Protein 3VAS (pdb70)

CATH classification: 3.40.1190.20 (+1 more: 3.30.1110.10)

Foldseek 3Di:
DADFLQEEEEWFKAKEKEAADDPVLCVQQVWDFPAEDEDDPSRVCVVVVRVVGPPIDIDIDTLRCLQQLVLLLQLVDARNYEYEFEFEPDPSRVVNVVVCVVSNYHYDYHYADPPFGRKYWYWHDYPVHTYIYIHRTRRLVDEPVSCPPPVNVVSLVNYQEYEYELNCCNRYLPNLLVSLVVNQVVVGAYEYELHHLVCCQVVVVSVLLSLLSHQEYEEEDSNQQSNQVNVVVDPPRNQVSQQVSQQRHHPVNDDHKHKYWYHYPQFFIWIDINVGPDIDTDHADHDDPVQFDAQPSLSSQLSSQLCSQVVVPDDDNVSNVSSSLSSSVCRNDDHSDDDDSVPSD/DADFLQEEEEFFWAKEKEDADDPVVCVQQVWDALDEDEDDPSRVVVVVVRVVDPPIDIDTDTLRCLLQLVLLLQLVPARNYEYEFEFEPDPNRVVNVVVCVVSNYHYDYHYADPPFHRKYWYWHDPSTTIYTHRTRRQVDELVSCPPPVNVVSLVSYQEYEYELNCCNRYLVNVLVSLVVNQVVVGAYEYELHHLVCCVPVVVSVLSSLLSHQEYEYEDSNQQSNQVNVVVPPPRNQVSQQVSQQRHRPVRDDDWRKYWYHYWQFWIWIDINVDPDIDTHHADDDDPGTCPDVPNSVSQLSNQLCSQVVVPDDNNVSNVSSRLRSVVCVVDDHSDDDDSVVSD

B-factor: mean 33.53, std 13.36, range [12.32, 125.12]

Solvent-accessible surface area: 28290 Å² total; per-residue (Å²): 192,19,72,90,4,49,0,0,0,0,0,7,0,12,5,8,9,18,3,100,13,51,78,86,7,9,183,117,8,114,14,130,100,77,21,13,40,53,20,101,144,137,7,57,84,0,15,107,38,4,88,167,80,124,171,24,47,21,18,0,0,6,19,3,1,8,0,0,5,0,0,3,16,12,22,112,78,61,88,0,0,0,0,0,0,0,4,2,43,16,9,51,0,54,2,0,78,36,22,0,70,46,37,58,6,48,28,55,20,32,84,3,149,72,119,55,83,8,0,64,7,0,0,0,38,29,190,142,42,44,2,34,0,8,78,22,7,0,0,60,61,5,32,45,76,19,0,79,64,117,98,0,37,46,18,0,96,102,0,77,4,0,0,0,1,0,39,0,11,52,15,4,39,91,0,0,26,63,0,0,92,23,0,13,133,78,115,20,39,0,0,0,17,0,20,0,29,33,0,0,77,160,27,31,144,34,0,35,54,0,0,18,24,0,18,3,0,6,6,57,60,58,8,0,82,8,0,0,133,64,42,61,38,99,82,102,20,17,67,27,0,0,58,79,0,1,75,35,97,11,53,72,60,125,107,45,108,0,8,0,0,0,30,58,66,166,60,31,2,2,29,0,19,40,97,36,107,110,41,59,128,18,159,29,68,95,60,144,136,125,86,79,101,17,51,9,15,18,43,25,0,12,0,0,1,0,1,0,17,64,24,95,65,83,92,40,82,60,0,0,108,17,0,21,85,0,12,26,32,0,24,60,74,61,0,4,30,32,24,74,63,136,80,19,123,181,17,69,93,3,52,0,0,0,0,0,9,0,13,1,21,3,29,6,108,13,72,104,88,9,41,180,118,5,128,16,148,70,58,47,29,40,59,20,90,144,138,7,62,89,0,11,121,31,3,75,169,62,137,160,30,56,23,26,2,0,7,22,2,1,9,0,0,7,0,0,2,17,10,19,106,68,62,81,0,0,1,0,0,0,0,1,2,27,13,18,52,0,42,5,0,73,17,29,0,69,46,37,56,8,45,31,56,24,33,84,3,137,47,120,50,78,5,0,59,7,0,2,0,31,83,137,48,2,38,0,8,79,27,9,0,0,60,58,6,33,47,71,22,1,82,70,115,98,0,46,48,15,0,98,91,0,70,4,0,1,0,1,0,41,1,11,59,14,4,41,100,0,0,27,80,0,0,99,26,0,6,149,84,112,17,39,0,0,0,19,1,19,1,44,40,0,0,73,158,33,36,144,24,1,33,58,0,0,19,25,0,18,2,0,8,6,25,48,58,6,0,78,8,0,0,117,63,41,52,36,140,82,114,30,10,64,28,0,0,56,77,0,0,74,36,101,13,54,59,66,122,211,36,136,0,16,0,0,0,12,58,3,112,77,44,0,3,28,2,29,40,77,38,109,106,44,56,131,18,166,7,53,111,44,188,101,73,61,2,28,24,25,34,12,0,20,20,0,4,0,0,2,0,0,0,24,77,23,104,67,100,84,38,78,58,0,0,103,17,0,16,86,0,0,22,26,2,27,110,92,99,17,17,28,32,20,77,58,132,76,21,123

Structure (mmCIF, N/CA/C/O backbone):
data_3VAS
#
_entry.id   3VAS
#
_cell.length_a   58.970
_cell.length_b   180.120
_cell.length_c   79.270
_cell.angle_alpha   90.00
_cell.angle_beta   90.00
_cell.angle_gamma   90.00
#
_symmetry.space_group_name_H-M   'P 21 21 2'
#
loop_
_entity.id
_entity.type
_entity.pdbx_description
1 polymer 'Putative adenosine kinase'
2 non-polymer ADENOSINE
3 non-polymer 'CHLORIDE ION'
4 water water
#
loop_
_atom_site.group_PDB
_atom_site.id
_atom_site.type_symbol
_atom_site.label_atom_id
_atom_site.label_alt_id
_atom_site.label_comp_id
_atom_site.label_asym_id
_atom_site.label_entity_id
_atom_site.label_seq_id
_atom_site.pdbx_PDB_ins_code
_atom_site.Cartn_x
_atom_site.Cartn_y
_atom_site.Cartn_z
_atom_site.occupancy
_atom_site.B_iso_or_equiv
_atom_site.auth_seq_id
_atom_site.auth_comp_id
_atom_site.auth_asym_id
_atom_site.auth_atom_id
_atom_site.pdbx_PDB_model_num
ATOM 1 N N . ASP A 1 21 ? -6.317 -37.760 3.594 1.00 69.01 3 ASP A N 1
ATOM 2 C CA . ASP A 1 21 ? -6.099 -37.231 2.253 1.00 67.78 3 ASP A CA 1
ATOM 3 C C . ASP A 1 21 ? -6.663 -35.820 2.133 1.00 63.60 3 ASP A C 1
ATOM 4 O O . ASP A 1 21 ? -7.879 -35.629 2.069 1.00 65.38 3 ASP A O 1
ATOM 9 N N . LEU A 1 22 ? -5.767 -34.835 2.100 1.00 56.17 4 LEU A N 1
ATOM 10 C CA . LEU A 1 22 ? -6.155 -33.428 2.111 1.00 47.62 4 LEU A CA 1
ATOM 11 C C . LEU A 1 22 ? -6.424 -32.867 0.717 1.00 44.23 4 LEU A C 1
ATOM 12 O O . LEU A 1 22 ? -5.691 -33.139 -0.235 1.00 38.14 4 LEU A O 1
ATOM 17 N N . SER A 1 23 ? -7.483 -32.072 0.623 1.00 42.00 5 SER A N 1
ATOM 18 C CA . SER A 1 23 ? -7.847 -31.359 -0.594 1.00 42.61 5 SER A CA 1
ATOM 19 C C . SER A 1 23 ? -6.726 -30.426 -1.062 1.00 40.88 5 SER A C 1
ATOM 20 O O . SER A 1 23 ? -5.904 -29.984 -0.260 1.00 39.10 5 SER A O 1
ATOM 23 N N . GLU A 1 24 ? -6.685 -30.133 -2.359 1.00 42.48 6 GLU A N 1
ATOM 24 C CA . GLU A 1 24 ? -5.705 -29.181 -2.883 1.00 43.77 6 GLU A CA 1
ATOM 25 C C . GLU A 1 24 ? -5.971 -27.780 -2.339 1.00 39.02 6 GLU A C 1
ATOM 26 O O . GLU A 1 24 ? -7.123 -27.386 -2.148 1.00 36.50 6 GLU A O 1
ATOM 32 N N . GLY A 1 25 ? -4.901 -27.037 -2.077 1.00 31.35 7 GLY A N 1
ATOM 33 C CA . GLY A 1 25 ? -5.026 -25.714 -1.496 1.00 30.10 7 GLY A CA 1
ATOM 34 C C . GLY A 1 25 ? -5.674 -25.720 -0.122 1.00 30.21 7 GLY A C 1
ATOM 35 O O . GLY A 1 25 ? -6.298 -24.744 0.283 1.00 30.01 7 GLY A O 1
ATOM 36 N N . TYR A 1 26 ? -5.528 -26.829 0.594 1.00 30.80 8 TYR A N 1
ATOM 37 C CA . TYR A 1 26 ? -6.056 -26.959 1.948 1.00 31.20 8 TYR A CA 1
ATOM 38 C C . TYR A 1 26 ? -5.378 -25.969 2.901 1.00 30.95 8 TYR A C 1
ATOM 39 O O . TYR A 1 26 ? -6.007 -25.456 3.827 1.00 31.35 8 TYR A O 1
ATOM 48 N N . VAL A 1 27 ? -4.093 -25.713 2.655 1.00 28.31 9 VAL A N 1
ATOM 49 C CA . VAL A 1 27 ? -3.277 -24.835 3.488 1.00 26.93 9 VAL A CA 1
ATOM 50 C C . VAL A 1 27 ? -2.846 -23.600 2.704 1.00 27.72 9 VAL A C 1
ATOM 51 O O . VAL A 1 27 ? -2.297 -23.713 1.609 1.00 25.45 9 VAL A O 1
ATOM 55 N N . PHE A 1 28 ? -3.095 -22.424 3.271 1.00 27.06 10 PHE A N 1
ATOM 56 C CA . PHE A 1 28 ? -2.738 -21.164 2.624 1.00 26.49 10 PHE A CA 1
ATOM 57 C C . PHE A 1 28 ? -1.801 -20.348 3.503 1.00 24.14 10 PHE A C 1
ATOM 58 O O . PHE A 1 28 ? -2.042 -20.189 4.698 1.00 24.45 10 PHE A O 1
ATOM 66 N N . GLY A 1 29 ? -0.741 -19.820 2.903 1.00 22.02 11 GLY A N 1
ATOM 67 C CA . GLY A 1 29 ? 0.116 -18.869 3.585 1.00 21.74 11 GLY A CA 1
ATOM 68 C C . GLY A 1 29 ? 0.276 -17.591 2.781 1.00 21.15 11 GLY A C 1
ATOM 69 O O . GLY A 1 29 ? 0.220 -17.613 1.550 1.00 20.83 11 GLY A O 1
ATOM 70 N N . MET A 1 30 ? 0.444 -16.469 3.471 1.00 23.86 12 MET A N 1
ATOM 71 C CA . MET A 1 30 ? 0.900 -15.238 2.825 1.00 24.02 12 MET A CA 1
ATOM 72 C C . MET A 1 30 ? 2.041 -14.668 3.651 1.00 22.21 12 MET A C 1
ATOM 73 O O . MET A 1 30 ? 2.017 -14.756 4.874 1.00 22.38 12 MET A O 1
ATOM 78 N N . GLY A 1 31 ? 3.052 -14.106 2.995 1.00 23.35 13 GLY A N 1
ATOM 79 C CA . GLY A 1 31 ? 4.188 -13.579 3.733 1.00 24.21 13 GLY A CA 1
ATOM 80 C C . GLY A 1 31 ? 5.208 -12.782 2.944 1.00 25.50 13 GLY A C 1
ATOM 81 O O . GLY A 1 31 ? 4.925 -12.262 1.859 1.00 24.17 13 GLY A O 1
ATOM 82 N N . ASN A 1 32 ? 6.407 -12.681 3.511 1.00 20.31 14 ASN A N 1
ATOM 83 C CA . ASN A 1 32 ? 7.501 -11.963 2.877 1.00 18.80 14 ASN A CA 1
ATOM 84 C C . ASN A 1 32 ? 8.510 -12.943 2.277 1.00 18.56 14 ASN A C 1
ATOM 85 O O . ASN A 1 32 ? 9.273 -13.581 3.001 1.00 18.63 14 ASN A O 1
ATOM 90 N N . PRO A 1 33 ? 8.506 -13.087 0.946 1.00 19.99 15 PRO A N 1
ATOM 91 C CA . PRO A 1 33 ? 9.484 -14.010 0.360 1.00 19.11 15 PRO A CA 1
ATOM 92 C C . PRO A 1 33 ? 10.829 -13.316 0.245 1.00 20.06 15 PRO A C 1
ATOM 93 O O . PRO A 1 33 ? 10.934 -12.267 -0.397 1.00 20.08 15 PRO A O 1
ATOM 97 N N . LEU A 1 34 ? 11.843 -13.882 0.888 1.00 19.46 16 LEU A N 1
ATOM 98 C CA . LEU A 1 34 ? 13.132 -13.211 1.004 1.00 20.80 16 LEU A CA 1
ATOM 99 C C . LEU A 1 34 ? 14.281 -14.129 0.618 1.00 22.88 16 LEU A C 1
ATOM 100 O O . LEU A 1 34 ? 14.194 -15.351 0.751 1.00 21.56 16 LEU A O 1
ATOM 105 N N . LEU A 1 35 ? 15.367 -13.535 0.141 1.00 23.39 17 LEU 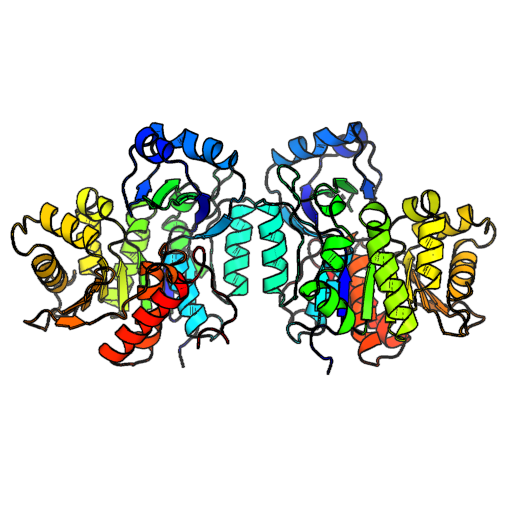A N 1
ATOM 106 C CA . LEU A 1 35 ? 16.576 -14.300 -0.111 1.00 21.34 17 LEU A CA 1
ATOM 107 C C . LEU A 1 35 ? 17.479 -14.223 1.115 1.00 21.84 17 LEU A C 1
ATOM 108 O O . LEU A 1 35 ? 17.829 -13.131 1.568 1.00 23.24 17 LEU A O 1
ATOM 113 N N . ASP A 1 36 ? 17.840 -15.378 1.664 1.00 22.16 18 ASP A N 1
ATOM 114 C CA . ASP A 1 36 ? 18.817 -15.429 2.749 1.00 22.23 18 ASP A CA 1
ATOM 115 C C . ASP A 1 36 ? 20.239 -15.378 2.200 1.00 23.76 18 ASP A C 1
ATOM 116 O O . ASP A 1 36 ? 20.590 -16.108 1.272 1.00 21.18 18 ASP A O 1
ATOM 121 N N . ILE A 1 37 ? 21.054 -14.502 2.773 1.00 23.58 19 ILE A N 1
ATOM 122 C CA . ILE A 1 37 ? 22.459 -14.434 2.411 1.00 24.12 19 ILE A CA 1
ATOM 123 C C . ILE A 1 37 ? 23.295 -14.804 3.633 1.00 26.34 19 ILE A C 1
ATOM 124 O O . ILE A 1 37 ? 23.520 -13.983 4.518 1.00 28.29 19 ILE A O 1
ATOM 129 N N . ILE A 1 38 ? 23.744 -16.055 3.669 1.00 25.41 20 ILE A N 1
ATOM 130 C CA . ILE A 1 38 ? 24.390 -16.614 4.846 1.00 26.98 20 ILE A CA 1
ATOM 131 C C . ILE A 1 38 ? 25.905 -16.506 4.761 1.00 29.36 20 ILE A C 1
ATOM 132 O O . ILE A 1 38 ? 26.528 -17.021 3.830 1.00 30.39 20 ILE A O 1
ATOM 137 N N . VAL A 1 39 ? 26.492 -15.838 5.747 1.00 29.16 21 VAL A N 1
ATOM 138 C CA . VAL A 1 39 ? 27.917 -15.538 5.729 1.00 30.66 21 VAL A CA 1
ATOM 139 C C . VAL A 1 39 ? 28.556 -15.843 7.078 1.00 31.89 21 VAL A C 1
ATOM 140 O O . VAL A 1 39 ? 27.945 -15.622 8.123 1.00 29.05 21 VAL A O 1
ATOM 144 N N . ASP A 1 40 ? 29.771 -16.383 7.047 1.00 38.40 22 ASP A N 1
ATOM 145 C CA . ASP A 1 40 ? 30.594 -16.475 8.244 1.00 46.21 22 ASP A CA 1
ATOM 146 C C . ASP A 1 40 ? 31.103 -15.079 8.590 1.00 45.25 22 ASP A C 1
ATOM 147 O O . ASP A 1 40 ? 32.004 -14.551 7.932 1.00 44.88 22 ASP A O 1
ATOM 152 N N . ALA A 1 41 ? 30.513 -14.483 9.620 1.00 43.07 23 ALA A N 1
ATOM 153 C CA . ALA A 1 41 ? 30.796 -13.096 9.966 1.00 41.70 23 ALA A CA 1
ATOM 154 C C . ALA A 1 41 ? 31.956 -12.956 10.944 1.00 45.47 23 ALA A C 1
ATOM 155 O O . ALA A 1 41 ? 32.149 -13.796 11.826 1.00 47.73 23 ALA A O 1
ATOM 157 N N . ASP A 1 42 ? 32.726 -11.886 10.777 1.00 46.82 24 ASP A N 1
ATOM 158 C CA . ASP A 1 42 ? 33.785 -11.545 11.715 1.00 47.88 24 ASP A CA 1
ATOM 159 C C . ASP A 1 42 ? 33.164 -10.939 12.966 1.00 43.63 24 ASP A C 1
ATOM 160 O O . ASP A 1 42 ? 32.050 -10.418 12.925 1.00 40.92 24 ASP A O 1
ATOM 165 N N . ASP A 1 43 ? 33.890 -10.998 14.074 1.00 46.09 25 ASP A N 1
ATOM 166 C CA . ASP A 1 43 ? 33.360 -10.557 15.359 1.00 47.73 25 ASP A CA 1
ATOM 167 C C . ASP A 1 43 ? 33.053 -9.062 15.413 1.00 45.01 25 ASP A C 1
ATOM 168 O O . ASP A 1 43 ? 32.160 -8.641 16.151 1.00 44.03 25 ASP A O 1
ATOM 173 N N . PHE A 1 44 ? 33.781 -8.262 14.637 1.00 43.63 26 PHE A N 1
ATOM 174 C CA . PHE A 1 44 ? 33.563 -6.814 14.656 1.00 40.85 26 PHE A CA 1
ATOM 175 C C . PHE A 1 44 ? 32.181 -6.436 14.136 1.00 36.21 26 PHE A C 1
ATOM 176 O O . PHE A 1 44 ? 31.612 -5.429 14.554 1.00 35.95 26 PHE A O 1
ATOM 184 N N . MET A 1 45 ? 31.653 -7.258 13.231 1.00 35.10 27 MET A N 1
ATOM 185 C CA . MET A 1 45 ? 30.376 -6.989 12.571 1.00 35.21 27 MET A CA 1
ATOM 186 C C . MET A 1 45 ? 29.231 -6.800 13.559 1.00 35.74 27 MET A C 1
ATOM 187 O O . MET A 1 45 ? 28.358 -5.956 13.351 1.00 33.81 27 MET A O 1
ATOM 192 N N . TYR A 1 46 ? 29.241 -7.584 14.632 1.00 37.81 28 TYR A N 1
ATOM 193 C CA . TYR A 1 46 ? 28.166 -7.536 15.622 1.00 37.42 28 TYR A CA 1
ATOM 194 C C . TYR A 1 46 ? 28.223 -6.258 16.450 1.00 38.18 28 TYR A C 1
ATOM 195 O O . TYR A 1 46 ? 27.186 -5.710 16.821 1.00 37.30 28 TYR A O 1
ATOM 204 N N . ARG A 1 47 ? 29.434 -5.779 16.726 1.00 40.09 29 ARG A N 1
ATOM 205 C CA . ARG A 1 47 ? 29.609 -4.509 17.429 1.00 43.45 29 ARG A CA 1
ATOM 206 C C . ARG A 1 47 ? 29.310 -3.342 16.490 1.00 38.85 29 ARG A C 1
ATOM 207 O O . ARG A 1 47 ? 28.575 -2.416 16.839 1.00 35.42 29 ARG A O 1
ATOM 215 N N . LYS A 1 48 ? 29.884 -3.407 15.292 1.00 36.81 30 LYS A N 1
ATOM 216 C CA . LYS A 1 48 ? 29.707 -2.382 14.270 1.00 32.84 30 LYS A CA 1
ATOM 217 C C . LYS A 1 48 ? 28.235 -2.074 13.985 1.00 31.20 30 LYS A C 1
ATOM 218 O O . LYS A 1 48 ? 27.849 -0.910 13.870 1.00 29.76 30 LYS A O 1
ATOM 224 N N . TYR A 1 49 ? 27.414 -3.115 13.887 1.00 28.46 31 TYR A N 1
ATOM 225 C CA . TYR A 1 49 ? 26.000 -2.930 13.564 1.00 27.01 31 TYR A CA 1
ATOM 226 C C . TYR A 1 49 ? 25.074 -3.100 14.765 1.00 32.31 31 TYR A C 1
ATOM 227 O O . TYR A 1 49 ? 23.852 -3.148 14.604 1.00 31.38 31 TYR A O 1
ATOM 236 N N . ASN A 1 50 ? 25.663 -3.182 15.958 1.00 34.09 32 ASN A N 1
ATOM 237 C CA . ASN A 1 50 ? 24.909 -3.364 17.198 1.00 36.46 32 ASN A CA 1
ATOM 238 C C . ASN A 1 50 ? 23.916 -4.527 17.127 1.00 36.85 32 ASN A C 1
ATOM 239 O O . ASN A 1 50 ? 22.739 -4.367 17.444 1.00 38.20 32 ASN A O 1
ATOM 244 N N . LEU A 1 51 ? 24.399 -5.691 16.704 1.00 34.60 33 LEU A N 1
ATOM 245 C CA . LEU A 1 51 ? 23.543 -6.861 16.524 1.00 34.53 33 LEU A CA 1
ATOM 246 C C . LEU A 1 51 ? 23.594 -7.786 17.736 1.00 39.78 33 LEU A C 1
ATOM 247 O O . LEU A 1 51 ? 24.606 -7.853 18.435 1.00 42.11 33 LEU A O 1
ATOM 252 N N . LYS A 1 52 ? 22.502 -8.505 17.967 1.00 41.13 34 LYS A N 1
ATOM 253 C CA . LYS A 1 52 ? 22.363 -9.338 19.155 1.00 47.61 34 LYS A CA 1
ATOM 254 C C . LYS A 1 52 ? 22.168 -10.811 18.804 1.00 49.95 34 LYS A C 1
ATOM 255 O O . LYS A 1 52 ? 21.725 -11.144 17.702 1.00 48.14 34 LYS A O 1
ATOM 261 N N . LYS A 1 53 ? 22.502 -11.680 19.754 1.00 53.60 35 LYS A N 1
ATOM 262 C CA . LYS A 1 53 ? 22.370 -13.128 19.599 1.00 55.65 35 LYS A CA 1
ATOM 263 C C . LYS A 1 53 ? 20.948 -13.559 19.244 1.00 49.79 35 LYS A C 1
ATOM 264 O O . LYS A 1 53 ? 19.980 -13.081 19.838 1.00 49.90 35 LYS A O 1
ATOM 270 N N . ASP A 1 54 ? 20.837 -14.463 18.274 1.00 46.43 36 ASP A N 1
ATOM 271 C CA . ASP A 1 54 ? 19.560 -15.072 17.895 1.00 48.22 36 ASP A CA 1
ATOM 272 C C . ASP A 1 54 ? 18.459 -14.059 17.607 1.00 46.80 36 ASP A C 1
ATOM 273 O O . ASP A 1 54 ? 17.279 -14.350 17.788 1.00 48.35 36 ASP A O 1
ATOM 278 N N . ASN A 1 55 ? 18.845 -12.872 17.160 1.00 43.41 37 ASN A N 1
ATOM 279 C CA . ASN A 1 55 ? 17.878 -11.807 16.953 1.00 40.84 37 ASN A CA 1
ATOM 280 C C . ASN A 1 55 ? 17.726 -11.442 15.480 1.00 33.16 37 ASN A C 1
ATOM 281 O O . ASN A 1 55 ? 18.523 -11.849 14.636 1.00 28.05 37 ASN A O 1
ATOM 286 N N . ILE A 1 56 ? 16.684 -10.681 15.180 1.00 32.95 38 ILE A N 1
ATOM 287 C CA . ILE A 1 56 ? 16.501 -10.132 13.849 1.00 31.83 38 ILE A CA 1
ATOM 288 C C . ILE A 1 56 ? 16.082 -8.667 13.969 1.00 29.46 38 ILE A C 1
ATOM 289 O O . ILE A 1 56 ? 15.253 -8.316 14.806 1.00 30.77 38 ILE A O 1
ATOM 294 N N . VAL A 1 57 ? 16.687 -7.812 13.153 1.00 26.25 39 VAL A N 1
ATOM 295 C CA . VAL A 1 57 ? 16.267 -6.422 13.064 1.00 25.09 39 VAL A CA 1
ATOM 296 C C . VAL A 1 57 ? 15.971 -6.054 11.614 1.00 26.70 39 VAL A C 1
ATOM 297 O O . VAL A 1 57 ? 16.557 -6.621 10.685 1.00 30.22 39 VAL A O 1
ATOM 301 N N . LEU A 1 58 ? 15.043 -5.122 11.426 1.00 23.42 40 LEU A N 1
ATOM 302 C CA . LEU A 1 58 ? 14.760 -4.584 10.107 1.00 21.99 40 LEU A CA 1
ATOM 303 C C . LEU A 1 58 ? 15.779 -3.492 9.823 1.00 26.20 40 LEU A C 1
ATOM 304 O O . LEU A 1 58 ? 15.946 -2.575 10.629 1.00 30.09 40 LEU A O 1
ATOM 309 N N . ALA A 1 59 ? 16.459 -3.595 8.684 1.00 26.89 41 ALA A N 1
ATOM 310 C CA . ALA A 1 59 ? 17.490 -2.631 8.297 1.00 29.11 41 ALA A CA 1
ATOM 311 C C . ALA A 1 59 ? 17.026 -1.181 8.402 1.00 33.62 41 ALA A C 1
ATOM 312 O O . ALA A 1 59 ? 15.974 -0.811 7.880 1.00 35.51 41 ALA A O 1
ATOM 314 N N . GLU A 1 60 ? 17.813 -0.381 9.111 1.00 34.78 42 GLU A N 1
ATOM 315 C CA . GLU A 1 60 ? 17.671 1.066 9.113 1.00 35.50 42 GLU A CA 1
ATOM 316 C C . GLU A 1 60 ? 18.839 1.600 8.295 1.00 37.40 42 GLU A C 1
ATOM 317 O O . GLU A 1 60 ? 19.652 0.818 7.796 1.00 32.93 42 GLU A O 1
ATOM 323 N N . GLU A 1 61 ? 18.936 2.919 8.158 1.00 41.28 43 GLU A N 1
ATOM 324 C CA . GLU A 1 61 ? 19.968 3.499 7.300 1.00 40.80 43 GLU A CA 1
ATOM 325 C C . GLU A 1 61 ? 21.379 3.138 7.770 1.00 34.66 43 GLU A C 1
ATOM 326 O O . GLU A 1 61 ? 22.266 2.890 6.951 1.00 33.00 43 GLU A O 1
ATOM 332 N N . LYS A 1 62 ? 21.572 3.077 9.086 1.00 29.13 44 LYS A N 1
ATOM 333 C CA . LYS A 1 62 ? 22.868 2.708 9.652 1.00 30.88 44 LYS A CA 1
ATOM 334 C C . LYS A 1 62 ? 23.275 1.266 9.334 1.00 30.20 44 LYS A C 1
ATOM 335 O O . LYS A 1 62 ? 24.449 0.914 9.440 1.00 33.42 44 LYS A O 1
ATOM 341 N N . HIS A 1 63 ? 22.307 0.441 8.944 1.00 24.85 45 HIS A N 1
ATOM 342 C CA . HIS A 1 63 ? 22.566 -0.972 8.652 1.00 25.08 45 HIS A CA 1
ATOM 343 C C . HIS A 1 63 ? 22.931 -1.223 7.194 1.00 25.70 45 HIS A C 1
ATOM 344 O O . HIS A 1 63 ? 23.473 -2.271 6.871 1.00 24.34 45 HIS A O 1
ATOM 351 N N . MET A 1 64 ? 22.634 -0.261 6.322 1.00 26.71 46 MET A N 1
ATOM 352 C CA . MET A 1 64 ? 22.631 -0.508 4.879 1.00 24.89 46 MET A CA 1
ATOM 353 C C . MET A 1 64 ? 23.953 -0.972 4.281 1.00 26.21 46 MET A C 1
ATOM 354 O O . MET A 1 64 ? 23.958 -1.703 3.293 1.00 27.98 46 MET A O 1
ATOM 359 N N . THR A 1 65 ? 25.069 -0.570 4.878 1.00 26.65 47 THR A N 1
ATOM 360 C CA . THR A 1 65 ? 26.377 -0.952 4.340 1.00 27.72 47 THR A CA 1
ATOM 361 C C . THR A 1 65 ? 26.667 -2.442 4.488 1.00 26.93 47 THR A C 1
ATOM 362 O O . THR A 1 65 ? 27.558 -2.966 3.819 1.00 27.47 47 THR A O 1
ATOM 366 N N . ILE A 1 66 ? 25.911 -3.120 5.352 1.00 26.10 48 ILE A N 1
ATOM 367 C CA . ILE A 1 66 ? 26.156 -4.533 5.644 1.00 23.34 48 ILE A CA 1
ATOM 368 C C . ILE A 1 66 ? 26.048 -5.411 4.394 1.00 24.08 48 ILE A C 1
ATOM 369 O O . ILE A 1 66 ? 26.797 -6.378 4.241 1.00 25.88 48 ILE A O 1
ATOM 374 N N . TYR A 1 67 ? 25.146 -5.055 3.487 1.00 23.89 49 TYR A N 1
ATOM 375 C CA . TYR A 1 67 ? 24.917 -5.868 2.295 1.00 28.84 49 TYR A CA 1
ATOM 376 C C . TYR A 1 67 ? 26.084 -5.803 1.312 1.00 33.58 49 TYR A C 1
ATOM 377 O O . TYR A 1 67 ? 26.485 -6.821 0.752 1.00 36.05 49 TYR A O 1
ATOM 386 N N . ASP A 1 68 ? 26.637 -4.612 1.114 1.00 38.34 50 ASP A N 1
ATOM 387 C CA . ASP A 1 68 ? 27.842 -4.471 0.305 1.00 41.13 50 ASP A CA 1
ATOM 388 C C . ASP A 1 68 ? 29.020 -5.113 1.022 1.00 38.76 50 ASP A C 1
ATOM 389 O O . ASP A 1 68 ? 29.896 -5.707 0.392 1.00 41.20 50 ASP A O 1
ATOM 394 N N . GLU A 1 69 ? 29.026 -5.000 2.347 1.00 33.32 51 GLU A N 1
ATOM 395 C CA . GLU A 1 69 ? 30.137 -5.491 3.151 1.00 30.90 51 GLU A CA 1
ATOM 396 C C . GLU A 1 69 ? 30.271 -7.016 3.126 1.00 29.40 51 GLU A C 1
ATOM 397 O O . GLU A 1 69 ? 31.359 -7.539 2.884 1.00 29.03 51 GLU A O 1
ATOM 403 N N . ILE A 1 70 ? 29.176 -7.729 3.371 1.00 28.77 52 ILE A N 1
ATOM 404 C CA . ILE A 1 70 ? 29.232 -9.192 3.376 1.00 32.49 52 ILE A CA 1
ATOM 405 C C . ILE A 1 70 ? 29.427 -9.753 1.970 1.00 35.47 52 ILE A C 1
ATOM 406 O O . ILE A 1 70 ? 29.812 -10.907 1.802 1.00 36.05 52 ILE A O 1
ATOM 411 N N . GLN A 1 71 ? 29.169 -8.928 0.961 1.00 40.21 53 GLN A N 1
ATOM 412 C CA . GLN A 1 71 ? 29.328 -9.345 -0.427 1.00 46.00 53 GLN A CA 1
ATOM 413 C C . GLN A 1 71 ? 30.807 -9.425 -0.804 1.00 49.51 53 GLN A C 1
ATOM 414 O O . GLN A 1 71 ? 31.164 -9.910 -1.879 1.00 52.73 53 GLN A O 1
ATOM 420 N N . LYS A 1 72 ? 31.664 -8.950 0.093 1.00 48.91 54 LYS A N 1
ATOM 421 C CA . LYS A 1 72 ? 33.104 -9.016 -0.110 1.00 50.70 54 LYS A CA 1
ATOM 422 C C . LYS A 1 72 ? 33.658 -10.292 0.513 1.00 50.98 54 LYS A C 1
ATOM 423 O O . LYS A 1 72 ? 34.826 -10.635 0.333 1.00 52.60 54 LYS A O 1
ATOM 429 N N . LYS A 1 73 ? 32.802 -10.990 1.246 1.00 51.21 55 LYS A N 1
ATOM 430 C CA . LYS A 1 73 ? 33.181 -12.236 1.890 1.00 52.58 55 LYS A CA 1
ATOM 431 C C . LYS A 1 73 ? 33.040 -13.392 0.909 1.00 51.21 55 LYS A C 1
ATOM 432 O O . LYS A 1 73 ? 32.130 -13.405 0.080 1.00 50.45 55 LYS A O 1
ATOM 438 N N . LYS A 1 74 ? 33.949 -14.357 0.997 1.00 51.93 56 LYS A N 1
ATOM 439 C CA . LYS A 1 74 ? 33.828 -15.586 0.224 1.00 53.53 56 LYS A CA 1
ATOM 440 C C . LYS A 1 74 ? 32.866 -16.532 0.933 1.00 53.05 56 LYS A C 1
ATOM 441 O O . LYS A 1 74 ? 32.359 -16.208 2.008 1.00 53.40 56 LYS A O 1
ATOM 447 N N . LYS A 1 75 ? 32.608 -17.687 0.325 1.00 52.27 57 LYS A N 1
ATOM 448 C CA . LYS A 1 75 ? 31.798 -18.736 0.944 1.00 54.32 57 LYS A CA 1
ATOM 449 C C . LYS A 1 75 ? 30.358 -18.312 1.248 1.00 51.93 57 LYS A C 1
ATOM 450 O O . LYS A 1 75 ? 29.729 -18.849 2.164 1.00 52.37 57 LYS A O 1
ATOM 456 N N . LEU A 1 76 ? 29.836 -17.354 0.490 1.00 46.13 58 LEU A N 1
ATOM 457 C CA . LEU A 1 76 ? 28.457 -16.924 0.680 1.00 40.00 58 LEU A CA 1
ATOM 458 C C . LEU A 1 76 ? 27.480 -18.019 0.264 1.00 39.36 58 LEU A C 1
ATOM 459 O O . LEU A 1 76 ? 27.641 -18.641 -0.783 1.00 39.93 58 LEU A O 1
ATOM 464 N N . ASN A 1 77 ? 26.467 -18.252 1.091 1.00 38.44 59 ASN A N 1
ATOM 465 C CA . ASN A 1 77 ? 25.410 -19.196 0.757 1.00 37.78 59 ASN A CA 1
ATOM 466 C C . ASN A 1 77 ? 24.100 -18.461 0.493 1.00 32.59 59 ASN A C 1
ATOM 467 O O . ASN A 1 77 ? 23.551 -17.815 1.379 1.00 31.51 59 ASN A O 1
ATOM 472 N N . TYR A 1 78 ? 23.614 -18.557 -0.739 1.00 29.66 60 TYR A N 1
ATOM 473 C CA . TYR A 1 78 ? 22.356 -17.936 -1.122 1.00 27.49 60 TYR A CA 1
ATOM 474 C C . TYR A 1 78 ? 21.271 -18.994 -1.098 1.00 27.73 60 TYR A C 1
ATOM 475 O O . TYR A 1 78 ? 21.415 -20.046 -1.720 1.00 28.57 60 TYR A O 1
ATOM 484 N N . ILE A 1 79 ? 20.186 -18.727 -0.381 1.00 23.96 61 ILE A N 1
ATOM 485 C CA . ILE A 1 79 ? 19.114 -19.708 -0.272 1.00 25.42 61 ILE A CA 1
ATOM 486 C C . ILE A 1 79 ? 17.786 -19.019 0.024 1.00 23.96 61 ILE A C 1
ATOM 487 O O . ILE A 1 79 ? 17.743 -18.046 0.774 1.00 23.10 61 ILE A O 1
ATOM 492 N N . ALA A 1 80 ? 16.714 -19.506 -0.595 1.00 21.37 62 ALA A N 1
ATOM 493 C CA . ALA A 1 80 ? 15.386 -18.937 -0.393 1.00 21.44 62 ALA A CA 1
ATOM 494 C C . ALA A 1 80 ? 14.998 -18.929 1.081 1.00 20.20 62 ALA A C 1
ATOM 495 O O . ALA A 1 80 ? 15.198 -19.914 1.794 1.00 23.05 62 ALA A O 1
ATOM 497 N N . GLY A 1 81 ? 14.447 -17.806 1.531 1.00 18.49 63 GLY A N 1
ATOM 498 C CA . GLY A 1 81 ? 14.042 -17.648 2.918 1.00 17.74 63 GLY A CA 1
ATOM 499 C C . GLY A 1 81 ? 12.643 -17.075 3.054 1.00 23.60 63 GLY A C 1
ATOM 500 O O . GLY A 1 81 ? 11.806 -17.233 2.163 1.00 23.10 63 GLY A O 1
ATOM 501 N N . GLY A 1 82 ? 12.388 -16.400 4.171 1.00 25.68 64 GLY A N 1
ATOM 502 C CA . GLY A 1 82 ? 11.052 -15.920 4.484 1.00 13.73 64 GLY A CA 1
ATOM 503 C C . GLY A 1 82 ? 10.350 -16.881 5.432 1.00 14.97 64 GLY A C 1
ATOM 504 O O . GLY A 1 82 ? 10.122 -18.048 5.092 1.00 20.33 64 GLY A O 1
ATOM 505 N N . ALA A 1 83 ? 10.004 -16.387 6.618 1.00 19.66 65 ALA A N 1
ATOM 506 C CA . ALA A 1 83 ? 9.494 -17.233 7.691 1.00 19.77 65 ALA A CA 1
ATOM 507 C C . ALA A 1 83 ? 8.234 -18.012 7.308 1.00 16.79 65 ALA A C 1
ATOM 508 O O . ALA A 1 83 ? 8.175 -19.226 7.492 1.00 18.70 65 ALA A O 1
ATOM 510 N N . THR A 1 84 ? 7.237 -17.313 6.777 1.00 15.67 66 THR A N 1
ATOM 511 C CA . THR A 1 84 ? 5.982 -17.950 6.402 1.00 17.25 66 THR A CA 1
ATOM 512 C C . THR A 1 84 ? 6.206 -18.942 5.267 1.00 19.59 66 THR A C 1
ATOM 513 O O . THR A 1 84 ? 5.669 -20.049 5.284 1.00 20.09 66 THR A O 1
ATOM 517 N N . LEU A 1 85 ? 7.012 -18.538 4.290 1.00 18.66 67 LEU A N 1
ATOM 518 C CA . LEU A 1 85 ? 7.295 -19.382 3.142 1.00 17.75 67 LEU A CA 1
ATOM 519 C C . LEU A 1 85 ? 8.034 -20.660 3.555 1.00 17.48 67 LEU A C 1
ATOM 520 O O . LEU A 1 85 ? 7.709 -21.742 3.069 1.00 17.16 67 LEU A O 1
ATOM 525 N N . ASN A 1 86 ? 9.011 -20.529 4.455 1.00 16.30 68 ASN A N 1
ATOM 526 C CA . ASN A 1 86 ? 9.721 -21.688 4.996 1.00 17.64 68 ASN A CA 1
ATOM 527 C C . ASN A 1 86 ? 8.745 -22.724 5.567 1.00 21.39 68 ASN A C 1
ATOM 528 O O . ASN A 1 86 ? 8.809 -23.910 5.235 1.00 20.49 68 ASN A O 1
ATOM 533 N N . THR A 1 87 ? 7.835 -22.254 6.414 1.00 19.89 69 THR A N 1
ATOM 534 C CA . THR A 1 87 ? 6.867 -23.116 7.081 1.00 19.74 69 THR A CA 1
ATOM 535 C C . THR A 1 87 ? 5.904 -23.778 6.100 1.00 21.06 69 THR A C 1
ATOM 536 O O . THR A 1 87 ? 5.703 -24.993 6.133 1.00 22.93 69 THR A O 1
ATOM 540 N N . VAL A 1 88 ? 5.318 -22.978 5.217 1.00 20.56 70 VAL A N 1
ATOM 541 C CA . VAL A 1 88 ? 4.320 -23.486 4.284 1.00 20.31 70 VAL A CA 1
ATOM 542 C C . VAL A 1 88 ? 4.901 -24.473 3.272 1.00 20.44 70 VAL A C 1
ATOM 543 O O . VAL A 1 88 ? 4.287 -25.494 2.969 1.00 22.86 70 VAL A O 1
ATOM 547 N N . LYS A 1 89 ? 6.093 -24.192 2.761 1.00 22.50 71 LYS A N 1
ATOM 548 C CA . LYS A 1 89 ? 6.678 -25.101 1.786 1.00 22.42 71 LYS A CA 1
ATOM 549 C C . LYS A 1 89 ? 7.150 -26.401 2.437 1.00 21.90 71 LYS A C 1
ATOM 550 O O . LYS A 1 89 ? 7.170 -27.448 1.794 1.00 23.84 71 LYS A O 1
ATOM 556 N N . MET A 1 90 ? 7.509 -26.350 3.716 1.00 22.06 72 MET A N 1
ATOM 557 C CA . MET A 1 90 ? 7.869 -27.585 4.407 1.00 20.39 72 MET A CA 1
ATOM 558 C C . MET A 1 90 ? 6.625 -28.409 4.744 1.00 21.49 72 MET A C 1
ATOM 559 O O . MET A 1 90 ? 6.670 -29.638 4.700 1.00 23.92 72 MET A O 1
ATOM 564 N N . ILE A 1 91 ? 5.519 -27.743 5.072 1.00 22.20 73 ILE A N 1
ATOM 565 C CA . ILE A 1 91 ? 4.249 -28.452 5.240 1.00 23.41 73 ILE A CA 1
ATOM 566 C C . ILE A 1 91 ? 3.947 -29.223 3.956 1.00 26.68 73 ILE A C 1
ATOM 567 O O . ILE A 1 91 ? 3.566 -30.392 3.988 1.00 24.94 73 ILE A O 1
ATOM 572 N N . GLN A 1 92 ? 4.145 -28.553 2.825 1.00 26.98 74 GLN A N 1
ATOM 573 C CA . GLN A 1 92 ? 3.949 -29.152 1.512 1.00 23.76 74 GLN A CA 1
ATOM 574 C C . GLN A 1 92 ? 4.902 -30.329 1.278 1.00 25.10 74 GLN A C 1
ATOM 575 O O . GLN A 1 92 ? 4.500 -31.376 0.771 1.00 27.83 74 GLN A O 1
ATOM 581 N N . TRP A 1 93 ? 6.161 -30.147 1.656 1.00 21.00 75 TRP A N 1
ATOM 582 C CA . TRP A 1 93 ? 7.192 -31.171 1.502 1.00 21.83 75 TRP A CA 1
ATOM 583 C C . TRP A 1 93 ? 6.895 -32.398 2.374 1.00 25.89 75 TRP A C 1
ATOM 584 O O . TRP A 1 93 ? 7.010 -33.544 1.926 1.00 24.12 75 TRP A O 1
ATOM 595 N N . ILE A 1 94 ? 6.504 -32.151 3.620 1.00 23.93 76 ILE A N 1
ATOM 596 C CA . ILE A 1 94 ? 6.145 -33.227 4.533 1.00 26.27 76 ILE A CA 1
ATOM 597 C C . ILE A 1 94 ? 4.962 -34.041 4.015 1.00 28.67 76 ILE A C 1
ATOM 598 O O . ILE A 1 94 ? 5.038 -35.264 3.915 1.00 32.92 76 ILE A O 1
ATOM 603 N N . ILE A 1 95 ? 3.879 -33.355 3.671 1.00 28.09 77 ILE A N 1
ATOM 604 C CA . ILE A 1 95 ? 2.643 -34.023 3.271 1.00 28.46 77 ILE A CA 1
ATOM 605 C C . ILE A 1 95 ? 2.789 -34.724 1.919 1.00 2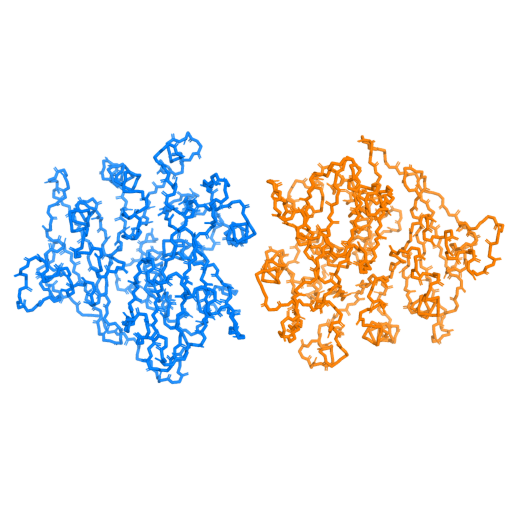9.63 77 ILE A C 1
ATOM 606 O O . ILE A 1 95 ? 2.146 -35.744 1.670 1.00 28.04 77 ILE A O 1
ATOM 611 N N . GLN A 1 96 ? 3.640 -34.170 1.059 1.00 32.33 78 GLN A N 1
ATOM 612 C CA . GLN A 1 96 ? 4.103 -34.867 -0.142 1.00 38.90 78 GLN A CA 1
ATOM 613 C C . GLN A 1 96 ? 3.001 -35.114 -1.177 1.00 41.62 78 GLN A C 1
ATOM 614 O O . GLN A 1 96 ? 3.169 -35.915 -2.093 1.00 45.90 78 GLN A O 1
ATOM 620 N N . LYS A 1 97 ? 1.868 -34.441 -1.018 1.00 38.44 79 LYS A N 1
ATOM 621 C CA . LYS A 1 97 ? 0.834 -34.454 -2.041 1.00 34.77 79 LYS A CA 1
ATOM 622 C C . LYS A 1 97 ? 0.862 -33.116 -2.768 1.00 32.90 79 LYS A C 1
ATOM 623 O O . LYS A 1 97 ? 0.769 -32.063 -2.134 1.00 29.24 79 LYS A O 1
ATOM 629 N N . PRO A 1 98 ? 0.990 -33.155 -4.103 1.00 33.63 80 PRO A N 1
ATOM 630 C CA . PRO A 1 98 ? 1.154 -31.928 -4.894 1.00 27.64 80 PRO A CA 1
ATOM 631 C C . PRO A 1 98 ? 0.001 -30.942 -4.711 1.00 32.94 80 PRO A C 1
ATOM 632 O O . PRO A 1 98 ? -1.159 -31.341 -4.760 1.00 35.17 80 PRO A O 1
ATOM 636 N N . PHE A 1 99 ? 0.341 -29.677 -4.470 1.00 32.50 81 PHE A N 1
ATOM 637 C CA . PHE A 1 99 ? -0.604 -28.555 -4.498 1.00 31.65 81 PHE A CA 1
ATOM 638 C C . PHE A 1 99 ? -1.518 -28.446 -3.281 1.00 29.47 81 PHE A C 1
ATOM 639 O O . PHE A 1 99 ? -2.483 -27.684 -3.293 1.00 29.96 81 PHE A O 1
ATOM 647 N N . VAL A 1 100 ? -1.215 -29.189 -2.224 1.00 26.96 82 VAL A N 1
ATOM 648 C CA . VAL A 1 100 ? -1.996 -29.061 -0.997 1.00 25.94 82 VAL A CA 1
ATOM 649 C C . VAL A 1 100 ? -1.807 -27.670 -0.370 1.00 26.16 82 VAL A C 1
ATOM 650 O O . VAL A 1 100 ? -2.705 -27.154 0.300 1.00 25.82 82 VAL A O 1
ATOM 654 N N . CYS A 1 101 ? -0.655 -27.049 -0.618 1.00 25.01 83 CYS A N 1
ATOM 655 C CA . CYS A 1 101 ? -0.366 -25.740 -0.029 1.00 25.96 83 CYS A CA 1
ATOM 656 C C . CYS A 1 101 ? -0.343 -24.599 -1.046 1.00 30.71 83 CYS A C 1
ATOM 657 O O . CYS A 1 101 ? 0.047 -24.784 -2.201 1.00 30.19 83 CYS A O 1
ATOM 660 N N . SER A 1 102 ? -0.762 -23.419 -0.589 1.00 30.30 84 SER A N 1
ATOM 661 C CA . SER A 1 102 ? -0.785 -22.208 -1.400 1.00 26.40 84 SER A CA 1
ATOM 662 C C . SER A 1 102 ? -0.002 -21.111 -0.692 1.00 26.35 84 SER A C 1
ATOM 663 O O . SER A 1 102 ? -0.047 -21.008 0.536 1.00 22.68 84 SER A O 1
ATOM 666 N N . TYR A 1 103 ? 0.702 -20.291 -1.470 1.00 25.17 85 TYR A N 1
ATOM 667 C CA . TYR A 1 103 ? 1.461 -19.175 -0.917 1.00 23.41 85 TYR A CA 1
ATOM 668 C C . TYR A 1 103 ? 1.339 -17.905 -1.760 1.00 25.11 85 TYR A C 1
ATOM 669 O O . TYR A 1 103 ? 1.399 -17.952 -2.992 1.00 21.69 85 TYR A O 1
ATOM 678 N N . VAL A 1 104 ? 1.179 -16.778 -1.072 1.00 24.64 86 VAL A N 1
ATOM 679 C CA . VAL A 1 104 ? 1.136 -15.458 -1.691 1.00 21.68 86 VAL A CA 1
ATOM 680 C C . VAL A 1 104 ? 2.176 -14.538 -1.049 1.00 22.63 86 VAL A C 1
ATOM 681 O O . VAL A 1 104 ? 2.257 -14.440 0.177 1.00 19.23 86 VAL A O 1
ATOM 685 N N . GLY A 1 105 ? 2.974 -13.871 -1.880 1.00 25.07 87 GLY A N 1
ATOM 686 C CA . GLY A 1 105 ? 3.948 -12.904 -1.405 1.00 22.86 87 GLY A CA 1
ATOM 687 C C . GLY A 1 105 ? 4.364 -11.973 -2.529 1.00 26.03 87 GLY A C 1
ATOM 688 O O . GLY A 1 105 ? 3.996 -12.193 -3.686 1.00 29.16 87 GLY A O 1
ATOM 689 N N . CYS A 1 106 ? 5.136 -10.939 -2.205 1.00 24.21 88 CYS A N 1
ATOM 690 C CA . CYS A 1 106 ? 5.595 -9.997 -3.229 1.00 23.18 88 CYS A CA 1
ATOM 691 C C . CYS A 1 106 ? 7.108 -10.024 -3.452 1.00 23.94 88 CYS A C 1
ATOM 692 O O . CYS A 1 106 ? 7.893 -9.739 -2.543 1.00 25.25 88 CYS A O 1
ATOM 695 N N . ILE A 1 107 ? 7.506 -10.365 -4.674 1.00 23.27 89 ILE A N 1
ATOM 696 C CA . ILE A 1 107 ? 8.906 -10.336 -5.077 1.00 20.77 89 ILE A CA 1
ATOM 697 C C . ILE A 1 107 ? 9.130 -9.233 -6.114 1.00 24.93 89 ILE A C 1
ATOM 698 O O . ILE A 1 107 ? 8.170 -8.669 -6.651 1.00 25.57 89 ILE A O 1
ATOM 703 N N . GLY A 1 108 ? 10.397 -8.932 -6.395 1.00 22.27 90 GLY A N 1
ATOM 704 C CA . GLY A 1 108 ? 10.741 -8.005 -7.456 1.00 23.61 90 GLY A CA 1
ATOM 705 C C . GLY A 1 108 ? 10.901 -8.715 -8.792 1.00 28.72 90 GLY A C 1
ATOM 706 O O . GLY A 1 108 ? 10.855 -9.945 -8.857 1.00 28.25 90 GLY A O 1
ATOM 707 N N . ALA A 1 109 ? 11.082 -7.943 -9.861 1.00 30.11 91 ALA A N 1
ATOM 708 C CA . ALA A 1 109 ? 11.295 -8.514 -11.188 1.00 31.74 91 ALA A CA 1
ATOM 709 C C . ALA A 1 109 ? 12.784 -8.698 -11.445 1.00 31.89 91 ALA A C 1
ATOM 710 O O . ALA A 1 109 ? 13.348 -8.111 -12.366 1.00 37.44 91 ALA A O 1
ATOM 712 N N . ASP A 1 110 ? 13.416 -9.509 -10.610 1.00 28.26 92 ASP A N 1
ATOM 713 C CA . ASP A 1 110 ? 14.842 -9.762 -10.714 1.00 27.65 92 ASP A CA 1
ATOM 714 C C . ASP A 1 110 ? 15.108 -11.261 -10.637 1.00 26.87 92 ASP A C 1
ATOM 715 O O . ASP A 1 110 ? 14.182 -12.055 -10.461 1.00 26.02 92 ASP A O 1
ATOM 720 N N . ILE A 1 111 ? 16.372 -11.647 -10.770 1.00 26.95 93 ILE A N 1
ATOM 721 C CA . ILE A 1 111 ? 16.725 -13.059 -10.755 1.00 26.26 93 ILE A CA 1
ATOM 722 C C . ILE A 1 111 ? 16.461 -13.706 -9.393 1.00 25.50 93 ILE A C 1
ATOM 723 O O . ILE A 1 111 ? 16.098 -14.883 -9.328 1.00 25.18 93 ILE A O 1
ATOM 728 N N . GLN A 1 112 ? 16.622 -12.934 -8.317 1.00 22.54 94 GLN A N 1
ATOM 729 C CA . GLN A 1 112 ? 16.381 -13.436 -6.966 1.00 26.84 94 GLN A CA 1
ATOM 730 C C . GLN A 1 112 ? 14.928 -13.861 -6.812 1.00 26.34 94 GLN A C 1
ATOM 731 O O . GLN A 1 112 ? 14.634 -14.933 -6.271 1.00 23.95 94 GLN A O 1
ATOM 737 N N . GLY A 1 113 ? 14.024 -13.018 -7.302 1.00 24.05 95 GLY A N 1
ATOM 738 C CA . GLY A 1 113 ? 12.604 -13.304 -7.226 1.00 24.06 95 GLY A CA 1
ATOM 739 C C . GLY A 1 113 ? 12.247 -14.528 -8.046 1.00 28.13 95 GLY A C 1
ATOM 740 O O . GLY A 1 113 ? 11.469 -15.378 -7.609 1.00 26.14 95 GLY A O 1
ATOM 741 N N . LYS A 1 114 ? 12.825 -14.621 -9.241 1.00 29.05 96 LYS A N 1
ATOM 742 C CA . LYS A 1 114 ? 12.556 -15.756 -10.109 1.00 29.31 96 LYS A CA 1
ATOM 743 C C . LYS A 1 114 ? 13.091 -17.057 -9.505 1.00 28.79 96 LYS A C 1
ATOM 744 O O . LYS A 1 114 ? 12.447 -18.098 -9.596 1.00 30.31 96 LYS A O 1
ATOM 750 N N . TYR A 1 115 ? 14.262 -16.993 -8.880 1.00 28.91 97 TYR A N 1
ATOM 751 C CA . TYR A 1 115 ? 14.808 -18.159 -8.191 1.00 29.68 97 TYR A CA 1
ATOM 752 C C . TYR A 1 115 ? 13.871 -18.631 -7.072 1.00 29.30 97 TYR A C 1
ATOM 753 O O . TYR A 1 115 ? 13.594 -19.827 -6.945 1.00 20.61 97 TYR A O 1
ATOM 762 N N . ILE A 1 116 ? 13.382 -17.689 -6.269 1.00 25.03 98 ILE A N 1
ATOM 763 C CA . ILE A 1 116 ? 12.439 -18.026 -5.208 1.00 24.27 98 ILE A CA 1
ATOM 764 C C . ILE A 1 116 ? 11.165 -18.668 -5.778 1.00 27.10 98 ILE A C 1
ATOM 765 O O . ILE A 1 116 ? 10.684 -19.681 -5.258 1.00 24.98 98 ILE A O 1
ATOM 770 N N . LYS A 1 117 ? 10.638 -18.101 -6.862 1.00 30.64 99 LYS A N 1
ATOM 771 C CA . LYS A 1 117 ? 9.452 -18.672 -7.504 1.00 30.75 99 LYS A CA 1
ATOM 772 C C . LYS A 1 117 ? 9.696 -20.088 -8.031 1.00 28.54 99 LYS A C 1
ATOM 773 O O . LYS A 1 117 ? 8.856 -20.971 -7.856 1.00 28.23 99 LYS A O 1
ATOM 779 N N . ASN A 1 118 ? 10.838 -20.303 -8.680 1.00 26.95 100 ASN A N 1
ATOM 780 C CA . ASN A 1 118 ? 11.173 -21.629 -9.204 1.00 29.28 100 ASN A CA 1
ATOM 781 C C . ASN A 1 118 ? 11.357 -22.662 -8.096 1.00 30.36 100 ASN A C 1
ATOM 782 O O . ASN A 1 118 ? 11.072 -23.842 -8.283 1.00 32.45 100 ASN A O 1
ATOM 787 N N . ASP A 1 119 ? 11.845 -22.206 -6.947 1.00 29.86 101 ASP A N 1
ATOM 788 C CA . ASP A 1 119 ? 12.052 -23.069 -5.793 1.00 32.56 101 ASP A CA 1
ATOM 789 C C . ASP A 1 119 ? 10.706 -23.592 -5.294 1.00 32.88 101 ASP A C 1
ATOM 790 O O . ASP A 1 119 ? 10.576 -24.764 -4.945 1.00 32.47 101 ASP A O 1
ATOM 795 N N . CYS A 1 120 ? 9.704 -22.717 -5.280 1.00 30.66 102 CYS A N 1
ATOM 796 C CA . CYS A 1 120 ? 8.351 -23.095 -4.879 1.00 28.33 102 CYS A CA 1
ATOM 797 C C . CYS A 1 120 ? 7.724 -24.114 -5.828 1.00 29.96 102 CYS A C 1
ATOM 798 O O . CYS A 1 120 ? 7.117 -25.102 -5.390 1.00 26.01 102 CYS A O 1
ATOM 801 N N . SER A 1 121 ? 7.860 -23.863 -7.125 1.00 30.16 103 SER A N 1
ATOM 802 C CA . SER A 1 121 ? 7.315 -24.763 -8.134 1.00 34.12 103 SER A CA 1
ATOM 803 C C . SER A 1 121 ? 7.959 -26.144 -8.065 1.00 33.56 103 SER A C 1
ATOM 804 O O . SER A 1 121 ? 7.299 -27.156 -8.292 1.00 33.75 103 SER A O 1
ATOM 807 N N . ALA A 1 122 ? 9.249 -26.178 -7.749 1.00 31.89 104 ALA A N 1
ATOM 808 C CA . ALA A 1 122 ? 9.967 -27.437 -7.609 1.00 34.16 104 ALA A CA 1
ATOM 809 C C . ALA A 1 122 ? 9.389 -28.272 -6.468 1.00 34.73 104 ALA A C 1
ATOM 810 O O . ALA A 1 122 ? 9.491 -29.496 -6.475 1.00 33.05 104 ALA A O 1
ATOM 812 N N . LEU A 1 123 ? 8.777 -27.599 -5.497 1.00 33.98 105 LEU A N 1
ATOM 813 C CA . LEU A 1 123 ? 8.216 -28.267 -4.326 1.00 35.84 105 LEU A CA 1
ATOM 814 C C . LEU A 1 123 ? 6.720 -28.585 -4.460 1.00 36.44 105 LEU A C 1
ATOM 815 O O . LEU A 1 123 ? 6.107 -29.096 -3.519 1.00 36.12 105 LEU A O 1
ATOM 820 N N . ASP A 1 124 ? 6.150 -28.289 -5.628 1.00 33.93 106 ASP A N 1
ATOM 821 C CA . ASP A 1 124 ? 4.706 -28.425 -5.872 1.00 34.04 106 ASP A CA 1
ATOM 822 C C . ASP A 1 124 ? 3.860 -27.508 -4.988 1.00 31.74 106 ASP A C 1
ATOM 823 O O . ASP A 1 124 ? 2.712 -27.817 -4.672 1.00 31.88 106 ASP A O 1
ATOM 828 N N . LEU A 1 125 ? 4.439 -26.382 -4.593 1.00 27.84 107 LEU A N 1
ATOM 829 C CA . LEU A 1 125 ? 3.713 -25.360 -3.855 1.00 30.94 107 LEU A CA 1
ATOM 830 C C . LEU A 1 125 ? 3.052 -24.384 -4.832 1.00 32.45 107 LEU A C 1
ATOM 831 O O . LEU A 1 125 ? 3.736 -23.712 -5.603 1.00 37.66 107 LEU A O 1
ATOM 836 N N . VAL A 1 126 ? 1.725 -24.320 -4.820 1.00 30.29 108 VAL A N 1
ATOM 837 C CA . VAL A 1 126 ? 1.011 -23.362 -5.662 1.00 33.34 108 VAL A CA 1
ATOM 838 C C . VAL A 1 126 ? 1.248 -21.938 -5.155 1.00 33.89 108 VAL A C 1
ATOM 839 O O . VAL A 1 126 ? 1.054 -21.652 -3.976 1.00 35.08 108 VAL A O 1
ATOM 843 N N . THR A 1 127 ? 1.683 -21.052 -6.045 1.00 31.11 109 THR A N 1
ATOM 844 C CA . THR A 1 127 ? 1.937 -19.669 -5.665 1.00 30.19 109 THR A CA 1
ATOM 845 C C . THR A 1 127 ? 1.208 -18.672 -6.557 1.00 31.71 109 THR A C 1
ATOM 846 O O . THR A 1 127 ? 0.902 -18.955 -7.714 1.00 31.75 109 THR A O 1
ATOM 850 N N . GLU A 1 128 ? 0.920 -17.505 -5.992 1.00 30.31 110 GLU A N 1
ATOM 851 C CA . GLU A 1 128 ? 0.467 -16.359 -6.766 1.00 30.43 110 GLU A CA 1
ATOM 852 C C . GLU A 1 128 ? 1.239 -15.136 -6.291 1.00 31.19 110 GLU A C 1
ATOM 853 O O . GLU A 1 128 ? 0.775 -14.386 -5.430 1.00 30.67 110 GLU A O 1
ATOM 859 N N . PHE A 1 129 ? 2.433 -14.953 -6.843 1.00 31.16 111 PHE A N 1
ATOM 860 C CA . PHE A 1 129 ? 3.288 -13.848 -6.436 1.00 28.46 111 PHE A CA 1
ATOM 861 C C . PHE A 1 129 ? 2.804 -12.533 -7.012 1.00 31.35 111 PHE A C 1
ATOM 862 O O . PHE A 1 129 ? 2.355 -12.468 -8.155 1.00 31.33 111 PHE A O 1
ATOM 870 N N . GLN A 1 130 ? 2.889 -11.486 -6.203 1.00 31.33 112 GLN A N 1
ATOM 871 C CA . GLN A 1 130 ? 2.745 -10.133 -6.705 1.00 30.30 112 GLN A CA 1
ATOM 872 C C . GLN A 1 130 ? 4.142 -9.678 -7.096 1.00 29.12 112 GLN A C 1
ATOM 873 O O . GLN A 1 130 ? 5.112 -9.941 -6.384 1.00 27.57 112 GLN A O 1
ATOM 879 N N . ILE A 1 131 ? 4.263 -9.030 -8.243 1.00 29.25 113 ILE A N 1
ATOM 880 C CA . ILE A 1 131 ? 5.570 -8.560 -8.669 1.00 29.20 113 ILE A CA 1
ATOM 881 C C . ILE A 1 131 ? 5.637 -7.056 -8.428 1.00 29.53 113 ILE A C 1
ATOM 882 O O . ILE A 1 131 ? 4.749 -6.310 -8.850 1.00 30.16 113 ILE A O 1
ATOM 887 N N . ALA A 1 132 ? 6.670 -6.620 -7.714 1.00 26.90 114 ALA A N 1
ATOM 888 C CA . ALA A 1 132 ? 6.838 -5.207 -7.410 1.00 27.09 114 ALA A CA 1
ATOM 889 C C . ALA A 1 132 ? 7.257 -4.421 -8.651 1.00 29.87 114 ALA A C 1
ATOM 890 O O . ALA A 1 132 ? 7.982 -4.932 -9.506 1.00 29.89 114 ALA A O 1
ATOM 892 N N . GLU A 1 133 ? 6.781 -3.183 -8.749 1.00 34.09 115 GLU A N 1
ATOM 893 C CA . GLU A 1 133 ? 7.198 -2.270 -9.807 1.00 39.09 115 GLU A CA 1
ATOM 894 C C . GLU A 1 133 ? 8.704 -2.046 -9.753 1.00 37.67 115 GLU A C 1
ATOM 895 O O . GLU A 1 133 ? 9.262 -1.788 -8.686 1.00 34.98 115 GLU A O 1
ATOM 901 N N . GLU A 1 134 ? 9.361 -2.159 -10.903 1.00 40.55 116 GLU A N 1
ATOM 902 C CA . GLU A 1 134 ? 10.801 -1.944 -10.981 1.00 44.59 116 GLU A CA 1
ATOM 903 C C . GLU A 1 134 ? 11.105 -0.484 -10.644 1.00 45.01 116 GLU A C 1
ATOM 904 O O . GLU A 1 134 ? 10.302 0.397 -10.937 1.00 45.93 116 GLU A O 1
ATOM 910 N N . PRO A 1 135 ? 12.271 -0.217 -10.036 1.00 44.13 117 PRO A N 1
ATOM 911 C CA . PRO A 1 135 ? 13.352 -1.160 -9.748 1.00 41.79 117 PRO A CA 1
ATOM 912 C C . PRO A 1 135 ? 13.393 -1.642 -8.295 1.00 37.54 117 PRO A C 1
ATOM 913 O O . PRO A 1 135 ? 14.486 -1.857 -7.771 1.00 37.15 117 PRO A O 1
ATOM 917 N N . LEU A 1 136 ? 12.243 -1.809 -7.650 1.00 32.95 118 LEU A N 1
ATOM 918 C CA . LEU A 1 136 ? 12.235 -2.333 -6.286 1.00 29.08 118 LEU A CA 1
ATOM 919 C C . LEU A 1 136 ? 12.611 -3.820 -6.301 1.00 28.32 118 LEU A C 1
ATOM 920 O O . LEU A 1 136 ? 11.942 -4.633 -6.939 1.00 29.10 118 LEU A O 1
ATOM 925 N N . MET A 1 137 ? 13.694 -4.164 -5.608 1.00 23.23 119 MET A N 1
ATOM 926 C CA . MET A 1 137 ? 14.253 -5.513 -5.662 1.00 22.12 119 MET A CA 1
ATOM 927 C C . MET A 1 137 ? 13.705 -6.442 -4.586 1.00 24.41 119 MET A C 1
ATOM 928 O O . MET A 1 137 ? 13.269 -5.995 -3.523 1.00 24.11 119 MET A O 1
ATOM 933 N N . THR A 1 138 ? 13.724 -7.738 -4.884 1.00 24.37 120 THR A N 1
ATOM 934 C CA . THR A 1 138 ? 13.307 -8.758 -3.935 1.00 23.87 120 THR A CA 1
ATOM 935 C C . THR A 1 138 ? 14.045 -8.564 -2.611 1.00 21.88 120 THR A C 1
ATOM 936 O O . THR A 1 138 ? 15.248 -8.303 -2.599 1.00 18.80 120 THR A O 1
ATOM 940 N N . GLY A 1 139 ? 13.317 -8.667 -1.504 1.00 18.94 121 GLY A N 1
ATOM 941 C CA . GLY A 1 139 ? 13.909 -8.500 -0.190 1.00 21.04 121 GLY A CA 1
ATOM 942 C C . GLY A 1 139 ? 15.001 -9.516 0.103 1.00 24.03 121 GLY A C 1
ATOM 943 O O . GLY A 1 139 ? 15.083 -10.564 -0.540 1.00 24.86 121 GLY A O 1
ATOM 944 N N . LYS A 1 140 ? 15.840 -9.204 1.082 1.00 22.73 122 LYS A N 1
ATOM 945 C CA . LYS A 1 140 ? 16.969 -10.054 1.422 1.00 23.69 122 LYS A CA 1
ATOM 946 C C . LYS A 1 140 ? 17.254 -10.005 2.920 1.00 25.95 122 LYS A C 1
ATOM 947 O O . LYS A 1 140 ? 16.959 -9.007 3.589 1.00 24.46 122 LYS A O 1
ATOM 953 N N . VAL A 1 141 ? 17.832 -11.085 3.437 1.00 22.28 123 VAL A N 1
ATOM 954 C CA . VAL A 1 141 ? 18.225 -11.154 4.838 1.00 19.82 123 VAL A CA 1
ATOM 955 C C . VAL A 1 141 ? 19.719 -11.428 4.936 1.00 19.93 123 VAL A C 1
ATOM 956 O O . VAL A 1 141 ? 20.218 -12.404 4.382 1.00 18.80 123 VAL A O 1
ATOM 960 N N . ALA A 1 142 ? 20.446 -10.556 5.621 1.00 20.81 124 ALA A N 1
ATOM 961 C CA . ALA A 1 142 ? 21.835 -10.852 5.910 1.00 22.39 124 ALA A CA 1
ATOM 962 C C . ALA A 1 142 ? 21.836 -11.747 7.134 1.00 22.06 124 ALA A C 1
ATOM 963 O O . ALA A 1 142 ? 21.423 -11.323 8.214 1.00 20.89 124 ALA A O 1
ATOM 965 N N . VAL A 1 143 ? 22.265 -12.995 6.959 1.00 21.41 125 VAL A N 1
ATOM 966 C CA . VAL A 1 143 ? 22.329 -13.932 8.076 1.00 21.38 125 VAL A CA 1
ATOM 967 C C . VAL A 1 143 ? 23.782 -14.104 8.499 1.00 23.81 125 VAL A C 1
ATOM 968 O O . VAL A 1 143 ? 24.566 -14.768 7.821 1.00 25.00 125 VAL A O 1
ATOM 972 N N . LEU A 1 144 ? 24.137 -13.486 9.618 1.00 25.79 126 LEU A N 1
ATOM 973 C CA . LEU A 1 144 ? 25.523 -13.448 10.068 1.00 28.10 126 LEU A CA 1
ATOM 974 C C . LEU A 1 144 ? 25.829 -14.596 11.024 1.00 33.99 126 LEU A C 1
ATOM 975 O O . LEU A 1 144 ? 25.324 -14.636 12.144 1.00 32.18 126 LEU A O 1
ATOM 980 N N . VAL A 1 145 ? 26.654 -15.535 10.576 1.00 39.38 127 VAL A N 1
ATOM 981 C CA . VAL A 1 145 ? 26.947 -16.714 11.380 1.00 27.23 127 VAL A CA 1
ATOM 982 C C . VAL A 1 145 ? 28.355 -16.678 11.972 1.00 27.64 127 VAL A C 1
ATOM 983 O O . VAL A 1 145 ? 29.329 -16.382 11.275 1.00 35.39 127 VAL A O 1
ATOM 987 N N . SER A 1 146 ? 28.452 -16.964 13.265 1.00 53.97 128 SER A N 1
ATOM 988 C CA . SER A 1 146 ? 29.745 -17.163 13.902 1.00 53.39 128 SER A CA 1
ATOM 989 C C . SER A 1 146 ? 29.600 -18.136 15.064 1.00 53.74 128 SER A C 1
ATOM 990 O O . SER A 1 146 ? 28.488 -18.486 15.460 1.00 49.67 128 SER A O 1
ATOM 993 N N . GLU A 1 147 ? 30.728 -18.579 15.604 1.00 60.40 129 GLU A N 1
ATOM 994 C CA . GLU A 1 147 ? 30.713 -19.490 16.738 1.00 65.06 129 GLU A CA 1
ATOM 995 C C . GLU A 1 147 ? 30.133 -18.792 17.965 1.00 66.42 129 GLU A C 1
ATOM 996 O O . GLU A 1 147 ? 29.497 -19.423 18.808 1.00 65.48 129 GLU A O 1
ATOM 1002 N N . LYS A 1 148 ? 30.343 -17.481 18.044 1.00 69.13 130 LYS A N 1
ATOM 1003 C CA . LYS A 1 148 ? 29.860 -16.679 19.165 1.00 69.89 130 LYS A CA 1
ATOM 1004 C C . LYS A 1 148 ? 28.376 -16.335 19.034 1.00 67.55 130 LYS A C 1
ATOM 1005 O O . LYS A 1 148 ? 27.609 -16.496 19.984 1.00 66.28 130 LYS A O 1
ATOM 1011 N N . LEU A 1 149 ? 27.980 -15.854 17.857 1.00 66.53 131 LEU A N 1
ATOM 1012 C CA . LEU A 1 149 ? 26.631 -15.325 17.651 1.00 64.44 131 LEU A CA 1
ATOM 1013 C C . LEU A 1 149 ? 26.042 -15.685 16.290 1.00 62.66 131 LEU A C 1
ATOM 1014 O O . LEU A 1 149 ? 26.769 -15.953 15.332 1.00 64.19 131 LEU A O 1
ATOM 1019 N N . ARG A 1 150 ? 24.714 -15.683 16.216 1.00 58.76 132 ARG A N 1
ATOM 1020 C CA . ARG A 1 150 ? 24.018 -15.660 14.936 1.00 55.38 132 ARG A CA 1
ATOM 1021 C C . ARG A 1 150 ? 22.990 -14.527 14.974 1.00 47.77 132 ARG A C 1
ATOM 1022 O O . ARG A 1 150 ? 22.338 -14.296 15.997 1.00 46.25 132 ARG A O 1
ATOM 1030 N N . SER A 1 151 ? 22.868 -13.802 13.867 1.00 38.56 133 SER A N 1
ATOM 1031 C CA . SER A 1 151 ? 22.062 -12.593 13.854 1.00 31.48 133 SER A CA 1
ATOM 1032 C C . SER A 1 151 ? 21.608 -12.257 12.438 1.00 27.37 133 SER A C 1
ATOM 1033 O O . SER A 1 151 ? 22.340 -12.478 11.469 1.00 24.55 133 SER A O 1
ATOM 1036 N N . MET A 1 152 ? 20.401 -11.714 12.325 1.00 23.64 134 MET A N 1
ATOM 1037 C CA . MET A 1 152 ? 19.829 -11.383 11.024 1.00 24.12 134 MET A CA 1
ATOM 1038 C C . MET A 1 152 ? 19.518 -9.899 10.864 1.00 25.49 134 MET A C 1
ATOM 1039 O O . MET A 1 152 ? 18.985 -9.263 11.774 1.00 26.48 134 MET A O 1
ATOM 1044 N N . VAL A 1 153 ? 19.850 -9.358 9.694 1.00 26.44 135 VAL A N 1
ATOM 1045 C CA . VAL A 1 153 ? 19.436 -8.011 9.319 1.00 21.49 135 VAL A CA 1
ATOM 1046 C C . VAL A 1 153 ? 18.624 -8.083 8.030 1.00 20.61 135 VAL A C 1
ATOM 1047 O O . VAL A 1 153 ? 19.139 -8.465 6.978 1.00 21.06 135 VAL A O 1
ATOM 1051 N N . THR A 1 154 ? 17.351 -7.716 8.121 1.00 19.69 136 THR A N 1
ATOM 1052 C CA . THR A 1 154 ? 16.421 -7.902 7.019 1.00 18.97 136 THR A CA 1
ATOM 1053 C C . THR A 1 154 ? 16.106 -6.617 6.261 1.00 21.04 136 THR A C 1
ATOM 1054 O O . THR A 1 154 ? 15.714 -5.616 6.857 1.00 19.33 136 THR A O 1
ATOM 1058 N N . TYR A 1 155 ? 16.293 -6.657 4.946 1.00 19.51 137 TYR A N 1
ATOM 1059 C CA . TYR A 1 155 ? 15.829 -5.593 4.061 1.00 20.71 137 TYR A CA 1
ATOM 1060 C C . TYR A 1 155 ? 14.612 -6.112 3.302 1.00 20.57 137 TYR A C 1
ATOM 1061 O O . TYR A 1 155 ? 14.741 -6.923 2.387 1.00 19.26 137 TYR A O 1
ATOM 1070 N N . LEU A 1 156 ? 13.433 -5.659 3.704 1.00 18.74 138 LEU A N 1
ATOM 1071 C CA . LEU A 1 156 ? 12.184 -6.213 3.194 1.00 20.30 138 LEU A CA 1
ATOM 1072 C C . LEU A 1 156 ? 11.989 -6.008 1.694 1.00 23.23 138 LEU A C 1
ATOM 1073 O O . LEU A 1 156 ? 11.440 -6.881 1.019 1.00 24.11 138 LEU A O 1
ATOM 1078 N N . GLY A 1 157 ? 12.438 -4.862 1.184 1.00 23.12 139 GLY A N 1
ATOM 1079 C CA . GLY A 1 157 ? 12.387 -4.573 -0.242 1.00 23.12 139 GLY A CA 1
ATOM 1080 C C . GLY A 1 157 ? 11.018 -4.777 -0.866 1.00 25.19 139 GLY A C 1
ATOM 1081 O O . GLY A 1 157 ? 10.019 -4.230 -0.392 1.00 20.50 139 GLY A O 1
ATOM 1082 N N . ALA A 1 158 ? 10.970 -5.597 -1.912 1.00 20.94 140 ALA A N 1
ATOM 1083 C CA . ALA A 1 158 ? 9.737 -5.830 -2.663 1.00 27.03 140 ALA A CA 1
ATOM 1084 C C . ALA A 1 158 ? 8.577 -6.356 -1.812 1.00 28.91 140 ALA A C 1
ATOM 1085 O O . ALA A 1 158 ? 7.414 -6.080 -2.115 1.00 20.86 140 ALA A O 1
ATOM 1087 N N . ALA A 1 159 ? 8.897 -7.101 -0.753 1.00 19.38 141 ALA A N 1
ATOM 1088 C CA . ALA A 1 159 ? 7.888 -7.688 0.129 1.00 20.58 141 ALA A CA 1
ATOM 1089 C C . ALA A 1 159 ? 6.923 -6.670 0.746 1.00 22.43 141 ALA A C 1
ATOM 1090 O O . ALA A 1 159 ? 5.793 -7.018 1.090 1.00 22.42 141 ALA A O 1
ATOM 1092 N N . CYS A 1 160 ? 7.367 -5.421 0.884 1.00 22.08 142 CYS A N 1
ATOM 1093 C CA . CYS A 1 160 ? 6.524 -4.350 1.419 1.00 22.69 142 CYS A CA 1
ATOM 1094 C C . CYS A 1 160 ? 5.348 -4.014 0.514 1.00 25.85 142 CYS A C 1
ATOM 1095 O O . CYS A 1 160 ? 4.298 -3.575 0.990 1.00 23.94 142 CYS A O 1
ATOM 1098 N N . ASP A 1 161 ? 5.530 -4.212 -0.788 1.00 26.31 143 ASP A N 1
ATOM 1099 C CA . ASP A 1 161 ? 4.523 -3.824 -1.772 1.00 28.57 143 ASP A CA 1
ATOM 1100 C C . ASP A 1 161 ? 3.332 -4.776 -1.842 1.00 27.02 143 ASP A C 1
ATOM 1101 O O . ASP A 1 161 ? 2.403 -4.548 -2.618 1.00 27.54 143 ASP A O 1
ATOM 1106 N N . LEU A 1 162 ? 3.356 -5.838 -1.040 1.00 23.65 144 LEU A N 1
ATOM 1107 C CA . LEU A 1 162 ? 2.229 -6.765 -0.988 1.00 24.17 144 LEU A CA 1
ATOM 1108 C C . LEU A 1 162 ? 0.976 -6.013 -0.554 1.00 28.05 144 LEU A C 1
ATOM 1109 O O . LEU A 1 162 ? 0.957 -5.380 0.504 1.00 25.68 144 LEU A O 1
ATOM 1114 N N . SER A 1 163 ? -0.063 -6.067 -1.381 1.00 30.46 145 SER A N 1
ATOM 1115 C CA . SER A 1 163 ? -1.236 -5.232 -1.155 1.00 32.82 145 SER A CA 1
ATOM 1116 C C . SER A 1 163 ? -2.526 -6.026 -1.048 1.00 34.09 145 SER A C 1
ATOM 1117 O O . SER A 1 163 ? -2.621 -7.154 -1.523 1.00 36.18 145 SER A O 1
ATOM 1120 N N . LEU A 1 164 ? -3.521 -5.408 -0.426 1.00 34.50 146 LEU A N 1
ATOM 1121 C CA . LEU A 1 164 ? -4.850 -5.985 -0.334 1.00 35.01 146 LEU A CA 1
ATOM 1122 C C . LEU A 1 164 ? -5.451 -6.127 -1.732 1.00 34.88 146 LEU A C 1
ATOM 1123 O O . LEU A 1 164 ? -6.218 -7.055 -1.994 1.00 35.88 146 LEU A O 1
ATOM 1128 N N . ALA A 1 165 ? -5.089 -5.207 -2.627 1.00 30.09 147 ALA A N 1
ATOM 1129 C CA . ALA A 1 165 ? -5.553 -5.251 -4.009 1.00 35.50 147 ALA A CA 1
ATOM 1130 C C . ALA A 1 165 ? -5.145 -6.537 -4.722 1.00 36.71 147 ALA A C 1
ATOM 1131 O O . ALA A 1 165 ? -5.917 -7.091 -5.505 1.00 37.86 147 ALA A O 1
ATOM 1133 N N . HIS A 1 166 ? -3.929 -7.004 -4.459 1.00 34.62 148 HIS A N 1
ATOM 1134 C CA . HIS A 1 166 ? -3.431 -8.209 -5.112 1.00 33.40 148 HIS A CA 1
ATOM 1135 C C . HIS A 1 166 ? -4.093 -9.439 -4.514 1.00 34.91 148 HIS A C 1
ATOM 1136 O O . HIS A 1 166 ? -4.440 -10.382 -5.222 1.00 35.91 148 HIS A O 1
ATOM 1143 N N . ILE A 1 167 ? -4.267 -9.411 -3.199 1.00 36.49 149 ILE A N 1
ATOM 1144 C CA . ILE A 1 167 ? -4.896 -10.500 -2.465 1.00 35.84 149 ILE A CA 1
ATOM 1145 C C . ILE A 1 167 ? -6.372 -10.653 -2.839 1.00 38.85 149 ILE A C 1
ATOM 1146 O O . ILE A 1 167 ? -6.903 -11.764 -2.860 1.00 42.48 149 ILE A O 1
ATOM 1151 N N . GLU A 1 168 ? -7.024 -9.542 -3.164 1.00 38.11 150 GLU A N 1
ATOM 1152 C CA . GLU A 1 168 ? -8.459 -9.559 -3.437 1.00 38.54 150 GLU A CA 1
ATOM 1153 C C . GLU A 1 168 ? -8.818 -9.854 -4.892 1.00 38.23 150 GLU A C 1
ATOM 1154 O O . GLU A 1 168 ? -9.998 -9.896 -5.244 1.00 38.22 150 GLU A O 1
ATOM 1160 N N . GLN A 1 169 ? -7.810 -10.054 -5.736 1.00 39.46 151 GLN A N 1
ATOM 1161 C CA . GLN A 1 169 ? -8.060 -10.501 -7.104 1.00 39.79 151 GLN A CA 1
ATOM 1162 C C . GLN A 1 169 ? -8.796 -11.830 -7.041 1.00 38.38 151 GLN A C 1
ATOM 1163 O O . GLN A 1 169 ? -8.447 -12.685 -6.232 1.00 36.84 151 GLN A O 1
ATOM 1169 N N . PRO A 1 170 ? -9.829 -12.001 -7.880 1.00 41.43 152 PRO A N 1
ATOM 1170 C CA . PRO A 1 170 ? -10.619 -13.239 -7.891 1.00 42.50 152 PRO A CA 1
ATOM 1171 C C . PRO A 1 170 ? -9.768 -14.513 -7.933 1.00 41.44 152 PRO A C 1
ATOM 1172 O O . PRO A 1 170 ? -10.096 -15.477 -7.239 1.00 40.23 152 PRO A O 1
ATOM 1176 N N . HIS A 1 171 ? -8.684 -14.510 -8.704 1.00 40.22 153 HIS A N 1
ATOM 1177 C CA . HIS A 1 171 ? -7.879 -15.721 -8.870 1.00 41.18 153 HIS A CA 1
ATOM 1178 C C . HIS A 1 171 ? -6.934 -15.974 -7.699 1.00 42.03 153 HIS A C 1
ATOM 1179 O O . HIS A 1 171 ? -6.363 -17.058 -7.585 1.00 44.01 153 HIS A O 1
ATOM 1186 N N . VAL A 1 172 ? -6.769 -14.975 -6.836 1.00 40.35 154 VAL A N 1
ATOM 1187 C CA . VAL A 1 172 ? -5.956 -15.135 -5.638 1.00 37.95 154 VAL A CA 1
ATOM 1188 C C . VAL A 1 172 ? -6.834 -15.367 -4.409 1.00 38.90 154 VAL A C 1
ATOM 1189 O O . VAL A 1 172 ? -6.546 -16.238 -3.582 1.00 38.39 154 VAL A O 1
ATOM 1193 N N . TRP A 1 173 ? -7.913 -14.598 -4.295 1.00 36.77 155 TRP A N 1
ATOM 1194 C CA . TRP A 1 173 ? -8.821 -14.758 -3.168 1.00 36.36 155 TRP A CA 1
ATOM 1195 C C . TRP A 1 173 ? -9.442 -16.152 -3.143 1.00 37.26 155 TRP A C 1
ATOM 1196 O O . TRP A 1 173 ? -9.823 -16.648 -2.082 1.00 36.19 155 TRP A O 1
ATOM 1207 N N . SER A 1 174 ? -9.534 -16.785 -4.310 1.00 39.49 156 SER A N 1
ATOM 1208 C CA . SER A 1 174 ? -10.077 -18.139 -4.394 1.00 41.97 156 SER A CA 1
ATOM 1209 C C . SER A 1 174 ? -9.182 -19.168 -3.691 1.00 37.59 156 SER A C 1
ATOM 1210 O O . SER A 1 174 ? -9.660 -20.209 -3.250 1.00 39.87 156 SER A O 1
ATOM 1213 N N . LEU A 1 175 ? -7.888 -18.876 -3.589 1.00 35.00 157 LEU A N 1
ATOM 1214 C CA . LEU A 1 175 ? -6.980 -19.723 -2.812 1.00 34.48 157 LEU A CA 1
ATOM 1215 C C . LEU A 1 175 ? -7.274 -19.604 -1.317 1.00 33.33 157 LEU A C 1
ATOM 1216 O O . LEU A 1 175 ? -7.108 -20.564 -0.561 1.00 31.82 157 LEU A O 1
ATOM 1221 N N . VAL A 1 176 ? -7.709 -18.420 -0.893 1.00 32.05 158 VAL A N 1
ATOM 1222 C CA . VAL A 1 176 ? -8.059 -18.198 0.505 1.00 30.48 158 VAL A CA 1
ATOM 1223 C C . VAL A 1 176 ? -9.369 -18.901 0.837 1.00 32.35 158 VAL A C 1
ATOM 1224 O O . VAL A 1 176 ? -9.495 -19.536 1.886 1.00 33.22 158 VAL A O 1
ATOM 1228 N N . GLU A 1 177 ? -10.337 -18.791 -0.068 1.00 33.43 159 GLU A N 1
ATOM 1229 C CA . GLU A 1 177 ? -11.655 -19.381 0.140 1.00 35.80 159 GLU A CA 1
ATOM 1230 C C . GLU A 1 177 ? -11.619 -20.909 0.235 1.00 34.54 159 GLU A C 1
ATOM 1231 O O . GLU A 1 177 ? -12.354 -21.498 1.023 1.00 35.57 159 GLU A O 1
ATOM 1237 N N . LYS A 1 178 ? -10.752 -21.546 -0.549 1.00 33.35 160 LYS A N 1
ATOM 1238 C CA . LYS A 1 178 ? -10.674 -23.006 -0.570 1.00 34.53 160 LYS A CA 1
ATOM 1239 C C . LYS A 1 178 ? -9.825 -23.584 0.569 1.00 30.90 160 LYS A C 1
ATOM 1240 O O . LYS A 1 178 ? -9.884 -24.785 0.848 1.00 31.36 160 LYS A O 1
ATOM 1246 N N . ALA A 1 179 ? -9.033 -22.738 1.221 1.00 29.03 161 ALA A N 1
ATOM 1247 C CA . ALA A 1 179 ? -8.188 -23.195 2.325 1.00 31.70 161 ALA A CA 1
ATOM 1248 C C . ALA A 1 179 ? -8.999 -23.437 3.591 1.00 33.50 161 ALA A C 1
ATOM 1249 O O . ALA A 1 179 ? -9.991 -22.757 3.842 1.00 35.04 161 ALA A O 1
ATOM 1251 N N . GLN A 1 180 ? -8.575 -24.415 4.383 1.00 34.71 162 GLN A N 1
ATOM 1252 C CA . GLN A 1 180 ? -9.215 -24.690 5.667 1.00 30.96 162 GLN A CA 1
ATOM 1253 C C . GLN A 1 180 ? -8.252 -24.339 6.785 1.00 26.86 162 GLN A C 1
ATOM 1254 O O . GLN A 1 180 ? -8.640 -24.239 7.952 1.00 26.96 162 GLN A O 1
ATOM 1260 N N . VAL A 1 181 ? -6.990 -24.150 6.406 1.00 24.47 163 VAL A N 1
ATOM 1261 C CA . VAL A 1 181 ? -5.913 -23.869 7.351 1.00 27.19 163 VAL A CA 1
ATOM 1262 C C . VAL A 1 181 ? -5.050 -22.714 6.854 1.00 25.42 163 VAL A C 1
ATOM 1263 O O . VAL A 1 181 ? -4.653 -22.687 5.689 1.00 27.37 163 VAL A O 1
ATOM 1267 N N . TYR A 1 182 ? -4.764 -21.760 7.735 1.00 24.68 164 TYR A N 1
ATOM 1268 C CA . TYR A 1 182 ? -3.880 -20.650 7.392 1.00 23.77 164 TYR A CA 1
ATOM 1269 C C . TYR A 1 182 ? -2.665 -20.593 8.308 1.00 22.96 164 TYR A C 1
ATOM 1270 O O . TYR A 1 182 ? -2.756 -20.880 9.504 1.00 23.28 164 TYR A O 1
ATOM 1279 N N . TYR A 1 183 ? -1.522 -20.243 7.731 1.00 20.37 165 TYR A N 1
ATOM 1280 C CA . TYR A 1 183 ? -0.341 -19.930 8.514 1.00 21.01 165 TYR A CA 1
ATOM 1281 C C . TYR A 1 183 ? 0.211 -18.580 8.078 1.00 20.61 165 TYR A C 1
ATOM 1282 O O . TYR A 1 183 ? 0.621 -18.419 6.928 1.00 19.59 165 TYR A O 1
ATOM 1291 N N . ILE A 1 184 ? 0.205 -17.610 8.987 1.00 18.07 166 ILE A N 1
ATOM 1292 C CA . ILE A 1 184 ? 0.852 -16.328 8.733 1.00 18.47 166 ILE A CA 1
ATOM 1293 C C . ILE A 1 184 ? 1.735 -15.927 9.915 1.00 18.84 166 ILE A C 1
ATOM 1294 O O . ILE A 1 184 ? 1.276 -15.869 11.059 1.00 18.39 166 ILE A O 1
ATOM 1299 N N . ALA A 1 185 ? 3.007 -15.664 9.633 1.00 19.09 167 ALA A N 1
ATOM 1300 C CA . ALA A 1 185 ? 3.945 -15.216 10.659 1.00 20.91 167 ALA A CA 1
ATOM 1301 C C . ALA A 1 185 ? 3.696 -13.758 11.037 1.00 20.16 167 ALA A C 1
ATOM 1302 O O . ALA A 1 185 ? 3.175 -12.976 10.235 1.00 18.23 167 ALA A O 1
ATOM 1304 N N . GLY A 1 186 ? 4.078 -13.402 12.261 1.00 19.70 168 GLY A N 1
ATOM 1305 C CA . GLY A 1 186 ? 3.943 -12.040 12.740 1.00 19.66 168 GLY A CA 1
ATOM 1306 C C . GLY A 1 186 ? 4.684 -11.039 11.874 1.00 18.83 168 GLY A C 1
ATOM 1307 O O . GLY A 1 186 ? 4.307 -9.871 11.814 1.00 18.25 168 GLY A O 1
ATOM 1308 N N . PHE A 1 187 ? 5.736 -11.505 11.203 1.00 17.68 169 PHE A N 1
ATOM 1309 C CA . PHE A 1 187 ? 6.551 -10.672 10.322 1.00 19.08 169 PHE A CA 1
ATOM 1310 C C . PHE A 1 187 ? 5.741 -9.907 9.277 1.00 19.42 169 PHE A C 1
ATOM 1311 O O . PHE A 1 187 ? 6.176 -8.863 8.791 1.00 21.68 169 PHE A O 1
ATOM 1319 N N . VAL A 1 188 ? 4.573 -10.433 8.927 1.00 17.37 170 VAL A N 1
ATOM 1320 C CA . VAL A 1 188 ? 3.748 -9.841 7.874 1.00 17.34 170 VAL A CA 1
ATOM 1321 C C . VAL A 1 188 ? 3.020 -8.579 8.354 1.00 19.10 170 VAL A C 1
ATOM 1322 O O . VAL A 1 188 ? 2.507 -7.798 7.552 1.00 18.83 170 VAL A O 1
ATOM 1326 N N . ILE A 1 189 ? 3.001 -8.373 9.668 1.00 20.77 171 ILE A N 1
ATOM 1327 C CA . ILE A 1 189 ? 2.471 -7.142 10.242 1.00 18.60 171 ILE A CA 1
ATOM 1328 C C . ILE A 1 189 ? 3.145 -5.919 9.616 1.00 22.25 171 ILE A C 1
ATOM 1329 O O . ILE A 1 189 ? 2.484 -4.912 9.352 1.00 25.57 171 ILE A O 1
ATOM 1334 N N . ASN A 1 190 ? 4.448 -6.026 9.345 1.00 18.73 172 ASN A N 1
ATOM 1335 C CA . ASN A 1 190 ? 5.219 -4.915 8.783 1.00 19.15 172 ASN A CA 1
ATOM 1336 C C . ASN A 1 190 ? 4.965 -4.654 7.295 1.00 24.98 172 ASN A C 1
ATOM 1337 O O . ASN A 1 190 ? 5.236 -3.559 6.794 1.00 29.58 172 ASN A O 1
ATOM 1342 N N . THR A 1 191 ? 4.462 -5.654 6.582 1.00 21.47 173 THR A N 1
ATOM 1343 C CA . THR A 1 191 ? 4.372 -5.545 5.131 1.00 21.81 173 THR A CA 1
ATOM 1344 C C . THR A 1 191 ? 2.943 -5.415 4.613 1.00 23.23 173 THR A C 1
ATOM 1345 O O . THR A 1 191 ? 2.685 -4.647 3.686 1.00 26.30 173 THR A O 1
ATOM 1349 N N . CYS A 1 192 ? 2.015 -6.165 5.201 1.00 20.28 174 CYS A N 1
ATOM 1350 C CA . CYS A 1 192 ? 0.636 -6.139 4.732 1.00 23.06 174 CYS A CA 1
ATOM 1351 C C . CYS A 1 192 ? -0.357 -6.531 5.819 1.00 22.36 174 CYS A C 1
ATOM 1352 O O . CYS A 1 192 ? -1.046 -7.546 5.710 1.00 22.59 174 CYS A O 1
ATOM 1355 N N . TYR A 1 193 ? -0.436 -5.716 6.863 1.00 22.22 175 TYR A N 1
ATOM 1356 C CA . TYR A 1 193 ? -1.335 -6.007 7.967 1.00 23.09 175 TYR A CA 1
ATOM 1357 C C . TYR A 1 193 ? -2.792 -6.097 7.518 1.00 21.98 175 TYR A C 1
ATOM 1358 O O . TYR A 1 193 ? -3.547 -6.935 8.007 1.00 21.83 175 TYR A O 1
ATOM 1367 N N . GLU A 1 194 ? -3.170 -5.237 6.578 1.00 21.31 176 GLU A N 1
ATOM 1368 C CA . GLU A 1 194 ? -4.533 -5.199 6.060 1.00 29.84 176 GLU A CA 1
ATOM 1369 C C . GLU A 1 194 ? -4.958 -6.541 5.449 1.00 26.45 176 GLU A C 1
ATOM 1370 O O . GLU A 1 194 ? -6.071 -7.013 5.674 1.00 28.56 176 GLU A O 1
ATOM 1376 N N . GLY A 1 195 ? -4.066 -7.151 4.678 1.00 24.88 177 GLY A N 1
ATOM 1377 C CA . GLY A 1 195 ? -4.343 -8.439 4.073 1.00 24.10 177 GLY A CA 1
ATOM 1378 C C . GLY A 1 195 ? -4.433 -9.557 5.098 1.00 25.48 177 GLY A C 1
ATOM 1379 O O . GLY A 1 195 ? -5.352 -10.377 5.061 1.00 21.72 177 GLY A O 1
ATOM 1380 N N . MET A 1 196 ? -3.483 -9.600 6.025 1.00 24.34 178 MET A N 1
ATOM 1381 C CA . MET A 1 196 ? -3.491 -10.677 7.006 1.00 24.28 178 MET A CA 1
ATOM 1382 C C . MET A 1 196 ? -4.681 -10.544 7.955 1.00 25.93 178 MET A C 1
ATOM 1383 O O . MET A 1 196 ? -5.230 -11.543 8.408 1.00 25.32 178 MET A O 1
ATOM 1388 N N . LEU A 1 197 ? -5.097 -9.310 8.224 1.00 29.52 179 LEU A N 1
ATOM 1389 C CA . LEU A 1 197 ? -6.281 -9.072 9.048 1.00 30.25 179 LEU A CA 1
ATOM 1390 C C . LEU A 1 197 ? -7.542 -9.543 8.328 1.00 31.16 179 LEU A C 1
ATOM 1391 O O . LEU A 1 197 ? -8.420 -10.161 8.932 1.00 31.15 179 LEU A O 1
ATOM 1396 N N . LYS A 1 198 ? -7.625 -9.245 7.035 1.00 30.46 180 LYS A N 1
ATOM 1397 C CA . LYS A 1 198 ? -8.764 -9.668 6.234 1.00 31.59 180 LYS A CA 1
ATOM 1398 C C . LYS A 1 198 ? -8.875 -11.192 6.208 1.00 30.65 180 LYS A C 1
ATOM 1399 O O . LYS A 1 198 ? -9.960 -11.740 6.388 1.00 30.15 180 LYS A O 1
ATOM 1405 N N . ILE A 1 199 ? -7.753 -11.872 5.989 1.00 23.40 181 ILE A N 1
ATOM 1406 C CA . ILE A 1 199 ? -7.750 -13.332 5.959 1.00 25.18 181 ILE A CA 1
ATOM 1407 C C . ILE A 1 199 ? -8.109 -13.912 7.328 1.00 24.62 181 ILE A C 1
ATOM 1408 O O . ILE A 1 199 ? -8.852 -14.884 7.418 1.00 25.54 181 ILE A O 1
ATOM 1413 N N . ALA A 1 200 ? -7.594 -13.297 8.390 1.00 23.88 182 ALA A N 1
ATOM 1414 C CA . ALA A 1 200 ? -7.891 -13.737 9.750 1.00 26.43 182 ALA A CA 1
ATOM 1415 C C . ALA A 1 200 ? -9.388 -13.662 10.067 1.00 29.69 182 ALA A C 1
ATOM 1416 O O . ALA A 1 200 ? -9.949 -14.575 10.672 1.00 29.72 182 ALA A O 1
ATOM 1418 N N . LYS A 1 201 ? -10.029 -12.572 9.657 1.00 31.81 183 LYS A N 1
ATOM 1419 C CA . LYS A 1 201 ? -11.469 -12.422 9.846 1.00 34.19 183 LYS A CA 1
ATOM 1420 C C . LYS A 1 201 ? -12.252 -13.458 9.041 1.00 31.96 183 LYS A C 1
ATOM 1421 O O . LYS A 1 201 ? -13.250 -13.996 9.522 1.00 31.72 183 LYS A O 1
ATOM 1427 N N . HIS A 1 202 ? -11.800 -13.727 7.819 1.00 28.82 184 HIS A N 1
ATOM 1428 C CA . HIS A 1 202 ? -12.425 -14.751 6.987 1.00 29.52 184 HIS A CA 1
ATOM 1429 C C . HIS A 1 202 ? -12.357 -16.117 7.668 1.00 28.71 184 HIS A C 1
ATOM 1430 O O . HIS A 1 202 ? -13.337 -16.862 7.678 1.00 31.28 184 HIS A O 1
ATOM 1437 N N . SER A 1 203 ? -11.200 -16.434 8.240 1.00 26.35 185 SER A N 1
ATOM 1438 C CA . SER A 1 203 ? -11.011 -17.700 8.944 1.00 32.34 185 SER A CA 1
ATOM 1439 C C . SER A 1 203 ? -11.982 -17.857 10.114 1.00 32.42 185 SER A C 1
ATOM 1440 O O . SER A 1 203 ? -12.691 -18.858 10.208 1.00 36.78 185 SER A O 1
ATOM 1443 N N . LEU A 1 204 ? -12.019 -16.864 10.997 1.00 29.62 186 LEU A N 1
ATOM 1444 C CA . LEU A 1 204 ? -12.866 -16.933 12.185 1.00 32.02 186 LEU A CA 1
ATOM 1445 C C . LEU A 1 204 ? -14.352 -17.031 11.840 1.00 38.01 186 LEU A C 1
ATOM 1446 O O . LEU A 1 204 ? -15.087 -17.821 12.439 1.00 37.87 186 LEU A O 1
ATOM 1451 N N . GLU A 1 205 ? -14.793 -16.233 10.872 1.00 40.23 187 GLU A N 1
ATOM 1452 C CA . GLU A 1 205 ? -16.198 -16.237 10.481 1.00 43.59 187 GLU A CA 1
ATOM 1453 C C . GLU A 1 205 ? -16.599 -17.567 9.843 1.00 39.73 187 GLU A C 1
ATOM 1454 O O . GLU A 1 205 ? -17.760 -17.960 9.901 1.00 42.03 187 GLU A O 1
ATOM 1460 N N . ASN A 1 206 ? -15.633 -18.267 9.255 1.00 38.17 188 ASN A N 1
ATOM 1461 C CA . ASN A 1 206 ? -15.904 -19.561 8.629 1.00 40.00 188 ASN A CA 1
ATOM 1462 C C . ASN A 1 206 ? -15.441 -20.760 9.456 1.00 39.39 188 ASN A C 1
ATOM 1463 O O . ASN A 1 206 ? -15.470 -21.894 8.977 1.00 38.97 188 ASN A O 1
ATOM 1468 N N . GLU A 1 207 ? -15.030 -20.497 10.696 1.00 40.15 189 GLU A N 1
ATOM 1469 C CA . GLU A 1 207 ? -14.586 -21.540 11.623 1.00 41.84 189 GLU A CA 1
ATOM 1470 C C . GLU A 1 207 ? -13.452 -22.390 11.060 1.00 40.32 189 GLU A C 1
ATOM 1471 O O . GLU A 1 207 ? -13.458 -23.615 11.178 1.00 44.40 189 GLU A O 1
ATOM 1477 N N . LYS A 1 208 ? -12.482 -21.727 10.445 1.00 34.61 190 LYS A N 1
ATOM 1478 C CA . LYS A 1 208 ? -11.309 -22.400 9.915 1.00 27.37 190 LYS A CA 1
ATOM 1479 C C . LYS A 1 208 ? -10.175 -22.353 10.930 1.00 25.81 190 LYS A C 1
ATOM 1480 O O . LYS A 1 208 ? -10.348 -21.852 12.042 1.00 30.65 190 LYS A O 1
ATOM 1486 N N . LEU A 1 209 ? -9.015 -22.874 10.548 1.00 24.80 191 LEU A N 1
ATOM 1487 C CA . LEU A 1 209 ? -7.876 -22.927 11.457 1.00 26.44 191 LEU A CA 1
ATOM 1488 C C . LEU A 1 209 ? -6.821 -21.888 11.099 1.00 25.15 191 LEU A C 1
ATOM 1489 O O . LEU A 1 209 ? -6.138 -22.011 10.083 1.00 23.62 191 LEU A O 1
ATOM 1494 N N . PHE A 1 210 ? -6.678 -20.873 11.944 1.00 25.94 192 PHE A N 1
ATOM 1495 C CA . PHE A 1 210 ? -5.699 -19.823 11.701 1.00 23.30 192 PHE A CA 1
ATOM 1496 C C . PHE A 1 210 ? -4.521 -19.949 12.659 1.00 22.94 192 PHE A C 1
ATOM 1497 O O . PHE A 1 210 ? -4.691 -19.871 13.873 1.00 26.87 192 PHE A O 1
ATOM 1505 N N . CYS A 1 211 ? -3.325 -20.124 12.104 1.00 20.17 193 CYS A N 1
ATOM 1506 C CA . CYS A 1 211 ? -2.117 -20.305 12.903 1.00 21.76 193 CYS A CA 1
ATOM 1507 C C . CYS A 1 211 ? -1.199 -19.094 12.793 1.00 23.42 193 CYS A C 1
ATOM 1508 O O . CYS A 1 211 ? -0.920 -18.612 11.695 1.00 20.97 193 CYS A O 1
ATOM 1511 N N . PHE A 1 212 ? -0.726 -18.612 13.939 1.00 24.58 194 PHE A N 1
ATOM 1512 C CA . PHE A 1 212 ? -0.001 -17.351 14.009 1.00 21.18 194 PHE A CA 1
ATOM 1513 C C . PHE A 1 212 ? 1.309 -17.526 14.766 1.00 21.87 194 PHE A C 1
ATOM 1514 O O . PHE A 1 212 ? 1.354 -18.205 15.792 1.00 24.02 194 PHE A O 1
ATOM 1522 N N . ASN A 1 213 ? 2.377 -16.924 14.253 1.00 18.84 195 ASN A N 1
ATOM 1523 C CA . ASN A 1 213 ? 3.679 -16.990 14.912 1.00 19.64 195 ASN A CA 1
ATOM 1524 C C . ASN A 1 213 ? 4.099 -15.613 15.440 1.00 22.46 195 ASN A C 1
ATOM 1525 O O . ASN A 1 213 ? 4.030 -14.621 14.712 1.00 22.40 195 ASN A O 1
ATOM 1530 N N . LEU A 1 214 ? 4.523 -15.550 16.700 1.00 20.86 196 LEU A N 1
ATOM 1531 C CA . LEU A 1 214 ? 5.000 -14.288 17.278 1.00 20.44 196 LEU A CA 1
ATOM 1532 C C . LEU A 1 214 ? 6.246 -13.771 16.540 1.00 20.77 196 LEU A C 1
ATOM 1533 O O . LEU A 1 214 ? 6.502 -12.565 16.498 1.00 22.24 196 LEU A O 1
ATOM 1538 N N . SER A 1 215 ? 7.018 -14.700 15.981 1.00 18.01 197 SER A N 1
ATOM 1539 C CA . SER A 1 215 ? 8.089 -14.398 15.022 1.00 18.08 197 SER A CA 1
ATOM 1540 C C . SER A 1 215 ? 9.360 -13.717 15.557 1.00 18.06 197 SER A C 1
ATOM 1541 O O . SER A 1 215 ? 10.465 -14.174 15.266 1.00 18.75 197 SER A O 1
ATOM 1544 N N . ALA A 1 216 ? 9.205 -12.633 16.316 1.00 18.80 198 ALA A N 1
ATOM 1545 C CA . ALA A 1 216 ? 10.348 -11.867 16.820 1.00 20.55 198 ALA A CA 1
ATOM 1546 C C . ALA A 1 216 ? 9.937 -10.915 17.949 1.00 21.22 198 ALA A C 1
ATOM 1547 O O . ALA A 1 216 ? 8.827 -10.381 17.940 1.00 21.04 198 ALA A O 1
ATOM 1549 N N . PRO A 1 217 ? 10.840 -10.689 18.916 1.00 20.24 199 PRO A N 1
ATOM 1550 C CA . PRO A 1 217 ? 10.536 -9.807 20.051 1.00 25.12 199 PRO A CA 1
ATOM 1551 C C . PRO A 1 217 ? 10.103 -8.389 19.653 1.00 25.99 199 PRO A C 1
ATOM 1552 O O . PRO A 1 217 ? 9.208 -7.848 20.297 1.00 26.47 199 PRO A O 1
ATOM 1556 N N . PHE A 1 218 ? 10.704 -7.805 18.619 1.00 19.51 200 PHE A N 1
ATOM 1557 C CA . PHE A 1 218 ? 10.366 -6.429 18.251 1.00 24.67 200 PHE A CA 1
ATOM 1558 C C . PHE A 1 218 ? 8.891 -6.247 17.876 1.00 27.12 200 PHE A C 1
ATOM 1559 O O . PHE A 1 218 ? 8.331 -5.163 18.053 1.00 30.37 200 PHE A O 1
ATOM 1567 N N . LEU A 1 219 ? 8.265 -7.310 17.382 1.00 23.20 201 LEU A N 1
ATOM 1568 C CA . LEU A 1 219 ? 6.851 -7.258 17.017 1.00 22.99 201 LEU A CA 1
ATOM 1569 C C . LEU A 1 219 ? 5.952 -7.063 18.235 1.00 24.27 201 LEU A C 1
ATOM 1570 O O . LEU A 1 219 ? 5.041 -6.237 18.212 1.00 24.56 201 LEU A O 1
ATOM 1575 N N . SER A 1 220 ? 6.203 -7.820 19.299 1.00 21.31 202 SER A N 1
ATOM 1576 C CA . SER A 1 220 ? 5.425 -7.655 20.523 1.00 23.35 202 SER A CA 1
ATOM 1577 C C . SER A 1 220 ? 5.689 -6.313 21.200 1.00 26.69 202 SER A C 1
ATOM 1578 O O . SER A 1 220 ? 4.823 -5.784 21.890 1.00 27.47 202 SER A O 1
ATOM 1581 N N . GLN A 1 221 ? 6.884 -5.767 20.998 1.00 29.22 203 GLN A N 1
ATOM 1582 C CA . GLN A 1 221 ? 7.266 -4.505 21.634 1.00 32.00 203 GLN A CA 1
ATOM 1583 C C . GLN A 1 221 ? 6.726 -3.286 20.888 1.00 30.56 203 GLN A C 1
ATOM 1584 O O . GLN A 1 221 ? 6.171 -2.379 21.504 1.00 32.60 203 GLN A O 1
ATOM 1590 N N . PHE A 1 222 ? 6.883 -3.269 19.566 1.00 24.85 204 PHE A N 1
ATOM 1591 C CA . PHE A 1 222 ? 6.543 -2.083 18.781 1.00 26.04 204 PHE A CA 1
ATOM 1592 C C . PHE A 1 222 ? 5.266 -2.227 17.966 1.00 27.21 204 PHE A C 1
ATOM 1593 O O . PHE A 1 222 ? 4.749 -1.244 17.435 1.00 27.33 204 PHE A O 1
ATOM 1601 N N . ASN A 1 223 ? 4.762 -3.451 17.865 1.00 27.21 205 ASN A N 1
ATOM 1602 C CA . ASN A 1 223 ? 3.522 -3.699 17.146 1.00 12.93 205 ASN A CA 1
ATOM 1603 C C . ASN A 1 223 ? 2.565 -4.495 18.005 1.00 12.98 205 ASN A C 1
ATOM 1604 O O . ASN A 1 223 ? 1.913 -5.430 17.534 1.00 16.82 205 ASN A O 1
ATOM 1609 N N . THR A 1 224 ? 2.503 -4.112 19.275 1.00 26.10 206 THR A N 1
ATOM 1610 C CA . THR A 1 224 ? 1.716 -4.815 20.275 1.00 24.18 206 THR A CA 1
ATOM 1611 C C . THR A 1 224 ? 0.250 -4.892 19.867 1.00 23.99 206 THR A C 1
ATOM 1612 O O . THR A 1 224 ? -0.355 -5.955 19.951 1.00 24.27 206 THR A O 1
ATOM 1616 N N . LYS A 1 225 ? -0.308 -3.766 19.425 1.00 25.26 207 LYS A N 1
ATOM 1617 C CA . LYS A 1 225 ? -1.705 -3.703 18.988 1.00 24.88 207 LYS A CA 1
ATOM 1618 C C . LYS A 1 225 ? -1.995 -4.761 17.929 1.00 22.88 207 LYS A C 1
ATOM 1619 O O . LYS A 1 225 ? -2.970 -5.500 18.038 1.00 25.40 207 LYS A O 1
ATOM 1625 N N . GLU A 1 226 ? -1.144 -4.830 16.907 1.00 21.65 208 GLU A N 1
ATOM 1626 C CA . GLU A 1 226 ? -1.336 -5.779 15.808 1.00 23.13 208 GLU A CA 1
ATOM 1627 C C . GLU A 1 226 ? -1.180 -7.239 16.252 1.00 23.79 208 GLU A C 1
ATOM 1628 O O . GLU A 1 226 ? -1.921 -8.115 15.794 1.00 19.58 208 GLU A O 1
ATOM 1634 N N . VAL A 1 227 ? -0.210 -7.505 17.126 1.00 22.74 209 VAL A N 1
ATOM 1635 C CA . VAL A 1 227 ? -0.002 -8.866 17.619 1.00 21.74 209 VAL A CA 1
ATOM 1636 C C . VAL A 1 227 ? -1.229 -9.343 18.395 1.00 21.82 209 VAL A C 1
ATOM 1637 O O . VAL A 1 227 ? -1.725 -10.449 18.174 1.00 24.14 209 VAL A O 1
ATOM 1641 N N . ASP A 1 228 ? -1.730 -8.499 19.289 1.00 22.45 210 ASP A N 1
ATOM 1642 C CA . ASP A 1 228 ? -2.877 -8.876 20.105 1.00 27.47 210 ASP A CA 1
ATOM 1643 C C . ASP A 1 228 ? -4.140 -9.005 19.270 1.00 28.81 210 ASP A C 1
ATOM 1644 O O . ASP A 1 228 ? -4.996 -9.842 19.554 1.00 29.20 210 ASP A O 1
ATOM 1649 N N . GLU A 1 229 ? -4.264 -8.178 18.239 1.00 26.97 211 GLU A N 1
ATOM 1650 C CA . GLU A 1 229 ? -5.421 -8.291 17.367 1.00 27.82 211 GLU A CA 1
ATOM 1651 C C . GLU A 1 229 ? -5.383 -9.615 16.604 1.00 26.66 211 GLU A C 1
ATOM 1652 O O . GLU A 1 229 ? -6.399 -10.302 16.494 1.00 20.43 211 GLU A O 1
ATOM 1658 N N . MET A 1 230 ? -4.208 -9.971 16.089 1.00 21.68 212 MET A N 1
ATOM 1659 C CA . MET A 1 230 ? -4.032 -11.240 15.388 1.00 20.42 212 MET A CA 1
ATOM 1660 C C . MET A 1 230 ? -4.323 -12.445 16.292 1.00 21.81 212 MET A C 1
ATOM 1661 O O . MET A 1 230 ? -5.006 -13.382 15.882 1.00 22.78 212 MET A O 1
ATOM 1666 N N . ILE A 1 231 ? -3.807 -12.411 17.518 1.00 19.94 213 ILE A N 1
ATOM 1667 C CA . ILE A 1 231 ? -4.074 -13.473 18.480 1.00 22.38 213 ILE A CA 1
ATOM 1668 C C . ILE A 1 231 ? -5.580 -13.693 18.636 1.00 28.39 213 ILE A C 1
ATOM 1669 O O . ILE A 1 231 ? -6.039 -14.834 18.748 1.00 29.39 213 ILE A O 1
ATOM 1674 N N . SER A 1 232 ? -6.354 -12.608 18.587 1.00 25.98 214 SER A N 1
ATOM 1675 C CA . SER A 1 232 ? -7.800 -12.711 18.803 1.00 25.46 214 SER A CA 1
ATOM 1676 C C . SER A 1 232 ? -8.545 -13.437 17.670 1.00 23.74 214 SER A C 1
ATOM 1677 O O . SER A 1 232 ? -9.725 -13.759 17.811 1.00 23.88 214 SER A O 1
ATOM 1680 N N . TYR A 1 233 ? -7.853 -13.707 16.563 1.00 22.39 215 TYR A N 1
ATOM 1681 C CA . TYR A 1 233 ? -8.422 -14.514 15.479 1.00 23.46 215 TYR A CA 1
ATOM 1682 C C . TYR A 1 233 ? -7.686 -15.847 15.324 1.00 26.72 215 TYR A C 1
ATOM 1683 O O . TYR A 1 233 ? -8.049 -16.672 14.483 1.00 30.08 215 TYR A O 1
ATOM 1692 N N . SER A 1 234 ? -6.648 -16.053 16.130 1.00 24.42 216 SER A N 1
ATOM 1693 C CA . SER A 1 234 ? -5.789 -17.222 15.972 1.00 22.41 216 SER A CA 1
ATOM 1694 C C . SER A 1 234 ? -6.269 -18.405 16.800 1.00 25.04 216 SER A C 1
ATOM 1695 O O . SER A 1 234 ? -6.568 -18.260 17.983 1.00 25.22 216 SER A O 1
ATOM 1698 N N . ASN A 1 235 ? -6.343 -19.573 16.172 1.00 23.37 217 ASN A N 1
ATOM 1699 C CA . ASN A 1 235 ? -6.671 -20.800 16.885 1.00 25.33 217 ASN A CA 1
ATOM 1700 C C . ASN A 1 235 ? -5.430 -21.424 17.503 1.00 24.96 217 ASN A C 1
ATOM 1701 O O . ASN A 1 235 ? -5.512 -22.123 18.513 1.00 23.68 217 ASN A O 1
ATOM 1706 N N . ILE A 1 236 ? -4.280 -21.171 16.883 1.00 19.89 218 ILE A N 1
ATOM 1707 C CA . ILE A 1 236 ? -3.003 -21.682 17.375 1.00 20.80 218 ILE A CA 1
ATOM 1708 C C . ILE A 1 236 ? -1.943 -20.583 17.315 1.00 21.03 218 ILE A C 1
ATOM 1709 O O . ILE A 1 236 ? -1.803 -19.906 16.295 1.00 18.57 218 ILE A O 1
ATOM 1714 N N . VAL A 1 237 ? -1.208 -20.403 18.411 1.00 17.50 219 VAL A N 1
ATOM 1715 C CA . VAL A 1 237 ? -0.142 -19.406 18.460 1.00 16.64 219 VAL A CA 1
ATOM 1716 C C . VAL A 1 237 ? 1.191 -20.057 18.809 1.00 20.05 219 VAL A C 1
ATOM 1717 O O . VAL A 1 237 ? 1.296 -20.777 19.805 1.00 22.42 219 VAL A O 1
ATOM 1721 N N . PHE A 1 238 ? 2.198 -19.808 17.976 1.00 17.41 220 PHE A N 1
ATOM 1722 C CA . PHE A 1 238 ? 3.548 -20.302 18.205 1.00 16.59 220 PHE A CA 1
ATOM 1723 C C . PHE A 1 238 ? 4.435 -19.162 18.688 1.00 22.54 220 PHE A C 1
ATOM 1724 O O . PHE A 1 238 ? 4.296 -18.021 18.237 1.00 25.76 220 PHE A O 1
ATOM 1732 N N . GLY A 1 239 ? 5.367 -19.475 19.580 1.00 21.49 221 GLY A N 1
ATOM 1733 C CA . GLY A 1 239 ? 6.330 -18.492 20.040 1.00 19.19 221 GLY A CA 1
ATOM 1734 C C . GLY A 1 239 ? 7.570 -19.171 20.573 1.00 20.00 221 GLY A C 1
ATOM 1735 O O . GLY A 1 239 ? 7.576 -20.384 20.776 1.00 23.45 221 GLY A O 1
ATOM 1736 N N . ASN A 1 240 ? 8.630 -18.401 20.784 1.00 21.46 222 ASN A N 1
ATOM 1737 C CA . ASN A 1 240 ? 9.792 -18.911 21.510 1.00 22.17 222 ASN A CA 1
ATOM 1738 C C . ASN A 1 240 ? 9.993 -18.143 22.818 1.00 21.60 222 ASN A C 1
ATOM 1739 O O . ASN A 1 240 ? 9.230 -17.228 23.121 1.00 24.73 222 ASN A O 1
ATOM 1744 N N . GLU A 1 241 ? 11.020 -18.506 23.578 1.00 21.40 223 GLU A N 1
ATOM 1745 C CA . GLU A 1 241 ? 11.240 -17.917 24.897 1.00 24.90 223 GLU A CA 1
ATOM 1746 C C . GLU A 1 241 ? 11.454 -16.394 24.878 1.00 25.50 223 GLU A C 1
ATOM 1747 O O . GLU A 1 241 ? 10.853 -15.676 25.675 1.00 24.24 223 GLU A O 1
ATOM 1753 N N . SER A 1 242 ? 12.290 -15.901 23.970 1.00 25.06 224 SER A N 1
ATOM 1754 C CA . SER A 1 242 ? 12.558 -14.465 23.903 1.00 27.89 224 SER A CA 1
ATOM 1755 C C . SER A 1 242 ? 11.325 -13.657 23.483 1.00 29.32 224 SER A C 1
ATOM 1756 O O . SER A 1 242 ? 11.132 -12.530 23.936 1.00 29.25 224 SER A O 1
ATOM 1759 N N . GLU A 1 243 ? 10.491 -14.236 22.623 1.00 27.17 225 GLU A N 1
ATOM 1760 C CA . GLU A 1 243 ? 9.258 -13.569 22.201 1.00 24.58 225 GLU A CA 1
ATOM 1761 C C . GLU A 1 243 ? 8.237 -13.524 23.336 1.00 21.94 225 GLU A C 1
ATOM 1762 O O . GLU A 1 243 ? 7.536 -12.530 23.518 1.00 25.27 225 GLU A O 1
ATOM 1768 N N . ALA A 1 244 ? 8.151 -14.614 24.087 1.00 19.74 226 ALA A N 1
ATOM 1769 C CA . ALA A 1 244 ? 7.255 -14.682 25.228 1.00 23.79 226 ALA A CA 1
ATOM 1770 C C . ALA A 1 244 ? 7.694 -13.669 26.284 1.00 25.17 226 ALA A C 1
ATOM 1771 O O . ALA A 1 244 ? 6.865 -12.987 26.887 1.00 25.26 226 ALA A O 1
ATOM 1773 N N . GLU A 1 245 ? 9.005 -13.569 26.484 1.00 26.00 227 GLU A N 1
ATOM 1774 C CA . GLU A 1 245 ? 9.576 -12.635 27.451 1.00 32.48 227 GLU A CA 1
ATOM 1775 C C . GLU A 1 245 ? 9.262 -11.187 27.069 1.00 30.23 227 GLU A C 1
ATOM 1776 O O . GLU A 1 245 ? 8.833 -10.396 27.905 1.00 32.33 227 GLU A O 1
ATOM 1782 N N . ALA A 1 246 ? 9.463 -10.847 25.801 1.00 27.18 228 ALA A N 1
ATOM 1783 C CA . ALA A 1 246 ? 9.193 -9.492 25.339 1.00 25.88 228 ALA A CA 1
ATOM 1784 C C . ALA A 1 246 ? 7.698 -9.192 25.385 1.00 27.05 228 ALA A C 1
ATOM 1785 O O . ALA A 1 246 ? 7.293 -8.096 25.763 1.00 25.38 228 ALA A O 1
ATOM 1787 N N . TYR A 1 247 ? 6.882 -10.174 25.007 1.00 25.04 229 TYR A N 1
ATOM 1788 C CA . TYR A 1 247 ? 5.431 -10.026 25.062 1.00 19.53 229 TYR A CA 1
ATOM 1789 C C . TYR A 1 247 ? 4.981 -9.794 26.499 1.00 22.52 229 TYR A C 1
ATOM 1790 O O . TYR A 1 247 ? 4.165 -8.905 26.779 1.00 22.93 229 TYR A O 1
ATOM 1799 N N . GLY A 1 248 ? 5.514 -10.609 27.405 1.00 22.11 230 GLY A N 1
ATOM 1800 C CA . GLY A 1 248 ? 5.158 -10.535 28.807 1.00 25.49 230 GLY A CA 1
ATOM 1801 C C . GLY A 1 248 ? 5.479 -9.187 29.418 1.00 30.36 230 GLY A C 1
ATOM 1802 O O . GLY A 1 248 ? 4.640 -8.598 30.103 1.00 32.86 230 GLY A O 1
ATOM 1803 N N . GLU A 1 249 ? 6.691 -8.698 29.170 1.00 31.32 231 GLU A N 1
ATOM 1804 C CA . GLU A 1 249 ? 7.113 -7.410 29.711 1.00 37.23 231 GLU A CA 1
ATOM 1805 C C . GLU A 1 249 ? 6.188 -6.280 29.265 1.00 35.90 231 GLU A C 1
ATOM 1806 O O . GLU A 1 249 ? 5.752 -5.461 30.080 1.00 36.97 231 GLU A O 1
ATOM 1812 N N . VAL A 1 250 ? 5.890 -6.248 27.971 1.00 31.05 232 VAL A N 1
ATOM 1813 C CA . VAL A 1 250 ? 5.017 -5.223 27.408 1.00 36.03 232 VAL A CA 1
ATOM 1814 C C . VAL A 1 250 ? 3.622 -5.259 28.043 1.00 34.89 232 VAL A C 1
ATOM 1815 O O . VAL A 1 250 ? 2.941 -4.239 28.119 1.00 33.92 232 VAL A O 1
ATOM 1819 N N . HIS A 1 251 ? 3.214 -6.428 28.531 1.00 33.00 233 HIS A N 1
ATOM 1820 C CA . HIS A 1 251 ? 1.891 -6.569 29.137 1.00 31.84 233 HIS A CA 1
ATOM 1821 C C . HIS A 1 251 ? 1.886 -6.499 30.664 1.00 30.42 233 HIS A C 1
ATOM 1822 O O . HIS A 1 251 ? 0.860 -6.744 31.296 1.00 34.59 233 HIS A O 1
ATOM 1829 N N . GLY A 1 252 ? 3.023 -6.157 31.257 1.00 27.30 234 GLY A N 1
ATOM 1830 C CA . GLY A 1 252 ? 3.100 -6.042 32.704 1.00 28.85 234 GLY A CA 1
ATOM 1831 C C . GLY A 1 252 ? 3.129 -7.368 33.451 1.00 41.07 234 GLY A C 1
ATOM 1832 O O . GLY A 1 252 ? 2.933 -7.402 34.666 1.00 42.11 234 GLY A O 1
ATOM 1833 N N . LEU A 1 253 ? 3.373 -8.462 32.733 1.00 38.87 235 LEU A N 1
ATOM 1834 C CA . LEU A 1 253 ? 3.516 -9.770 33.363 1.00 38.34 235 LEU A CA 1
ATOM 1835 C C . LEU A 1 253 ? 4.915 -9.902 33.964 1.00 39.73 235 LEU A C 1
ATOM 1836 O O . LEU A 1 253 ? 5.800 -10.543 33.386 1.00 40.35 235 LEU A O 1
ATOM 1841 N N . LEU A 1 254 ? 5.100 -9.290 35.130 1.00 41.53 236 LEU A N 1
ATOM 1842 C CA . LEU A 1 254 ? 6.415 -9.170 35.759 1.00 46.07 236 LEU A CA 1
ATOM 1843 C C . LEU A 1 254 ? 7.022 -10.500 36.217 1.00 49.59 236 LEU A C 1
ATOM 1844 O O . LEU A 1 254 ? 8.162 -10.815 35.878 1.00 53.12 236 LEU A O 1
ATOM 1846 N N . GLU A 1 255 ? 6.265 -11.271 36.991 1.00 48.40 237 GLU A N 1
ATOM 1847 C CA . GLU A 1 255 ? 6.760 -12.536 37.526 1.00 46.82 237 GLU A CA 1
ATOM 1848 C C . GLU A 1 255 ? 6.302 -13.708 36.674 1.00 46.54 237 GLU A C 1
ATOM 1849 O O . GLU A 1 255 ? 5.252 -13.633 36.034 1.00 46.92 237 GLU A O 1
ATOM 1851 N N . ASP A 1 256 ? 7.097 -14.779 36.674 1.00 46.15 238 ASP A N 1
ATOM 1852 C CA . ASP A 1 256 ? 6.762 -16.022 35.976 1.00 47.45 238 ASP A CA 1
ATOM 1853 C C . ASP A 1 256 ? 6.446 -15.751 34.503 1.00 41.35 238 ASP A C 1
ATOM 1854 O O . ASP A 1 256 ? 5.528 -16.340 33.928 1.00 35.29 238 ASP A O 1
ATOM 1859 N N . THR A 1 257 ? 7.234 -14.860 33.907 1.00 39.45 239 THR A N 1
ATOM 1860 C CA . THR A 1 257 ? 6.889 -14.222 32.640 1.00 35.42 239 THR A CA 1
ATOM 1861 C C . THR A 1 257 ? 6.492 -15.177 31.512 1.00 33.27 239 THR A C 1
ATOM 1862 O O . THR A 1 257 ? 5.464 -14.972 30.864 1.00 33.45 239 THR A O 1
ATOM 1866 N N . VAL A 1 258 ? 7.287 -16.221 31.290 1.00 28.61 240 VAL A N 1
ATOM 1867 C CA . VAL A 1 258 ? 7.044 -17.113 30.159 1.00 29.60 240 VAL A CA 1
ATOM 1868 C C . VAL A 1 258 ? 5.771 -17.952 30.327 1.00 26.94 240 VAL A C 1
ATOM 1869 O O . VAL A 1 258 ? 4.963 -18.041 29.403 1.00 24.66 240 VAL A O 1
ATOM 1873 N N . HIS A 1 259 ? 5.591 -18.546 31.504 1.00 24.61 241 HIS A N 1
ATOM 1874 C CA . HIS A 1 259 ? 4.351 -19.248 31.829 1.00 28.11 241 HIS A CA 1
ATOM 1875 C C . HIS A 1 259 ? 3.151 -18.299 31.814 1.00 30.91 241 HIS A C 1
ATOM 1876 O O . HIS A 1 259 ? 2.100 -18.625 31.262 1.00 31.52 241 HIS A O 1
ATOM 1883 N N . ALA A 1 260 ? 3.314 -17.127 32.422 1.00 31.16 242 ALA A N 1
ATOM 1884 C CA . ALA A 1 260 ? 2.250 -16.126 32.456 1.00 29.87 242 ALA A CA 1
ATOM 1885 C C . ALA A 1 260 ? 1.834 -15.685 31.050 1.00 27.07 242 ALA A C 1
ATOM 1886 O O . ALA A 1 260 ? 0.652 -15.487 30.780 1.00 26.94 242 ALA A O 1
ATOM 1888 N N . THR A 1 261 ? 2.809 -15.540 30.159 1.00 25.84 243 THR A N 1
ATOM 1889 C CA . THR A 1 261 ? 2.528 -15.155 28.779 1.00 25.87 243 THR A CA 1
ATOM 1890 C C . THR A 1 261 ? 1.713 -16.230 28.065 1.00 27.32 243 THR A C 1
ATOM 1891 O O . THR A 1 261 ? 0.761 -15.924 27.344 1.00 25.62 243 THR A O 1
ATOM 1895 N N . ALA A 1 262 ? 2.088 -17.490 28.278 1.00 27.48 244 ALA A N 1
ATOM 1896 C CA . ALA A 1 262 ? 1.387 -18.611 27.658 1.00 25.87 244 ALA A CA 1
ATOM 1897 C C . ALA A 1 262 ? -0.074 -18.631 28.094 1.00 26.01 244 ALA A C 1
ATOM 1898 O O . ALA A 1 262 ? -0.975 -18.797 27.273 1.00 25.77 244 ALA A O 1
ATOM 1900 N N . ARG A 1 263 ? -0.293 -18.444 29.392 1.00 27.50 245 ARG A N 1
ATOM 1901 C CA . ARG A 1 263 ? -1.632 -18.381 29.969 1.00 28.46 245 ARG A CA 1
ATOM 1902 C C . ARG A 1 263 ? -2.411 -17.182 29.425 1.00 28.01 245 ARG A C 1
ATOM 1903 O O . ARG A 1 263 ? -3.571 -17.306 29.026 1.00 27.30 245 ARG A O 1
ATOM 1911 N N . TYR A 1 264 ? -1.759 -16.026 29.402 1.00 27.34 246 TYR A N 1
ATOM 1912 C CA . TYR A 1 264 ? -2.392 -14.795 28.943 1.00 28.84 246 TYR A CA 1
ATOM 1913 C C . TYR A 1 264 ? -2.840 -14.885 27.484 1.00 27.38 246 TYR A C 1
ATOM 1914 O O . TYR A 1 264 ? -3.969 -14.526 27.153 1.00 29.27 246 TYR A O 1
ATOM 1923 N N . ILE A 1 265 ? -1.951 -15.359 26.617 1.00 24.02 247 ILE A N 1
ATOM 1924 C CA . ILE A 1 265 ? -2.257 -15.478 25.194 1.00 24.25 247 ILE A CA 1
ATOM 1925 C C . ILE A 1 265 ? -3.381 -16.484 24.946 1.00 25.80 247 ILE A C 1
ATOM 1926 O O . ILE A 1 265 ? -4.271 -16.250 24.128 1.00 26.88 247 ILE A O 1
ATOM 1931 N N . ALA A 1 266 ? -3.338 -17.599 25.664 1.00 25.68 248 ALA A N 1
ATOM 1932 C CA . ALA A 1 266 ? -4.363 -18.631 25.549 1.00 27.36 248 ALA A CA 1
ATOM 1933 C C . ALA A 1 266 ? -5.744 -18.121 25.954 1.00 30.06 248 ALA A C 1
ATOM 1934 O O . ALA A 1 266 ? -6.756 -18.541 25.393 1.00 32.58 248 ALA A O 1
ATOM 1936 N N . ASP A 1 267 ? -5.779 -17.215 26.927 1.00 28.74 249 ASP A N 1
ATOM 1937 C CA . ASP A 1 267 ? -7.046 -16.768 27.501 1.00 32.73 249 ASP A CA 1
ATOM 1938 C C . ASP A 1 267 ? -7.625 -15.500 26.877 1.00 32.84 249 ASP A C 1
ATOM 1939 O O . ASP A 1 267 ? -8.740 -15.107 27.215 1.00 37.54 249 ASP A O 1
ATOM 1944 N N . LEU A 1 268 ? -6.879 -14.854 25.985 1.00 31.35 250 LEU A N 1
ATOM 1945 C CA . LEU A 1 268 ? -7.384 -13.650 25.327 1.00 31.91 250 LEU A CA 1
ATOM 1946 C C . LEU A 1 268 ? -8.673 -13.980 24.596 1.00 30.37 250 LEU A C 1
ATOM 1947 O O . LEU A 1 268 ? -8.755 -15.008 23.923 1.00 28.40 250 LEU A O 1
ATOM 1952 N N . PRO A 1 269 ? -9.693 -13.123 24.744 1.00 28.78 251 PRO A N 1
ATOM 1953 C CA . PRO A 1 269 ? -10.960 -13.364 24.045 1.00 29.51 251 PRO A CA 1
ATOM 1954 C C . PRO A 1 269 ? -10.755 -13.423 22.535 1.00 30.00 251 PRO A C 1
ATOM 1955 O O . PRO A 1 269 ? -9.859 -12.758 22.009 1.00 30.31 251 PRO A O 1
ATOM 1959 N N . PHE A 1 270 ? -11.553 -14.234 21.850 1.00 29.87 252 PHE A N 1
ATOM 1960 C CA . PHE A 1 270 ? -11.593 -14.179 20.397 1.00 31.25 252 PHE A CA 1
ATOM 1961 C C . PHE A 1 270 ? -12.382 -12.941 19.980 1.00 35.22 252 PHE A C 1
ATOM 1962 O O . PHE A 1 270 ? -13.195 -12.428 20.751 1.00 34.38 252 PHE A O 1
ATOM 1970 N N . ALA A 1 271 ? -12.136 -12.467 18.763 1.00 36.99 253 ALA A N 1
ATOM 1971 C CA . ALA A 1 271 ? -12.705 -11.206 18.291 1.00 37.15 253 ALA A CA 1
ATOM 1972 C C . ALA A 1 271 ? -14.234 -11.151 18.307 1.00 38.54 253 ALA A C 1
ATOM 1973 O O . ALA A 1 271 ? -14.810 -10.091 18.536 1.00 41.70 253 ALA A O 1
ATOM 1975 N N . ASP A 1 272 ? -14.891 -12.281 18.060 1.00 38.40 254 ASP A N 1
ATOM 1976 C CA . ASP A 1 272 ? -16.351 -12.314 18.093 1.00 41.10 254 ASP A CA 1
ATOM 1977 C C . ASP A 1 272 ? -16.890 -12.598 19.497 1.00 43.59 254 ASP A C 1
ATOM 1978 O O . ASP A 1 272 ? -18.100 -12.642 19.713 1.00 45.18 254 ASP A O 1
ATOM 1983 N N . GLY A 1 273 ? -15.983 -12.789 20.449 1.00 43.31 255 GLY A N 1
ATOM 1984 C CA . GLY A 1 273 ? -16.366 -13.036 21.826 1.00 44.96 255 GLY A CA 1
ATOM 1985 C C . GLY A 1 273 ? -16.913 -14.433 22.045 1.00 48.05 255 GLY A C 1
ATOM 1986 O O . GLY A 1 273 ? -17.367 -14.765 23.139 1.00 49.48 255 GLY A O 1
ATOM 1987 N N . LYS A 1 274 ? -16.866 -15.255 21.002 1.00 49.23 256 LYS A N 1
ATOM 1988 C CA . LYS A 1 274 ? -17.355 -16.625 21.077 1.00 50.50 256 LYS A CA 1
ATOM 1989 C C . LYS A 1 274 ? -16.399 -17.482 21.900 1.00 49.17 256 LYS A C 1
ATOM 1990 O O . LYS A 1 274 ? -15.177 -17.359 21.773 1.00 45.92 256 LYS A O 1
ATOM 1996 N N . LYS A 1 275 ? -16.957 -18.341 22.747 1.00 50.75 257 LYS A N 1
ATOM 1997 C CA . LYS A 1 275 ? -16.156 -19.280 23.523 1.00 50.31 257 LYS A CA 1
ATOM 1998 C C . LYS A 1 275 ? -15.544 -20.312 22.584 1.00 49.71 257 LYS A C 1
ATOM 1999 O O . LYS A 1 275 ? -16.255 -21.015 21.866 1.00 51.12 257 LYS A O 1
ATOM 2001 N N . ARG A 1 276 ? -14.220 -20.398 22.598 1.00 47.85 258 ARG A N 1
ATOM 2002 C CA . ARG A 1 276 ? -13.492 -21.193 21.624 1.00 46.78 258 ARG A CA 1
ATOM 2003 C C . ARG A 1 276 ? -12.128 -21.560 22.195 1.00 43.66 258 ARG A C 1
ATOM 2004 O O . ARG A 1 276 ? -11.577 -20.837 23.023 1.00 42.31 258 ARG A O 1
ATOM 2012 N N . LYS A 1 277 ? -11.588 -22.690 21.754 1.00 43.55 259 LYS A N 1
ATOM 2013 C CA . LYS A 1 277 ? -10.287 -23.155 22.220 1.00 43.17 259 LYS A CA 1
ATOM 2014 C C . LYS A 1 277 ? -9.129 -22.580 21.398 1.00 40.55 259 LYS A C 1
ATOM 2015 O O . LYS A 1 277 ? -9.108 -22.698 20.170 1.00 43.14 259 LYS A O 1
ATOM 2021 N N . ARG A 1 278 ? -8.172 -21.950 22.073 1.00 31.70 260 ARG A N 1
ATOM 2022 C CA . ARG A 1 278 ? -6.936 -21.538 21.415 1.00 28.69 260 ARG A CA 1
ATOM 2023 C C . ARG A 1 278 ? -5.745 -22.270 22.008 1.00 27.54 260 ARG A C 1
ATOM 2024 O O . ARG A 1 278 ? -5.604 -22.346 23.223 1.00 27.88 260 ARG A O 1
ATOM 2032 N N . LEU A 1 279 ? -4.889 -22.796 21.139 1.00 21.89 261 LEU A N 1
ATOM 2033 C CA . LEU A 1 279 ? -3.707 -23.534 21.560 1.00 22.13 261 LEU A CA 1
ATOM 2034 C C . LEU A 1 279 ? -2.464 -22.650 21.486 1.00 19.92 261 LEU A C 1
ATOM 2035 O O . LEU A 1 279 ? -2.240 -21.966 20.489 1.00 19.17 261 LEU A O 1
ATOM 2040 N N . VAL A 1 280 ? -1.659 -22.659 22.544 1.00 19.75 262 VAL A N 1
ATOM 2041 C CA . VAL A 1 280 ? -0.432 -21.868 22.573 1.00 18.70 262 VAL A CA 1
ATOM 2042 C C . VAL A 1 280 ? 0.773 -22.774 22.815 1.00 23.30 262 VAL A C 1
ATOM 2043 O O . VAL A 1 280 ? 0.761 -23.611 23.717 1.00 19.32 262 VAL A O 1
ATOM 2047 N N . ILE A 1 281 ? 1.805 -22.616 21.992 1.00 20.72 263 ILE A N 1
ATOM 2048 C CA . ILE A 1 281 ? 3.002 -23.444 22.092 1.00 20.33 263 ILE A CA 1
ATOM 2049 C C . ILE A 1 281 ? 4.231 -22.549 22.127 1.00 23.75 263 ILE A C 1
ATOM 2050 O O . ILE A 1 281 ? 4.491 -21.804 21.186 1.00 26.87 263 ILE A O 1
ATOM 2055 N N . ILE A 1 282 ? 4.983 -22.622 23.216 1.00 21.90 264 ILE A N 1
ATOM 2056 C CA . ILE A 1 282 ? 6.173 -21.801 23.371 1.00 21.03 264 ILE A CA 1
ATOM 2057 C C . ILE A 1 282 ? 7.412 -22.681 23.427 1.00 21.41 264 ILE A C 1
ATOM 2058 O O . ILE A 1 282 ? 7.605 -23.429 24.386 1.00 23.47 264 ILE A O 1
ATOM 2063 N N . THR A 1 283 ? 8.251 -22.597 22.401 1.00 19.27 265 THR A N 1
ATOM 2064 C CA . THR A 1 283 ? 9.481 -23.381 22.387 1.00 21.34 265 THR A CA 1
ATOM 2065 C C . THR A 1 283 ? 10.564 -22.697 23.228 1.00 21.64 265 THR A C 1
ATOM 2066 O O . THR A 1 283 ? 10.532 -21.482 23.422 1.00 20.77 265 THR A O 1
ATOM 2070 N N . ARG A 1 284 ? 11.509 -23.483 23.739 1.00 23.04 266 ARG A N 1
ATOM 2071 C CA . ARG A 1 284 ? 12.521 -22.968 24.665 1.00 23.23 266 ARG A CA 1
ATOM 2072 C C . ARG A 1 284 ? 13.911 -23.555 24.390 1.00 25.59 266 ARG A C 1
ATOM 2073 O O . ARG A 1 284 ? 14.647 -23.908 25.317 1.00 24.79 266 ARG A O 1
ATOM 2081 N N . GLY A 1 285 ? 14.269 -23.659 23.115 1.00 25.96 267 GLY A N 1
ATOM 2082 C CA . GLY A 1 285 ? 15.565 -24.200 22.739 1.00 28.09 267 GLY A CA 1
ATOM 2083 C C . GLY A 1 285 ? 15.722 -25.664 23.109 1.00 28.38 267 GLY A C 1
ATOM 2084 O O . GLY A 1 285 ? 14.879 -26.494 22.763 1.00 27.15 267 GLY A O 1
ATOM 2085 N N . LYS A 1 286 ? 16.801 -25.979 23.820 1.00 29.09 268 LYS A N 1
ATOM 2086 C CA . LYS A 1 286 ? 17.073 -27.349 24.247 1.00 29.67 268 LYS A CA 1
ATOM 2087 C C . LYS A 1 286 ? 16.184 -27.738 25.428 1.00 32.81 268 LYS A C 1
ATOM 2088 O O . LYS A 1 286 ? 15.971 -28.917 25.703 1.00 37.92 268 LYS A O 1
ATOM 2094 N N . ASN A 1 287 ? 15.665 -26.733 26.120 1.00 29.24 269 ASN A N 1
ATOM 2095 C CA . ASN A 1 287 ? 14.809 -26.942 27.277 1.00 27.12 269 ASN A CA 1
ATOM 2096 C C . ASN A 1 287 ? 13.389 -27.330 26.868 1.00 26.13 269 ASN A C 1
ATOM 2097 O O . ASN A 1 287 ? 12.988 -27.089 25.731 1.00 26.18 269 ASN A O 1
ATOM 2102 N N . PRO A 1 288 ? 12.628 -27.946 27.790 1.00 26.81 270 PRO A N 1
ATOM 2103 C CA . PRO A 1 288 ? 11.258 -28.360 27.469 1.00 23.31 270 PRO A CA 1
ATOM 2104 C C . PRO A 1 288 ? 10.380 -27.217 26.977 1.00 23.43 270 PRO A C 1
ATOM 2105 O O . PRO A 1 288 ? 10.374 -26.120 27.548 1.00 23.01 270 PRO A O 1
ATOM 2109 N N . LEU A 1 289 ? 9.654 -27.476 25.897 1.00 22.07 271 LEU A N 1
ATOM 2110 C CA . LEU A 1 289 ? 8.715 -26.503 25.374 1.00 20.36 271 LEU A CA 1
ATOM 2111 C C . LEU A 1 289 ? 7.478 -26.517 26.255 1.00 20.74 271 LEU A C 1
ATOM 2112 O O . LEU A 1 289 ? 7.205 -27.505 26.941 1.00 21.71 271 LEU A O 1
ATOM 2117 N N . LEU A 1 290 ? 6.737 -25.417 26.230 1.00 20.16 272 LEU A N 1
ATOM 2118 C CA . LEU A 1 290 ? 5.513 -25.292 27.002 1.00 20.65 272 LEU A CA 1
ATOM 2119 C C . LEU A 1 290 ? 4.323 -25.272 26.057 1.00 25.71 272 LEU A C 1
ATOM 2120 O O . LEU A 1 290 ? 4.404 -24.728 24.956 1.00 25.35 272 LEU A O 1
ATOM 2125 N N . TYR A 1 291 ? 3.220 -25.873 26.485 1.00 21.03 273 TYR A N 1
ATOM 2126 C CA . TYR A 1 291 ? 1.966 -25.741 25.759 1.00 20.95 273 TYR A CA 1
ATOM 2127 C C . TYR A 1 291 ? 0.778 -25.724 26.712 1.00 22.06 273 TYR A C 1
ATOM 2128 O O . TYR A 1 291 ? 0.834 -26.283 27.804 1.00 23.10 273 TYR A O 1
ATOM 2137 N N . THR A 1 292 ? -0.287 -25.054 26.291 1.00 26.44 274 THR A N 1
ATOM 2138 C CA . THR A 1 292 ? -1.544 -25.034 27.024 1.00 27.47 274 THR A CA 1
ATOM 2139 C C . THR A 1 292 ? -2.615 -24.627 26.032 1.00 28.12 274 THR A C 1
ATOM 2140 O O . THR A 1 292 ? -2.311 -24.301 24.883 1.00 27.27 274 THR A O 1
ATOM 2144 N N . ASP A 1 293 ? -3.868 -24.658 26.467 1.00 30.38 275 ASP A N 1
ATOM 2145 C CA . ASP A 1 293 ? -4.952 -24.081 25.688 1.00 32.36 275 ASP A CA 1
ATOM 2146 C C . ASP A 1 293 ? -5.960 -23.419 26.622 1.00 34.11 275 ASP A C 1
ATOM 2147 O O . ASP A 1 293 ? -5.892 -23.598 27.838 1.00 36.64 275 ASP A O 1
ATOM 2152 N N . SER A 1 294 ? -6.886 -22.653 26.055 1.00 33.65 276 SER A N 1
ATOM 2153 C CA . SER A 1 294 ? -7.817 -21.855 26.852 1.00 38.07 276 SER A CA 1
ATOM 2154 C C . SER A 1 294 ? -8.719 -22.671 27.782 1.00 40.51 276 SER A C 1
ATOM 2155 O O . SER A 1 294 ? -9.242 -22.139 28.759 1.00 41.60 276 SER A O 1
ATOM 2158 N N . SER A 1 295 ? -8.887 -23.958 27.479 1.00 41.43 277 SER A N 1
ATOM 2159 C CA . SER A 1 295 ? -9.705 -24.853 28.297 1.00 45.67 277 SER A CA 1
ATOM 2160 C C . SER A 1 295 ? -8.882 -25.556 29.370 1.00 47.35 277 SER A C 1
ATOM 2161 O O . SER A 1 295 ? -9.420 -26.290 30.197 1.00 47.19 277 SER A O 1
ATOM 2164 N N . ASP A 1 296 ? -7.573 -25.335 29.344 1.00 46.91 278 ASP A N 1
ATOM 2165 C CA . ASP A 1 296 ? -6.664 -26.043 30.230 1.00 44.33 278 ASP A CA 1
ATOM 2166 C C . ASP A 1 296 ? -6.172 -25.114 31.329 1.00 40.71 278 ASP A C 1
ATOM 2167 O O . ASP A 1 296 ? -5.682 -24.022 31.052 1.00 38.92 278 ASP A O 1
ATOM 2172 N N . SER A 1 297 ? -6.308 -25.547 32.578 1.00 43.89 279 SER A N 1
ATOM 2173 C CA . SER A 1 297 ? -5.853 -24.751 33.715 1.00 43.39 279 SER A CA 1
ATOM 2174 C C . SER A 1 297 ? -4.337 -24.835 33.867 1.00 41.65 279 SER A C 1
ATOM 2175 O O . SER A 1 297 ? -3.713 -23.957 34.462 1.00 41.69 279 SER A O 1
ATOM 2178 N N . GLU A 1 298 ? -3.748 -25.890 33.314 1.00 40.43 280 GLU A N 1
ATOM 2179 C CA . GLU A 1 298 ? -2.330 -26.162 33.515 1.00 41.20 280 GLU A CA 1
ATOM 2180 C C . GLU A 1 298 ? -1.456 -25.889 32.291 1.00 42.31 280 GLU A C 1
ATOM 2181 O O . GLU A 1 298 ? -1.918 -25.901 31.145 1.00 39.20 280 GLU A O 1
ATOM 2187 N N . ILE A 1 299 ? -0.179 -25.651 32.556 1.00 44.68 281 ILE A N 1
ATOM 2188 C CA . ILE A 1 299 ? 0.810 -25.461 31.509 1.00 20.68 281 ILE A CA 1
ATOM 2189 C C . ILE A 1 299 ? 1.769 -26.653 31.498 1.00 22.16 281 ILE A C 1
ATOM 2190 O O . ILE A 1 299 ? 2.437 -26.932 32.497 1.00 27.22 281 ILE A O 1
ATOM 2195 N N . HIS A 1 300 ? 1.818 -27.364 30.377 1.00 37.92 282 HIS A N 1
ATOM 2196 C CA . HIS A 1 300 ? 2.583 -28.602 30.294 1.00 32.76 282 HIS A CA 1
ATOM 2197 C C . HIS A 1 300 ? 3.975 -28.398 29.706 1.00 31.89 282 HIS A C 1
ATOM 2198 O O . HIS A 1 300 ? 4.158 -27.611 28.781 1.00 32.25 282 HIS A O 1
ATOM 2205 N N . GLN A 1 301 ? 4.949 -29.120 30.249 1.00 27.07 283 GLN A N 1
ATOM 2206 C CA . GLN A 1 301 ? 6.272 -29.207 29.654 1.00 28.00 283 GLN A CA 1
ATOM 2207 C C . GLN A 1 301 ? 6.331 -30.413 28.726 1.00 30.89 283 GLN A C 1
ATOM 2208 O O . GLN A 1 301 ? 5.709 -31.441 28.987 1.00 26.90 283 GLN A O 1
ATOM 2214 N N . PHE A 1 302 ? 7.096 -30.287 27.650 1.00 31.90 284 PHE A N 1
ATOM 2215 C CA . PHE A 1 302 ? 7.318 -31.394 26.732 1.00 28.58 284 PHE A CA 1
ATOM 2216 C C . PHE A 1 302 ? 8.818 -31.503 26.523 1.00 29.76 284 PHE A C 1
ATOM 2217 O O . PHE A 1 302 ? 9.446 -30.582 25.995 1.00 30.55 284 PHE A O 1
ATOM 2225 N N . MET A 1 303 ? 9.396 -32.617 26.958 1.00 33.46 285 MET A N 1
ATOM 2226 C CA . MET A 1 303 ? 10.841 -32.798 26.876 1.00 39.17 285 MET A CA 1
ATOM 2227 C C . MET A 1 303 ? 11.307 -32.877 25.429 1.00 43.88 285 MET A C 1
ATOM 2228 O O . MET A 1 303 ? 10.624 -33.442 24.578 1.00 45.25 285 MET A O 1
ATOM 2233 N N . VAL A 1 304 ? 12.474 -32.303 25.160 1.00 48.66 286 VAL A N 1
ATOM 2234 C CA . VAL A 1 304 ? 13.004 -32.214 23.804 1.00 52.10 286 VAL A CA 1
ATOM 2235 C C . VAL A 1 304 ? 14.343 -32.951 23.698 1.00 55.99 286 VAL A C 1
ATOM 2236 O O . VAL A 1 304 ? 15.170 -32.883 24.609 1.00 53.36 286 VAL A O 1
ATOM 2240 N N . GLU A 1 305 ? 14.532 -33.669 22.591 1.00 61.54 287 GLU A N 1
ATOM 2241 C CA . GLU A 1 305 ? 15.759 -34.424 22.339 1.00 66.01 287 GLU A CA 1
ATOM 2242 C C . GLU A 1 305 ? 17.015 -33.564 22.475 1.00 68.28 287 GLU A C 1
ATOM 2243 O O . GLU A 1 305 ? 17.159 -32.541 21.801 1.00 68.29 287 GLU A O 1
ATOM 2245 N N . GLN A 1 306 ? 17.918 -33.990 23.354 1.00 69.34 288 GLN A N 1
ATOM 2246 C CA . GLN A 1 306 ? 19.146 -33.251 23.619 1.00 70.96 288 GLN A CA 1
ATOM 2247 C C . GLN A 1 306 ? 20.140 -33.369 22.467 1.00 73.99 288 GLN A C 1
ATOM 2248 O O . GLN A 1 306 ? 20.434 -34.470 21.999 1.00 76.33 288 GLN A O 1
ATOM 2250 N N . PHE A 1 307 ? 20.651 -32.227 22.017 1.00 73.29 289 PHE A N 1
ATOM 2251 C CA . PHE A 1 307 ? 21.642 -32.181 20.945 1.00 73.76 289 PHE A CA 1
ATOM 2252 C C . PHE A 1 307 ? 23.054 -32.013 21.493 1.00 73.09 289 PHE A C 1
ATOM 2253 O O . PHE A 1 307 ? 23.284 -31.216 22.400 1.00 72.46 289 PHE A O 1
ATOM 2261 N N . LYS A 1 308 ? 24.001 -32.761 20.934 1.00 74.12 290 LYS A N 1
ATOM 2262 C CA . LYS A 1 308 ? 25.411 -32.545 21.232 1.00 74.95 290 LYS A CA 1
ATOM 2263 C C . LYS A 1 308 ? 25.863 -31.269 20.532 1.00 75.66 290 LYS A C 1
ATOM 2264 O O . LYS A 1 308 ? 25.183 -30.778 19.632 1.00 74.49 290 LYS A O 1
ATOM 2270 N N . ASP A 1 309 ? 27.009 -30.734 20.943 1.00 77.98 291 ASP A N 1
ATOM 2271 C CA . ASP A 1 309 ? 27.521 -29.498 20.357 1.00 79.45 291 ASP A CA 1
ATOM 2272 C C . ASP A 1 309 ? 27.918 -29.676 18.891 1.00 83.01 291 ASP A C 1
ATOM 2273 O O . ASP A 1 309 ? 27.651 -28.809 18.057 1.00 81.47 291 ASP A O 1
ATOM 2278 N N . ASP A 1 310 ? 28.547 -30.808 18.585 1.00 86.72 292 ASP A N 1
ATOM 2279 C CA . ASP A 1 310 ? 29.013 -31.088 17.229 1.00 88.92 292 ASP A CA 1
ATOM 2280 C C . ASP A 1 310 ? 27.891 -31.504 16.270 1.00 86.72 292 ASP A C 1
ATOM 2281 O O . ASP A 1 310 ? 28.091 -31.554 15.057 1.00 87.33 292 ASP A O 1
ATOM 2286 N N . GLN A 1 311 ? 26.716 -31.800 16.816 1.00 84.64 293 GLN A N 1
ATOM 2287 C CA . GLN A 1 311 ? 25.568 -32.176 15.995 1.00 82.67 293 GLN A CA 1
ATOM 2288 C C . GLN A 1 311 ? 24.951 -30.962 15.305 1.00 79.31 293 GLN A C 1
ATOM 2289 O O . GLN A 1 311 ? 24.453 -31.058 14.182 1.00 80.24 293 GLN A O 1
ATOM 2295 N N . ILE A 1 312 ? 24.988 -29.824 15.988 1.00 73.75 294 ILE A N 1
ATOM 2296 C CA . ILE A 1 312 ? 24.351 -28.607 15.499 1.00 66.99 294 ILE A CA 1
ATOM 2297 C C . ILE A 1 312 ? 25.089 -27.994 14.309 1.00 63.48 294 ILE A C 1
ATOM 2298 O O . ILE A 1 312 ? 26.247 -27.589 14.424 1.00 63.33 294 ILE A O 1
ATOM 2303 N N . ILE A 1 313 ? 24.409 -27.935 13.167 1.00 59.47 295 ILE A N 1
ATOM 2304 C CA . ILE A 1 313 ? 24.964 -27.315 11.968 1.00 58.38 295 ILE A CA 1
ATOM 2305 C C . ILE A 1 313 ? 24.510 -25.863 11.838 1.00 55.43 295 ILE A C 1
ATOM 2306 O O . ILE A 1 313 ? 25.335 -24.955 11.759 1.00 50.03 295 ILE A O 1
ATOM 2311 N N . ASP A 1 314 ? 23.196 -25.654 11.818 1.00 53.12 296 ASP A N 1
ATOM 2312 C CA . ASP A 1 314 ? 22.621 -24.314 11.704 1.00 54.29 296 ASP A CA 1
ATOM 2313 C C . ASP A 1 314 ? 21.170 -24.304 12.188 1.00 53.48 296 ASP A C 1
ATOM 2314 O O . ASP A 1 314 ? 20.288 -24.881 11.549 1.00 44.72 296 ASP A O 1
ATOM 2319 N N . THR A 1 315 ? 20.933 -23.639 13.317 1.00 52.42 297 THR A N 1
ATOM 2320 C CA . THR A 1 315 ? 19.611 -23.616 13.944 1.00 50.74 297 THR A CA 1
ATOM 2321 C C . THR A 1 315 ? 18.673 -22.578 13.331 1.00 50.09 297 THR A C 1
ATOM 2322 O O . THR A 1 315 ? 17.502 -22.497 13.705 1.00 42.02 297 THR A O 1
ATOM 2326 N N . ASN A 1 316 ? 19.193 -21.782 12.402 1.00 50.93 298 ASN A N 1
ATOM 2327 C CA . ASN A 1 316 ? 18.384 -20.788 11.709 1.00 53.85 298 ASN A CA 1
ATOM 2328 C C . ASN A 1 316 ? 17.226 -21.447 10.965 1.00 52.24 298 ASN A C 1
ATOM 2329 O O . ASN A 1 316 ? 17.434 -22.314 10.116 1.00 43.39 298 ASN A O 1
ATOM 2334 N N . GLY A 1 317 ? 16.006 -21.051 11.308 1.00 51.97 299 GLY A N 1
ATOM 2335 C CA . GLY A 1 317 ? 14.825 -21.583 10.655 1.00 16.37 299 GLY A CA 1
ATOM 2336 C C . GLY A 1 317 ? 14.153 -22.726 11.406 1.00 20.97 299 GLY A C 1
ATOM 2337 O O . GLY A 1 317 ? 13.088 -23.193 10.993 1.00 23.74 299 GLY A O 1
ATOM 2338 N N . ALA A 1 318 ? 14.768 -23.166 12.504 1.00 30.54 300 ALA A N 1
ATOM 2339 C CA . ALA A 1 318 ? 14.249 -24.275 13.305 1.00 27.72 300 ALA A CA 1
ATOM 2340 C C . ALA A 1 318 ? 12.818 -24.038 13.781 1.00 23.69 300 ALA A C 1
ATOM 2341 O O . ALA A 1 318 ? 11.996 -24.955 13.779 1.00 24.16 300 ALA A O 1
ATOM 2343 N N . GLY A 1 319 ? 12.531 -22.807 14.193 1.00 19.74 301 GLY A N 1
ATOM 2344 C CA . GLY A 1 319 ? 11.191 -22.425 14.603 1.00 18.60 301 GLY A CA 1
ATOM 2345 C C . GLY A 1 319 ? 10.179 -22.534 13.475 1.00 20.11 301 GLY A C 1
ATOM 2346 O O . GLY A 1 319 ? 9.038 -22.945 13.698 1.00 20.74 301 GLY A O 1
ATOM 2347 N N . ASP A 1 320 ? 10.596 -22.156 12.266 1.00 17.07 302 ASP A N 1
ATOM 2348 C CA . ASP A 1 320 ? 9.738 -22.256 11.092 1.00 19.04 302 ASP A CA 1
ATOM 2349 C C . ASP A 1 320 ? 9.431 -23.718 10.797 1.00 18.40 302 ASP A C 1
ATOM 2350 O O . ASP A 1 320 ? 8.301 -24.068 10.449 1.00 17.60 302 ASP A O 1
ATOM 2355 N N . ALA A 1 321 ? 10.451 -24.562 10.923 1.00 15.64 303 ALA A N 1
ATOM 2356 C CA . ALA A 1 321 ? 10.305 -25.995 10.694 1.00 19.88 303 ALA A CA 1
ATOM 2357 C C . ALA A 1 321 ? 9.409 -26.607 11.761 1.00 20.51 303 ALA A C 1
ATOM 2358 O O . ALA A 1 321 ? 8.548 -27.437 11.464 1.00 15.74 303 ALA A O 1
ATOM 2360 N N . PHE A 1 322 ? 9.626 -26.189 13.005 1.00 15.40 304 PHE A N 1
ATOM 2361 C CA . PHE A 1 322 ? 8.829 -26.669 14.122 1.00 18.88 304 PHE A CA 1
ATOM 2362 C C . PHE A 1 322 ? 7.347 -26.473 13.832 1.00 20.64 304 PHE A C 1
ATOM 2363 O O . PHE A 1 322 ? 6.552 -27.392 13.999 1.00 25.08 304 PHE A O 1
ATOM 2371 N N . ALA A 1 323 ? 6.986 -25.270 13.397 1.00 18.55 305 ALA A N 1
ATOM 2372 C CA . ALA A 1 323 ? 5.600 -24.965 13.072 1.00 17.84 305 ALA A CA 1
ATOM 2373 C C . ALA A 1 323 ? 5.075 -25.861 11.950 1.00 17.50 305 ALA A C 1
ATOM 2374 O O . ALA A 1 323 ? 3.970 -26.395 12.046 1.00 18.40 305 ALA A O 1
ATOM 2376 N N . ALA A 1 324 ? 5.869 -26.020 10.892 1.00 15.87 306 ALA A N 1
ATOM 2377 C CA . ALA A 1 324 ? 5.507 -26.898 9.778 1.00 23.12 306 ALA A CA 1
ATOM 2378 C C . ALA A 1 324 ? 5.257 -28.331 10.244 1.00 22.82 306 ALA A C 1
ATOM 2379 O O . ALA A 1 324 ? 4.228 -28.932 9.919 1.00 17.48 306 ALA A O 1
ATOM 2381 N N . GLY A 1 325 ? 6.209 -28.868 11.003 1.00 19.39 307 GLY A N 1
ATOM 2382 C CA . GLY A 1 325 ? 6.120 -30.229 11.500 1.00 17.68 307 GLY A CA 1
ATOM 2383 C C . GLY A 1 325 ? 4.885 -30.436 12.357 1.00 18.56 307 GLY A C 1
ATOM 2384 O O . GLY A 1 325 ? 4.206 -31.457 12.237 1.00 18.98 307 GLY A O 1
ATOM 2385 N N . PHE A 1 326 ? 4.577 -29.464 13.211 1.00 17.65 308 PHE A N 1
ATOM 2386 C CA . PHE A 1 326 ? 3.388 -29.567 14.051 1.00 18.76 308 PHE A CA 1
ATOM 2387 C C . PHE A 1 326 ? 2.111 -29.556 13.223 1.00 19.06 308 PHE A C 1
ATOM 2388 O O . PHE A 1 326 ? 1.273 -30.441 13.356 1.00 20.63 308 PHE A O 1
ATOM 2396 N N . ILE A 1 327 ? 1.964 -28.534 12.386 1.00 19.53 309 ILE A N 1
ATOM 2397 C CA . ILE A 1 327 ? 0.735 -28.328 11.628 1.00 19.71 309 ILE A CA 1
ATOM 2398 C C . ILE A 1 327 ? 0.432 -29.471 10.661 1.00 21.51 309 ILE A C 1
ATOM 2399 O O . ILE A 1 327 ? -0.704 -29.941 10.595 1.00 22.02 309 ILE A O 1
ATOM 2404 N N . ALA A 1 328 ? 1.452 -29.922 9.932 1.00 21.50 310 ALA A N 1
ATOM 2405 C CA . ALA A 1 328 ? 1.292 -30.990 8.947 1.00 23.30 310 ALA A CA 1
ATOM 2406 C C . ALA A 1 328 ? 0.672 -32.233 9.566 1.00 26.85 310 ALA A C 1
ATOM 2407 O O . ALA A 1 328 ? -0.141 -32.909 8.934 1.00 27.63 310 ALA A O 1
ATOM 2409 N N . ASP A 1 329 ? 1.060 -32.528 10.803 1.00 29.47 311 ASP A N 1
ATOM 2410 C CA . ASP A 1 329 ? 0.534 -33.696 11.506 1.00 31.50 311 ASP A CA 1
ATOM 2411 C C . ASP A 1 329 ? -0.809 -33.395 12.156 1.00 29.05 311 ASP A C 1
ATOM 2412 O O . ASP A 1 329 ? -1.741 -34.191 12.062 1.00 28.62 311 ASP A O 1
ATOM 2417 N N . TYR A 1 330 ? -0.907 -32.229 12.788 1.00 26.00 312 TYR A N 1
ATOM 2418 C CA . TYR A 1 330 ? -2.105 -31.843 13.526 1.00 25.04 312 TYR A CA 1
ATOM 2419 C C . TYR A 1 330 ? -3.344 -31.735 12.633 1.00 27.62 312 TYR A C 1
ATOM 2420 O O . TYR A 1 330 ? -4.441 -32.116 13.042 1.00 31.00 312 TYR A O 1
ATOM 2429 N N . ILE A 1 331 ? -3.173 -31.217 11.418 1.00 27.00 313 ILE A N 1
ATOM 2430 C CA . ILE A 1 331 ? -4.305 -31.064 10.504 1.00 27.71 313 ILE A CA 1
ATOM 2431 C C . ILE A 1 331 ? -4.702 -32.379 9.838 1.00 30.74 313 ILE A C 1
ATOM 2432 O O . ILE A 1 331 ? -5.738 -32.455 9.178 1.00 31.25 313 ILE A O 1
ATOM 2437 N N . ARG A 1 332 ? -3.878 -33.410 10.008 1.00 31.05 314 ARG A N 1
ATOM 2438 C CA . ARG A 1 332 ? -4.227 -34.743 9.517 1.00 32.64 314 ARG A CA 1
ATOM 2439 C C . ARG A 1 332 ? -4.772 -35.632 10.635 1.00 32.27 314 ARG A C 1
ATOM 2440 O O . ARG A 1 332 ? -4.924 -36.842 10.466 1.00 34.95 314 ARG A O 1
ATOM 2448 N N . GLY A 1 333 ? -5.066 -35.020 11.776 1.00 28.81 315 GLY A N 1
ATOM 2449 C CA . GLY A 1 333 ? -5.776 -35.700 12.847 1.00 32.47 315 GLY A CA 1
ATOM 2450 C C . GLY A 1 333 ? -4.924 -36.358 13.917 1.00 31.79 315 GLY A C 1
ATOM 2451 O O . GLY A 1 333 ? -5.455 -37.015 14.806 1.00 35.93 315 GLY A O 1
ATOM 2452 N N . LYS A 1 334 ? -3.607 -36.200 13.837 1.00 31.23 316 LYS A N 1
ATOM 2453 C CA . LYS A 1 334 ? -2.723 -36.767 14.852 1.00 31.89 316 LYS A CA 1
ATOM 2454 C C . LYS A 1 334 ? -2.9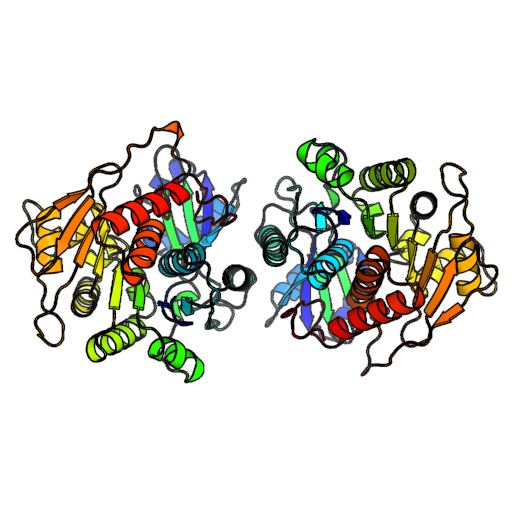00 -36.001 16.162 1.00 31.36 316 LYS A C 1
ATOM 2455 O O . LYS A 1 334 ? -3.017 -34.782 16.151 1.00 35.17 316 LYS A O 1
ATOM 2461 N N . PRO A 1 335 ? -2.939 -36.716 17.296 1.00 32.40 317 PRO A N 1
ATOM 2462 C CA . PRO A 1 335 ? -3.102 -36.058 18.601 1.00 28.84 317 PRO A CA 1
ATOM 2463 C C . PRO A 1 335 ? -1.957 -35.110 18.954 1.00 28.75 317 PRO A C 1
ATOM 2464 O O . PRO A 1 335 ? -0.908 -35.127 18.306 1.00 26.73 317 PRO A O 1
ATOM 2468 N N . MET A 1 336 ? -2.181 -34.300 19.986 1.00 31.13 318 MET A N 1
ATOM 2469 C CA . MET A 1 336 ? -1.256 -33.249 20.410 1.00 30.10 318 MET A CA 1
ATOM 2470 C C . MET A 1 336 ? 0.191 -33.708 20.588 1.00 28.30 318 MET A C 1
ATOM 2471 O O . MET A 1 336 ? 1.111 -33.092 20.049 1.00 29.09 318 MET A O 1
ATOM 2476 N N . ILE A 1 337 ? 0.388 -34.779 21.351 1.00 26.67 319 ILE A N 1
ATOM 2477 C CA . ILE A 1 337 ? 1.735 -35.248 21.673 1.00 28.02 319 ILE A CA 1
ATOM 2478 C C . ILE A 1 337 ? 2.466 -35.767 20.434 1.00 28.48 319 ILE A C 1
ATOM 2479 O O . ILE A 1 337 ? 3.639 -35.454 20.212 1.00 24.74 319 ILE A O 1
ATOM 2484 N N . THR A 1 338 ? 1.760 -36.560 19.632 1.00 27.58 320 THR A N 1
ATOM 2485 C CA . THR A 1 338 ? 2.296 -37.062 18.374 1.00 26.87 320 THR A CA 1
ATOM 2486 C C . THR A 1 338 ? 2.736 -35.899 17.485 1.00 25.17 320 THR A C 1
ATOM 2487 O O . THR A 1 338 ? 3.805 -35.940 16.875 1.00 23.99 320 THR A O 1
ATOM 2491 N N . SER A 1 339 ? 1.915 -34.854 17.436 1.00 25.02 321 SER A N 1
ATOM 2492 C CA . SER A 1 339 ? 2.211 -33.678 16.620 1.00 23.43 321 SER A CA 1
ATOM 2493 C C . SER A 1 339 ? 3.439 -32.919 17.124 1.00 22.55 321 SER A C 1
ATOM 2494 O O . SER A 1 339 ? 4.237 -32.418 16.326 1.00 21.39 321 SER A O 1
ATOM 2497 N N . LEU A 1 340 ? 3.588 -32.839 18.446 1.00 22.34 322 LEU A N 1
ATOM 2498 C CA . LEU A 1 340 ? 4.763 -32.206 19.045 1.00 23.40 322 LEU A CA 1
ATOM 2499 C C . LEU A 1 340 ? 6.050 -32.938 18.665 1.00 23.86 322 LEU A C 1
ATOM 2500 O O . LEU A 1 340 ? 7.058 -32.305 18.359 1.00 26.43 322 LEU A O 1
ATOM 2505 N N . HIS A 1 341 ? 6.015 -34.267 18.692 1.00 22.52 323 HIS A N 1
ATOM 2506 C CA . HIS A 1 341 ? 7.152 -35.061 18.229 1.00 25.68 323 HIS A CA 1
ATOM 2507 C C . HIS A 1 341 ? 7.453 -34.822 16.751 1.00 26.12 323 HIS A C 1
ATOM 2508 O O . HIS A 1 341 ? 8.611 -34.788 16.344 1.00 24.01 323 HIS A O 1
ATOM 2515 N N . ALA A 1 342 ? 6.405 -34.654 15.953 1.00 19.79 324 ALA A N 1
ATOM 2516 C CA . ALA A 1 342 ? 6.570 -34.374 14.535 1.00 23.36 324 ALA A CA 1
ATOM 2517 C C . ALA A 1 342 ? 7.184 -32.992 14.340 1.00 23.42 324 ALA A C 1
ATOM 2518 O O . ALA A 1 342 ? 7.945 -32.766 13.401 1.00 22.67 324 ALA A O 1
ATOM 2520 N N . ALA A 1 343 ? 6.856 -32.074 15.244 1.00 23.32 325 ALA A N 1
ATOM 2521 C CA . ALA A 1 343 ? 7.374 -30.712 15.172 1.00 20.79 325 ALA A CA 1
ATOM 2522 C C . ALA A 1 343 ? 8.861 -30.685 15.512 1.00 19.57 325 ALA A C 1
ATOM 2523 O O . ALA A 1 343 ? 9.652 -30.028 14.830 1.00 18.74 325 ALA A O 1
ATOM 2525 N N . VAL A 1 344 ? 9.232 -31.412 16.566 1.00 19.77 326 VAL A N 1
ATOM 2526 C CA . VAL A 1 344 ? 10.628 -31.539 16.984 1.00 18.90 326 VAL A CA 1
ATOM 2527 C C . VAL A 1 344 ? 11.451 -32.210 15.891 1.00 20.31 326 VAL A C 1
ATOM 2528 O O . VAL A 1 344 ? 12.568 -31.792 15.599 1.00 24.57 326 VAL A O 1
ATOM 2532 N N . LYS A 1 345 ? 10.883 -33.242 15.278 1.00 21.02 327 LYS A N 1
ATOM 2533 C CA . LYS A 1 345 ? 11.535 -33.926 14.164 1.00 23.62 327 LYS A CA 1
ATOM 2534 C C . LYS A 1 345 ? 11.826 -32.959 13.012 1.00 24.17 327 LYS A C 1
ATOM 2535 O O . LYS A 1 345 ? 12.939 -32.922 12.486 1.00 23.29 327 LYS A O 1
ATOM 2541 N N . ALA A 1 346 ? 10.825 -32.169 12.635 1.00 24.97 328 ALA A N 1
ATOM 2542 C CA . ALA A 1 346 ? 10.992 -31.176 11.576 1.00 24.29 328 ALA A CA 1
ATOM 2543 C C . ALA A 1 346 ? 12.135 -30.223 11.890 1.00 24.86 328 ALA A C 1
ATOM 2544 O O . ALA A 1 346 ? 12.997 -29.969 11.044 1.00 24.59 328 ALA A O 1
ATOM 2546 N N . ALA A 1 347 ? 12.139 -29.708 13.116 1.00 26.87 329 ALA A N 1
ATOM 2547 C CA . ALA A 1 347 ? 13.143 -28.740 13.551 1.00 22.32 329 ALA A CA 1
ATOM 2548 C C . ALA A 1 347 ? 14.531 -29.362 13.577 1.00 23.23 329 ALA A C 1
ATOM 2549 O O . ALA A 1 347 ? 15.509 -28.740 13.153 1.00 20.63 329 ALA A O 1
ATOM 2551 N N . ALA A 1 348 ? 14.609 -30.594 14.078 1.00 25.38 330 ALA A N 1
ATOM 2552 C CA . ALA A 1 348 ? 15.871 -31.335 14.141 1.00 27.05 330 ALA A CA 1
ATOM 2553 C C . ALA A 1 348 ? 16.470 -31.577 12.753 1.00 26.92 330 ALA A C 1
ATOM 2554 O O . ALA A 1 348 ? 17.686 -31.520 12.573 1.00 27.52 330 ALA A O 1
ATOM 2556 N N . TYR A 1 349 ? 15.613 -31.852 11.776 1.00 25.73 331 TYR A N 1
ATOM 2557 C CA . TYR A 1 349 ? 16.059 -32.032 10.397 1.00 26.10 331 TYR A CA 1
ATOM 2558 C C . TYR A 1 349 ? 16.715 -30.751 9.875 1.00 28.21 331 TYR A C 1
ATOM 2559 O O . TYR A 1 349 ? 17.778 -30.790 9.258 1.00 29.66 331 TYR A O 1
ATOM 2568 N N . ILE A 1 350 ? 16.077 -29.617 10.142 1.00 25.80 332 ILE A N 1
ATOM 2569 C CA . ILE A 1 350 ? 16.589 -28.323 9.708 1.00 27.34 332 ILE A CA 1
ATOM 2570 C C . ILE A 1 350 ? 17.869 -27.911 10.451 1.00 29.88 332 ILE A C 1
ATOM 2571 O O . ILE A 1 350 ? 18.797 -27.370 9.847 1.00 31.16 332 ILE A O 1
ATOM 2576 N N . ILE A 1 351 ? 17.917 -28.187 11.753 1.00 28.75 333 ILE A N 1
ATOM 2577 C CA . ILE A 1 351 ? 19.079 -27.875 12.586 1.00 28.41 333 ILE A CA 1
ATOM 2578 C C . ILE A 1 351 ? 20.350 -28.546 12.057 1.00 32.96 333 ILE A C 1
ATOM 2579 O O . ILE A 1 351 ? 21.448 -27.992 12.141 1.00 32.66 333 ILE A O 1
ATOM 2584 N N . CYS A 1 352 ? 20.193 -29.733 11.484 1.00 34.03 334 CYS A N 1
ATOM 2585 C CA . CYS A 1 352 ? 21.337 -30.471 10.964 1.00 34.07 334 CYS A CA 1
ATOM 2586 C C . CYS A 1 352 ? 21.655 -30.117 9.508 1.00 35.62 334 CYS A C 1
ATOM 2587 O O . CYS A 1 352 ? 22.449 -30.797 8.856 1.00 37.55 334 CYS A O 1
ATOM 2590 N N . ARG A 1 353 ? 21.043 -29.047 9.009 1.00 34.27 335 ARG A N 1
ATOM 2591 C CA . ARG A 1 353 ? 21.268 -28.596 7.635 1.00 35.79 335 ARG A CA 1
ATOM 2592 C C . ARG A 1 353 ? 21.511 -27.081 7.556 1.00 38.64 335 ARG A C 1
ATOM 2593 O O . ARG A 1 353 ? 21.050 -26.319 8.409 1.00 38.31 335 ARG A O 1
ATOM 2601 N N . SER A 1 354 ? 22.233 -26.652 6.523 1.00 40.19 336 SER A N 1
ATOM 2602 C CA . SER A 1 354 ? 22.603 -25.247 6.365 1.00 40.72 336 SER A CA 1
ATOM 2603 C C . SER A 1 354 ? 21.484 -24.431 5.718 1.00 38.97 336 SER A C 1
ATOM 2604 O O . SER A 1 354 ? 21.083 -24.697 4.582 1.00 40.39 336 SER A O 1
ATOM 2607 N N . GLY A 1 355 ? 20.992 -23.429 6.441 1.00 35.89 337 GLY A N 1
ATOM 2608 C CA . GLY A 1 355 ? 19.862 -22.637 5.978 1.00 35.51 337 GLY A CA 1
ATOM 2609 C C . GLY A 1 355 ? 18.591 -23.466 5.954 1.00 33.08 337 GLY A C 1
ATOM 2610 O O . GLY A 1 355 ? 18.583 -24.613 6.402 1.00 32.41 337 GLY A O 1
ATOM 2611 N N . PHE A 1 356 ? 17.506 -22.904 5.433 1.00 31.89 338 PHE A N 1
ATOM 2612 C CA . PHE A 1 356 ? 16.282 -23.686 5.322 1.00 29.72 338 PHE A CA 1
ATOM 2613 C C . PHE A 1 356 ? 16.328 -24.549 4.064 1.00 30.41 338 PHE A C 1
ATOM 2614 O O . PHE A 1 356 ? 15.677 -24.256 3.059 1.00 33.06 338 PHE A O 1
ATOM 2622 N N . SER A 1 357 ? 17.115 -25.615 4.134 1.00 27.18 339 SER A N 1
ATOM 2623 C CA . SER A 1 357 ? 17.334 -26.492 2.992 1.00 27.78 339 SER A CA 1
ATOM 2624 C C . SER A 1 357 ? 16.522 -27.775 3.137 1.00 27.16 339 SER A C 1
ATOM 2625 O O . SER A 1 357 ? 16.704 -28.519 4.097 1.00 32.41 339 SER A O 1
ATOM 2628 N N . LEU A 1 358 ? 15.624 -28.028 2.189 1.00 26.02 340 LEU A N 1
ATOM 2629 C CA . LEU A 1 358 ? 14.850 -29.272 2.170 1.00 27.11 340 LEU A CA 1
ATOM 2630 C C . LEU A 1 358 ? 15.407 -30.221 1.112 1.00 26.94 340 LEU A C 1
ATOM 2631 O O . LEU A 1 358 ? 15.294 -29.955 -0.082 1.00 30.39 340 LEU A O 1
ATOM 2636 N N . GLY A 1 359 ? 16.010 -31.321 1.550 1.00 27.71 341 GLY A N 1
ATOM 2637 C CA . GLY A 1 359 ? 16.602 -32.288 0.636 1.00 31.05 341 GLY A CA 1
ATOM 2638 C C . GLY A 1 359 ? 15.595 -33.280 0.080 1.00 30.74 341 GLY A C 1
ATOM 2639 O O . GLY A 1 359 ? 14.400 -32.990 0.017 1.00 29.20 341 GLY A O 1
ATOM 2640 N N . SER A 1 360 ? 16.065 -34.456 -0.329 1.00 31.79 342 SER A N 1
ATOM 2641 C CA . SER A 1 360 ? 15.149 -35.447 -0.880 1.00 35.39 342 SER A CA 1
ATOM 2642 C C . SER A 1 360 ? 14.248 -35.985 0.223 1.00 33.46 342 SER A C 1
ATOM 2643 O O . SER A 1 360 ? 14.702 -36.299 1.326 1.00 32.98 342 SER A O 1
ATOM 2646 N N . ARG A 1 361 ? 12.962 -36.067 -0.091 1.00 33.25 343 ARG A N 1
ATOM 2647 C CA . ARG A 1 361 ? 11.934 -36.396 0.883 1.00 32.64 343 ARG A CA 1
ATOM 2648 C C . ARG A 1 361 ? 12.125 -37.794 1.483 1.00 34.93 343 ARG A C 1
ATOM 2649 O O . ARG A 1 361 ? 11.755 -38.040 2.635 1.00 31.49 343 ARG A O 1
ATOM 2657 N N . ASP A 1 362 ? 12.723 -38.691 0.702 1.00 38.13 344 ASP A N 1
ATOM 2658 C CA . ASP A 1 362 ? 13.007 -40.057 1.142 1.00 44.23 344 ASP A CA 1
ATOM 2659 C C . ASP A 1 362 ? 13.969 -40.126 2.322 1.00 44.33 344 ASP A C 1
ATOM 2660 O O . ASP A 1 362 ? 13.945 -41.086 3.089 1.00 47.33 344 ASP A O 1
ATOM 2665 N N . SER A 1 363 ? 14.822 -39.117 2.457 1.00 42.94 345 SER A N 1
ATOM 2666 C CA . SER A 1 363 ? 15.845 -39.123 3.497 1.00 45.46 345 SER A CA 1
ATOM 2667 C C . SER A 1 363 ? 15.398 -38.415 4.769 1.00 46.62 345 SER A C 1
ATOM 2668 O O . SER A 1 363 ? 16.209 -38.148 5.651 1.00 47.82 345 SER A O 1
ATOM 2671 N N . TYR A 1 364 ? 14.107 -38.112 4.858 1.00 47.24 346 TYR A N 1
ATOM 2672 C CA . TYR A 1 364 ? 13.553 -37.451 6.034 1.00 46.17 346 TYR A CA 1
ATOM 2673 C C . TYR A 1 364 ? 13.506 -38.426 7.211 1.00 54.84 346 TYR A C 1
ATOM 2674 O O . TYR A 1 364 ? 13.495 -38.010 8.368 1.00 54.41 346 TYR A O 1
ATOM 2683 N N . SER A 1 365 ? 13.498 -39.720 6.894 1.00 64.47 347 SER A N 1
ATOM 2684 C CA . SER A 1 365 ? 13.358 -40.794 7.883 1.00 44.93 347 SER A CA 1
ATOM 2685 C C . SER A 1 365 ? 12.061 -40.674 8.686 1.00 46.03 347 SER A C 1
ATOM 2686 O O . SER A 1 365 ? 10.995 -40.397 8.126 1.00 46.67 347 SER A O 1
ATOM 2689 N N . ASP B 1 21 ? 12.887 -49.725 -19.570 1.00 68.62 3 ASP B N 1
ATOM 2690 C CA . ASP B 1 21 ? 13.290 -48.612 -18.715 1.00 66.75 3 ASP B CA 1
ATOM 2691 C C . ASP B 1 21 ? 14.797 -48.380 -18.745 1.00 60.16 3 ASP B C 1
ATOM 2692 O O . ASP B 1 21 ? 15.571 -49.277 -19.084 1.00 63.86 3 ASP B O 1
ATOM 2697 N N . LEU B 1 22 ? 15.205 -47.167 -18.388 1.00 48.20 4 LEU B N 1
ATOM 2698 C CA . LEU B 1 22 ? 16.617 -46.830 -18.298 1.00 38.10 4 LEU B CA 1
ATOM 2699 C C . LEU B 1 22 ? 17.010 -46.680 -16.835 1.00 35.05 4 LEU B C 1
ATOM 2700 O O . LEU B 1 22 ? 16.250 -46.142 -16.034 1.00 37.04 4 LEU B O 1
ATOM 2705 N N . SER B 1 23 ? 18.199 -47.154 -16.488 1.00 31.64 5 SER B N 1
ATOM 2706 C CA . SER B 1 23 ? 18.695 -47.019 -15.127 1.00 30.71 5 SER B CA 1
ATOM 2707 C C . SER B 1 23 ? 19.045 -45.565 -14.832 1.00 31.16 5 SER B C 1
ATOM 2708 O O . SER B 1 23 ? 19.208 -44.753 -15.746 1.00 28.79 5 SER B O 1
ATOM 2711 N N . GLU B 1 24 ? 19.158 -45.240 -13.550 1.00 31.59 6 GLU B N 1
ATOM 2712 C CA . GLU B 1 24 ? 19.537 -43.898 -13.138 1.00 29.44 6 GLU B CA 1
ATOM 2713 C C . GLU B 1 24 ? 20.942 -43.552 -13.621 1.00 27.33 6 GLU B C 1
ATOM 2714 O O . GLU B 1 24 ? 21.845 -44.387 -13.597 1.00 25.71 6 GLU B O 1
ATOM 2720 N N . GLY B 1 25 ? 21.116 -42.317 -14.079 1.00 26.09 7 GLY B N 1
ATOM 2721 C CA . GLY B 1 25 ? 22.405 -41.864 -14.560 1.00 25.32 7 GLY B CA 1
ATOM 2722 C C . GLY B 1 25 ? 22.810 -42.475 -15.889 1.00 24.86 7 GLY B C 1
ATOM 2723 O O . GLY B 1 25 ? 23.981 -42.436 -16.250 1.00 26.04 7 GLY B O 1
ATOM 2724 N N . TYR B 1 26 ? 21.842 -43.029 -16.615 1.00 22.07 8 TYR B N 1
ATOM 2725 C CA . TYR B 1 26 ? 22.080 -43.649 -17.919 1.00 21.93 8 TYR B CA 1
ATOM 2726 C C . TYR B 1 26 ? 22.685 -42.667 -18.929 1.00 22.21 8 TYR B C 1
ATOM 2727 O O . TYR B 1 26 ? 23.480 -43.055 -19.790 1.00 22.40 8 TYR B O 1
ATOM 2736 N N . VAL B 1 27 ? 22.298 -41.399 -18.814 1.00 19.62 9 VAL B N 1
ATOM 2737 C CA . VAL B 1 27 ? 22.769 -40.352 -19.713 1.00 18.85 9 VAL B CA 1
ATOM 2738 C C . VAL B 1 27 ? 23.621 -39.358 -18.941 1.00 22.00 9 VAL B C 1
ATOM 2739 O O . VAL B 1 27 ? 23.247 -38.932 -17.854 1.00 23.32 9 VAL B O 1
ATOM 2743 N N . PHE B 1 28 ? 24.768 -39.000 -19.503 1.00 18.12 10 PHE B N 1
ATOM 2744 C CA . PHE B 1 28 ? 25.679 -38.070 -18.854 1.00 17.83 10 PHE B CA 1
ATOM 2745 C C . PHE B 1 28 ? 26.044 -36.924 -19.800 1.00 21.91 10 PHE B C 1
ATOM 2746 O O . PHE B 1 28 ? 26.395 -37.141 -20.962 1.00 20.83 10 PHE B O 1
ATOM 2754 N N . GLY B 1 29 ? 25.959 -35.704 -19.288 1.00 21.76 11 GLY B N 1
ATOM 2755 C CA . GLY B 1 29 ? 26.390 -34.538 -20.037 1.00 21.81 11 GLY B CA 1
ATOM 2756 C C . GLY B 1 29 ? 27.434 -33.749 -19.272 1.00 22.24 11 GLY B C 1
ATOM 2757 O O . GLY B 1 29 ? 27.407 -33.687 -18.045 1.00 19.79 11 GLY B O 1
ATOM 2758 N N . MET B 1 30 ? 28.366 -33.154 -20.003 1.00 23.63 12 MET B N 1
ATOM 2759 C CA . MET B 1 30 ? 29.355 -32.266 -19.410 1.00 24.89 12 MET B CA 1
ATOM 2760 C C . MET B 1 30 ? 29.472 -31.019 -20.279 1.00 23.03 12 MET B C 1
ATOM 2761 O O . MET B 1 30 ? 29.542 -31.121 -21.506 1.00 20.99 12 MET B O 1
ATOM 2766 N N . GLY B 1 31 ? 29.478 -29.840 -19.660 1.00 18.23 13 GLY B N 1
ATOM 2767 C CA . GLY B 1 31 ? 29.536 -28.623 -20.449 1.00 20.17 13 GLY B CA 1
ATOM 2768 C C . GLY B 1 31 ? 29.643 -27.298 -19.726 1.00 20.66 13 GLY B C 1
ATOM 2769 O O . GLY B 1 31 ? 30.070 -27.229 -18.572 1.00 22.40 13 GLY B O 1
ATOM 2770 N N . ASN B 1 32 ? 29.247 -26.242 -20.432 1.00 19.91 14 ASN B N 1
ATOM 2771 C CA . ASN B 1 32 ? 29.299 -24.876 -19.923 1.00 19.33 14 ASN B CA 1
ATOM 2772 C C . ASN B 1 32 ? 27.932 -24.416 -19.410 1.00 17.78 14 ASN B C 1
ATOM 2773 O O . ASN B 1 32 ? 27.056 -24.057 -20.195 1.00 18.09 14 ASN B O 1
ATOM 2778 N N . PRO B 1 33 ? 27.740 -24.436 -18.085 1.00 18.53 15 PRO B N 1
ATOM 2779 C CA . PRO B 1 33 ? 26.485 -23.938 -17.517 1.00 18.13 15 PRO B CA 1
ATOM 2780 C C . PRO B 1 33 ? 26.461 -22.404 -17.530 1.00 20.34 15 PRO B C 1
ATOM 2781 O O . PRO B 1 33 ? 27.249 -21.759 -16.841 1.00 19.84 15 PRO B O 1
ATOM 2785 N N . LEU B 1 34 ? 25.563 -21.829 -18.320 1.00 19.89 16 LEU B N 1
ATOM 2786 C CA . LEU B 1 34 ? 25.547 -20.387 -18.521 1.00 21.73 16 LEU B CA 1
ATOM 2787 C C . LEU B 1 34 ? 24.168 -19.832 -18.240 1.00 21.04 16 LEU B C 1
ATOM 2788 O O . LEU B 1 34 ? 23.162 -20.497 -18.484 1.00 21.24 16 LEU B O 1
ATOM 2793 N N . LEU B 1 35 ? 24.119 -18.609 -17.733 1.00 21.94 17 LEU B N 1
ATOM 2794 C CA . LEU B 1 35 ? 22.847 -17.922 -17.567 1.00 24.70 17 LEU B CA 1
ATOM 2795 C C . LEU B 1 35 ? 22.540 -17.080 -18.804 1.00 24.60 17 LEU B C 1
ATOM 2796 O O . LEU B 1 35 ? 23.306 -16.184 -19.157 1.00 26.03 17 LEU B O 1
ATOM 2801 N N . ASP B 1 36 ? 21.425 -17.366 -19.465 1.00 21.76 18 ASP B N 1
ATOM 2802 C CA . ASP B 1 36 ? 20.992 -16.539 -20.588 1.00 20.90 18 ASP B CA 1
ATOM 2803 C C . ASP B 1 36 ? 20.241 -15.305 -20.084 1.00 26.43 18 ASP B C 1
ATOM 2804 O O . ASP B 1 36 ? 19.282 -15.411 -19.314 1.00 25.27 18 ASP B O 1
ATOM 2809 N N . ILE B 1 37 ? 20.685 -14.134 -20.523 1.00 27.92 19 ILE B N 1
ATOM 2810 C CA . ILE B 1 37 ? 20.035 -12.886 -20.158 1.00 29.70 19 ILE B CA 1
ATOM 2811 C C . ILE B 1 37 ? 19.287 -12.347 -21.373 1.00 28.99 19 ILE B C 1
ATOM 2812 O O . ILE B 1 37 ? 19.893 -11.801 -22.295 1.00 25.02 19 ILE B O 1
ATOM 2817 N N . ILE B 1 38 ? 17.967 -12.525 -21.371 1.00 30.71 20 ILE B N 1
ATOM 2818 C CA . ILE B 1 38 ? 17.143 -12.228 -22.539 1.00 32.33 20 ILE B CA 1
ATOM 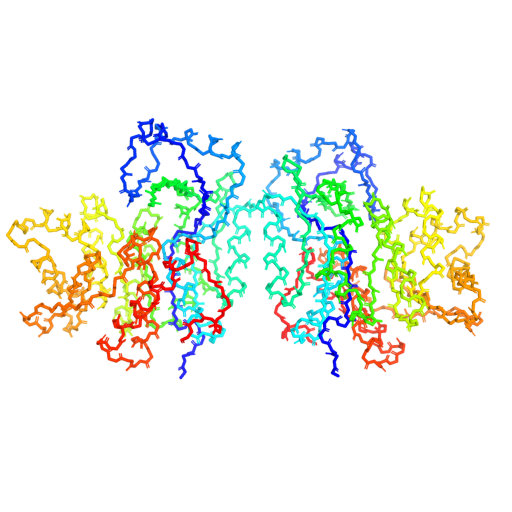2819 C C . ILE B 1 38 ? 16.631 -10.797 -22.507 1.00 32.56 20 ILE B C 1
ATOM 2820 O O . ILE B 1 38 ? 16.016 -10.372 -21.530 1.00 35.68 20 ILE B O 1
ATOM 2825 N N . VAL B 1 39 ? 16.868 -10.057 -23.582 1.00 32.02 21 VAL B N 1
ATOM 2826 C CA . VAL B 1 39 ? 16.427 -8.668 -23.632 1.00 36.88 21 VAL B CA 1
ATOM 2827 C C . VAL B 1 39 ? 15.975 -8.270 -25.035 1.00 36.90 21 VAL B C 1
ATOM 2828 O O . VAL B 1 39 ? 16.514 -8.747 -26.035 1.00 35.34 21 VAL B O 1
ATOM 2832 N N . ASP B 1 40 ? 14.958 -7.418 -25.101 1.00 41.96 22 ASP B N 1
ATOM 2833 C CA . ASP B 1 40 ? 14.565 -6.813 -26.364 1.00 47.03 22 ASP B CA 1
ATOM 2834 C C . ASP B 1 40 ? 15.551 -5.703 -26.685 1.00 43.86 22 ASP B C 1
ATOM 2835 O O . ASP B 1 40 ? 15.655 -4.728 -25.944 1.00 45.07 22 ASP B O 1
ATOM 2840 N N . ALA B 1 41 ? 16.282 -5.862 -27.783 1.00 42.07 23 ALA B N 1
ATOM 2841 C CA . ALA B 1 41 ? 17.361 -4.941 -28.116 1.00 44.25 23 ALA B CA 1
ATOM 2842 C C . ALA B 1 41 ? 16.954 -3.937 -29.179 1.00 49.57 23 ALA B C 1
ATOM 2843 O O . ALA B 1 41 ? 16.284 -4.288 -30.149 1.00 52.02 23 ALA B O 1
ATOM 2845 N N . ASP B 1 42 ? 17.373 -2.687 -28.997 1.00 52.92 24 ASP B N 1
ATOM 2846 C CA . ASP B 1 42 ? 17.179 -1.664 -30.019 1.00 57.36 24 ASP B CA 1
ATOM 2847 C C . ASP B 1 42 ? 18.112 -1.927 -31.195 1.00 52.87 24 ASP B C 1
ATOM 2848 O O . ASP B 1 42 ? 19.127 -2.610 -31.059 1.00 50.56 24 ASP B O 1
ATOM 2853 N N . ASP B 1 43 ? 17.763 -1.376 -32.348 1.00 52.10 25 ASP B N 1
ATOM 2854 C CA . ASP B 1 43 ? 18.513 -1.623 -33.572 1.00 53.91 25 ASP B CA 1
ATOM 2855 C C . ASP B 1 43 ? 19.980 -1.192 -33.494 1.00 51.91 25 ASP B C 1
ATOM 2856 O O . ASP B 1 43 ? 20.838 -1.804 -34.134 1.00 50.41 25 ASP B O 1
ATOM 2861 N N . PHE B 1 44 ? 20.270 -0.154 -32.708 1.00 47.90 26 PHE B N 1
ATOM 2862 C CA . PHE B 1 44 ? 21.636 0.366 -32.627 1.00 44.67 26 PHE B CA 1
ATOM 2863 C C . PHE B 1 44 ? 22.619 -0.652 -32.048 1.00 40.62 26 PHE B C 1
ATOM 2864 O O . PHE B 1 44 ? 23.801 -0.641 -32.388 1.00 36.93 26 PHE B O 1
ATOM 2872 N N . MET B 1 45 ? 22.118 -1.525 -31.177 1.00 40.05 27 MET B N 1
ATOM 2873 C CA . MET B 1 45 ? 22.946 -2.523 -30.505 1.00 40.84 27 MET B CA 1
ATOM 2874 C C . MET B 1 45 ? 23.684 -3.439 -31.480 1.00 40.95 27 MET B C 1
ATOM 2875 O O . MET B 1 45 ? 24.822 -3.838 -31.231 1.00 37.27 27 MET B O 1
ATOM 2880 N N . TYR B 1 46 ? 23.035 -3.773 -32.589 1.00 43.16 28 TYR B N 1
ATOM 2881 C CA . TYR B 1 46 ? 23.622 -4.695 -33.557 1.00 42.89 28 TYR B CA 1
ATOM 2882 C C . TYR B 1 46 ? 24.774 -4.042 -34.316 1.00 44.71 28 TYR B C 1
ATOM 2883 O O . TYR B 1 46 ? 25.788 -4.683 -34.595 1.00 44.78 28 TYR B O 1
ATOM 2892 N N . ARG B 1 47 ? 24.618 -2.759 -34.621 1.00 45.14 29 ARG B N 1
ATOM 2893 C CA . ARG B 1 47 ? 25.667 -1.984 -35.273 1.00 46.10 29 ARG B CA 1
ATOM 2894 C C . ARG B 1 47 ? 26.823 -1.734 -34.304 1.00 42.88 29 ARG B C 1
ATOM 2895 O O . ARG B 1 47 ? 27.994 -1.911 -34.647 1.00 39.16 29 ARG B O 1
ATOM 2903 N N . LYS B 1 48 ? 26.475 -1.326 -33.088 1.00 36.02 30 LYS B N 1
ATOM 2904 C CA . LYS B 1 48 ? 27.455 -0.974 -32.070 1.00 37.98 30 LYS B CA 1
ATOM 2905 C C . LYS B 1 48 ? 28.385 -2.143 -31.734 1.00 35.21 30 LYS B C 1
ATOM 2906 O O . LYS B 1 48 ? 29.598 -1.971 -31.615 1.00 35.37 30 LYS B O 1
ATOM 2912 N N . TYR B 1 49 ? 27.819 -3.335 -31.592 1.00 34.08 31 TYR B N 1
ATOM 2913 C CA . TYR B 1 49 ? 28.617 -4.500 -31.222 1.00 30.75 31 TYR B CA 1
ATOM 2914 C C . TYR B 1 49 ? 28.925 -5.406 -32.404 1.00 33.32 31 TYR B C 1
ATOM 2915 O O . TYR B 1 49 ? 29.435 -6.514 -32.219 1.00 32.76 31 TYR B O 1
ATOM 2924 N N . ASN B 1 50 ? 28.618 -4.925 -33.609 1.00 35.28 32 ASN B N 1
ATOM 2925 C CA . ASN B 1 50 ? 28.911 -5.650 -34.842 1.00 42.13 32 ASN B CA 1
ATOM 2926 C C . ASN B 1 50 ? 28.393 -7.094 -34.791 1.00 43.88 32 ASN B C 1
ATOM 2927 O O . ASN B 1 50 ? 29.145 -8.048 -35.001 1.00 47.16 32 ASN B O 1
ATOM 2932 N N . LEU B 1 51 ? 27.107 -7.244 -34.488 1.00 41.35 33 LEU B N 1
ATOM 2933 C CA . LEU B 1 51 ? 26.510 -8.561 -34.303 1.00 40.67 33 LEU B CA 1
ATOM 2934 C C . LEU B 1 51 ? 25.658 -8.961 -35.498 1.00 47.05 33 LEU B C 1
ATOM 2935 O O . LEU B 1 51 ? 24.808 -8.193 -35.946 1.00 49.16 33 LEU B O 1
ATOM 2940 N N . LYS B 1 52 ? 25.883 -10.169 -36.004 1.00 51.81 34 LYS B N 1
ATOM 2941 C CA . LYS B 1 52 ? 25.114 -10.678 -37.134 1.00 57.94 34 LYS B CA 1
ATOM 2942 C C . LYS B 1 52 ? 23.745 -11.170 -36.691 1.00 60.58 34 LYS B C 1
ATOM 2943 O O . LYS B 1 52 ? 23.385 -11.066 -35.519 1.00 60.66 34 LYS B O 1
ATOM 2949 N N . LYS B 1 53 ? 22.987 -11.711 -37.637 1.00 64.46 35 LYS B N 1
ATOM 2950 C CA . LYS B 1 53 ? 21.664 -12.244 -37.348 1.00 67.59 35 LYS B CA 1
ATOM 2951 C C . LYS B 1 53 ? 21.745 -13.698 -36.889 1.00 68.27 35 LYS B C 1
ATOM 2952 O O . LYS B 1 53 ? 22.438 -14.511 -37.503 1.00 70.17 35 LYS B O 1
ATOM 2954 N N . ASP B 1 54 ? 21.043 -14.008 -35.802 1.00 66.54 36 ASP B N 1
ATOM 2955 C CA . ASP B 1 54 ? 20.892 -15.383 -35.328 1.00 66.95 36 ASP B CA 1
ATOM 2956 C C . ASP B 1 54 ? 22.232 -16.080 -35.086 1.00 63.76 36 ASP B C 1
ATOM 2957 O O . ASP B 1 54 ? 22.379 -17.272 -35.360 1.00 67.04 36 ASP B O 1
ATOM 2962 N N . ASN B 1 55 ? 23.199 -15.337 -34.560 1.00 56.20 37 ASN B N 1
ATOM 2963 C CA . ASN B 1 55 ? 24.573 -15.818 -34.462 1.00 45.66 37 ASN B CA 1
ATOM 2964 C C . ASN B 1 55 ? 25.045 -15.969 -33.016 1.00 38.54 37 ASN B C 1
ATOM 2965 O O . ASN B 1 55 ? 24.387 -15.506 -32.086 1.00 34.76 37 ASN B O 1
ATOM 2970 N N . ILE B 1 56 ? 26.182 -16.634 -32.833 1.00 38.08 38 ILE B N 1
ATOM 2971 C CA . ILE B 1 56 ? 26.809 -16.733 -31.520 1.00 34.83 38 ILE B CA 1
ATOM 2972 C C . ILE B 1 56 ? 28.285 -16.345 -31.607 1.00 33.92 38 ILE B C 1
ATOM 2973 O O . ILE B 1 56 ? 29.000 -16.755 -32.521 1.00 37.98 38 ILE B O 1
ATOM 2978 N N . VAL B 1 57 ? 28.727 -15.529 -30.656 1.00 28.57 39 VAL B N 1
ATOM 2979 C CA . VAL B 1 57 ? 30.090 -15.025 -30.637 1.00 28.29 39 VAL B CA 1
ATOM 2980 C C . VAL B 1 57 ? 30.625 -15.048 -29.208 1.00 27.71 39 VAL B C 1
ATOM 2981 O O . VAL B 1 57 ? 29.886 -14.780 -28.259 1.00 28.57 39 VAL B O 1
ATOM 2985 N N . LEU B 1 58 ? 31.901 -15.389 -29.055 1.00 25.05 40 LEU B N 1
ATOM 2986 C CA . LEU B 1 58 ? 32.563 -15.285 -27.763 1.00 25.70 40 LEU B CA 1
ATOM 2987 C C . LEU B 1 58 ? 32.967 -13.833 -27.534 1.00 29.36 40 LEU B C 1
ATOM 2988 O O . LEU B 1 58 ? 33.571 -13.201 -28.406 1.00 29.07 40 LEU B O 1
ATOM 2993 N N . ALA B 1 59 ? 32.621 -13.311 -26.364 1.00 27.84 41 ALA B N 1
ATOM 2994 C CA . ALA B 1 59 ? 32.872 -11.915 -26.038 1.00 31.96 41 ALA B CA 1
ATOM 2995 C C . ALA B 1 59 ? 34.353 -11.551 -26.117 1.00 36.51 41 ALA B C 1
ATOM 2996 O O . ALA B 1 59 ? 35.191 -12.150 -25.444 1.00 38.69 41 ALA B O 1
ATOM 2998 N N . GLU B 1 60 ? 34.668 -10.580 -26.966 1.00 37.43 42 GLU B N 1
ATOM 2999 C CA . GLU B 1 60 ? 35.999 -9.995 -26.994 1.00 40.56 42 GLU B CA 1
ATOM 3000 C C . GLU B 1 60 ? 35.938 -8.741 -26.131 1.00 37.82 42 GLU B C 1
ATOM 3001 O O . GLU B 1 60 ? 34.881 -8.411 -25.600 1.00 31.95 42 GLU B O 1
ATOM 3007 N N . GLU B 1 61 ? 37.060 -8.043 -25.993 1.00 40.68 43 GLU B N 1
ATOM 3008 C CA . GLU B 1 61 ? 37.104 -6.848 -25.155 1.00 42.40 43 GLU B CA 1
ATOM 3009 C C . GLU B 1 61 ? 36.126 -5.767 -25.629 1.00 39.38 43 GLU B C 1
ATOM 3010 O O . GLU B 1 61 ? 35.487 -5.100 -24.820 1.00 36.66 43 GLU B O 1
ATOM 3016 N N . LYS B 1 62 ? 35.993 -5.622 -26.942 1.00 38.04 44 LYS B N 1
ATOM 3017 C CA . LYS B 1 62 ? 35.090 -4.634 -27.517 1.00 38.55 44 LYS B CA 1
ATOM 3018 C C . LYS B 1 62 ? 33.622 -4.914 -27.172 1.00 35.27 44 LYS B C 1
ATOM 3019 O O . LYS B 1 62 ? 32.778 -4.026 -27.273 1.00 37.97 44 LYS B O 1
ATOM 3025 N N . HIS B 1 63 ? 33.321 -6.143 -26.764 1.00 31.81 45 HIS B N 1
ATOM 3026 C CA . HIS B 1 63 ? 31.946 -6.538 -26.460 1.00 30.62 45 HIS B CA 1
ATOM 3027 C C . HIS B 1 63 ? 31.562 -6.348 -24.997 1.00 28.19 45 HIS B C 1
ATOM 3028 O O . HIS B 1 63 ? 30.378 -6.334 -24.670 1.00 25.77 45 HIS B O 1
ATOM 3035 N N . MET B 1 64 ? 32.560 -6.211 -24.127 1.00 28.64 46 MET B N 1
ATOM 3036 C CA . MET B 1 64 ? 32.347 -6.311 -22.679 1.00 28.76 46 MET B CA 1
ATOM 3037 C C . MET B 1 64 ? 31.326 -5.344 -22.088 1.00 30.74 46 MET B C 1
ATOM 3038 O O . MET B 1 64 ? 30.674 -5.669 -21.098 1.00 32.93 46 MET B O 1
ATOM 3043 N N . THR B 1 65 ? 31.183 -4.166 -22.690 1.00 31.59 47 THR B N 1
ATOM 3044 C CA . THR B 1 65 ? 30.241 -3.171 -22.182 1.00 30.98 47 THR B CA 1
ATOM 3045 C C . THR B 1 65 ? 28.787 -3.603 -22.352 1.00 29.73 47 THR B C 1
ATOM 3046 O O . THR B 1 65 ? 27.899 -3.031 -21.726 1.00 31.33 47 THR B O 1
ATOM 3050 N N . ILE B 1 66 ? 28.545 -4.608 -23.195 1.00 27.64 48 ILE B N 1
ATOM 3051 C CA . ILE B 1 66 ? 27.181 -5.064 -23.474 1.00 27.55 48 ILE B CA 1
ATOM 3052 C C . ILE B 1 66 ? 26.446 -5.537 -22.219 1.00 29.27 48 ILE B C 1
ATOM 3053 O O . ILE B 1 66 ? 25.236 -5.346 -22.094 1.00 31.63 48 ILE B O 1
ATOM 3058 N N . TYR B 1 67 ? 27.182 -6.131 -21.284 1.00 28.02 49 TYR B N 1
ATOM 3059 C CA . TYR B 1 67 ? 26.564 -6.747 -20.119 1.00 28.83 49 TYR B CA 1
ATOM 3060 C C . TYR B 1 67 ? 25.983 -5.707 -19.168 1.00 32.26 49 TYR B C 1
ATOM 3061 O O . TYR B 1 67 ? 24.815 -5.801 -18.788 1.00 35.50 49 TYR B O 1
ATOM 3070 N N . ASP B 1 68 ? 26.773 -4.699 -18.815 1.00 33.43 50 ASP B N 1
ATOM 3071 C CA . ASP B 1 68 ? 26.257 -3.594 -18.010 1.00 37.90 50 ASP B CA 1
ATOM 3072 C C . ASP B 1 68 ? 25.141 -2.849 -18.732 1.00 36.81 50 ASP B C 1
ATOM 3073 O O . ASP B 1 68 ? 24.199 -2.364 -18.103 1.00 38.52 50 ASP B O 1
ATOM 3078 N N . GLU B 1 69 ? 25.248 -2.763 -20.054 1.00 35.46 51 GLU B N 1
ATOM 3079 C CA . GLU B 1 69 ? 24.292 -1.994 -20.845 1.00 36.52 51 GLU B CA 1
ATOM 3080 C C . GLU B 1 69 ? 22.893 -2.602 -20.784 1.00 36.98 51 GLU B C 1
ATOM 3081 O O . GLU B 1 69 ? 21.911 -1.886 -20.600 1.00 39.29 51 GLU B O 1
ATOM 3087 N N . ILE B 1 70 ? 22.800 -3.921 -20.926 1.00 33.38 52 ILE B N 1
ATOM 3088 C CA . ILE B 1 70 ? 21.490 -4.564 -20.944 1.00 35.24 52 ILE B CA 1
ATOM 3089 C C . ILE B 1 70 ? 20.878 -4.699 -19.550 1.00 38.60 52 ILE B C 1
ATOM 3090 O O . ILE B 1 70 ? 19.657 -4.724 -19.412 1.00 38.10 52 ILE B O 1
ATOM 3095 N N . GLN B 1 71 ? 21.721 -4.769 -18.521 1.00 43.93 53 GLN B N 1
ATOM 3096 C CA . GLN B 1 71 ? 21.236 -4.963 -17.153 1.00 50.91 53 GLN B CA 1
ATOM 3097 C C . GLN B 1 71 ? 20.455 -3.771 -16.612 1.00 56.21 53 GLN B C 1
ATOM 3098 O O . GLN B 1 71 ? 19.663 -3.914 -15.682 1.00 58.33 53 GLN B O 1
ATOM 3104 N N . LYS B 1 72 ? 20.677 -2.598 -17.192 1.00 58.76 54 LYS B N 1
ATOM 3105 C CA . LYS B 1 72 ? 19.979 -1.400 -16.745 1.00 63.89 54 LYS B CA 1
ATOM 3106 C C . LYS B 1 72 ? 18.630 -1.291 -17.444 1.00 66.60 54 LYS B C 1
ATOM 3107 O O . LYS B 1 72 ? 17.924 -0.291 -17.305 1.00 70.99 54 LYS B O 1
ATOM 3113 N N . LYS B 1 73 ? 18.273 -2.329 -18.193 1.00 61.97 55 LYS B N 1
ATOM 3114 C CA . LYS B 1 73 ? 17.044 -2.307 -18.972 1.00 61.62 55 LYS B CA 1
ATOM 3115 C C . LYS B 1 73 ? 15.890 -2.978 -18.227 1.00 61.40 55 LYS B C 1
ATOM 3116 O O . LYS B 1 73 ? 16.101 -3.783 -17.321 1.00 60.64 55 LYS B O 1
ATOM 3122 N N . LYS B 1 74 ? 14.670 -2.625 -18.614 1.00 62.83 56 LYS B N 1
ATOM 3123 C CA . LYS B 1 74 ? 13.466 -3.126 -17.972 1.00 64.42 56 LYS B CA 1
ATOM 3124 C C . LYS B 1 74 ? 13.037 -4.461 -18.563 1.00 61.25 56 LYS B C 1
ATOM 3125 O O . LYS B 1 74 ? 13.414 -4.804 -19.683 1.00 59.46 56 LYS B O 1
ATOM 3131 N N . LYS B 1 75 ? 12.245 -5.204 -17.796 1.00 61.46 57 LYS B N 1
ATOM 3132 C CA . LYS B 1 75 ? 11.671 -6.473 -18.238 1.00 60.62 57 LYS B CA 1
ATOM 3133 C C . LYS B 1 75 ? 12.689 -7.460 -18.814 1.00 56.20 57 LYS B C 1
ATOM 3134 O O . LYS B 1 75 ? 12.439 -8.099 -19.837 1.00 57.99 57 LYS B O 1
ATOM 3140 N N . LEU B 1 76 ? 13.837 -7.574 -18.155 1.00 49.03 58 LEU B N 1
ATOM 3141 C CA . LEU B 1 76 ? 14.794 -8.622 -18.476 1.00 44.51 58 LEU B CA 1
ATOM 3142 C C . LEU B 1 76 ? 14.198 -9.982 -18.127 1.00 43.92 58 LEU B C 1
ATOM 3143 O O . LEU B 1 76 ? 13.327 -10.083 -17.261 1.00 44.27 58 LEU B O 1
ATOM 3148 N N . ASN B 1 77 ? 14.665 -11.027 -18.805 1.00 39.89 59 ASN B N 1
ATOM 3149 C CA . ASN B 1 77 ? 14.346 -12.389 -18.402 1.00 37.57 59 ASN B CA 1
ATOM 3150 C C . ASN B 1 77 ? 15.631 -13.186 -18.219 1.00 34.39 59 ASN B C 1
ATOM 3151 O O . ASN B 1 77 ? 16.618 -12.954 -18.917 1.00 34.49 59 ASN B O 1
ATOM 3156 N N . TYR B 1 78 ? 15.622 -14.116 -17.273 1.00 33.96 60 TYR B N 1
ATOM 3157 C CA . TYR B 1 78 ? 16.809 -14.904 -16.974 1.00 32.01 60 TYR B CA 1
ATOM 3158 C C . TYR B 1 78 ? 16.510 -16.390 -17.116 1.00 32.70 60 TYR B C 1
ATOM 3159 O O . TYR B 1 78 ? 15.647 -16.921 -16.422 1.00 35.85 60 TYR B O 1
ATOM 3168 N N . ILE B 1 79 ? 17.222 -17.061 -18.014 1.00 30.87 61 ILE B N 1
ATOM 3169 C CA . ILE B 1 79 ? 17.020 -18.492 -18.217 1.00 29.67 61 ILE B CA 1
ATOM 3170 C C . ILE B 1 79 ? 18.332 -19.249 -18.039 1.00 26.70 61 ILE B C 1
ATOM 3171 O O . ILE B 1 79 ? 19.378 -18.809 -18.519 1.00 26.66 61 ILE B O 1
ATOM 3176 N N . ALA B 1 80 ? 18.280 -20.374 -17.332 1.00 24.62 62 ALA B N 1
ATOM 3177 C CA . ALA B 1 80 ? 19.423 -21.278 -17.262 1.00 25.64 62 ALA B CA 1
ATOM 3178 C C . ALA B 1 80 ? 19.677 -21.840 -18.657 1.00 29.03 62 ALA B C 1
ATOM 3179 O O . ALA B 1 80 ? 18.758 -22.328 -19.309 1.00 32.32 62 ALA B O 1
ATOM 3181 N N . GLY B 1 81 ? 20.922 -21.760 -19.115 1.00 28.67 63 GLY B N 1
ATOM 3182 C CA . GLY B 1 81 ? 21.254 -22.141 -20.476 1.00 27.43 63 GLY B CA 1
ATOM 3183 C C . GLY B 1 81 ? 22.532 -22.951 -20.579 1.00 26.73 63 GLY B C 1
ATOM 3184 O O . GLY B 1 81 ? 22.907 -23.664 -19.651 1.00 27.11 63 GLY B O 1
ATOM 3185 N N . GLY B 1 82 ? 23.214 -22.826 -21.711 1.00 26.35 64 GLY B N 1
ATOM 3186 C CA . GLY B 1 82 ? 24.336 -23.694 -22.013 1.00 15.78 64 GLY B CA 1
ATOM 3187 C C . GLY B 1 82 ? 23.863 -24.815 -22.925 1.00 12.32 64 GLY B C 1
ATOM 3188 O O . GLY B 1 82 ? 22.861 -25.470 -22.637 1.00 16.68 64 GLY B O 1
ATOM 3189 N N . ALA B 1 83 ? 24.572 -25.025 -24.027 1.00 18.75 65 ALA B N 1
ATOM 3190 C CA . ALA B 1 83 ? 24.106 -25.944 -25.061 1.00 19.14 65 ALA B CA 1
ATOM 3191 C C . ALA B 1 83 ? 23.925 -27.371 -24.541 1.00 16.65 65 ALA B C 1
ATOM 3192 O O . ALA B 1 83 ? 22.852 -27.955 -24.687 1.00 17.35 65 ALA B O 1
ATOM 3194 N N . THR B 1 84 ? 24.964 -27.915 -23.916 1.00 16.08 66 THR B N 1
ATOM 3195 C CA . THR B 1 84 ? 24.915 -29.284 -23.404 1.00 15.19 66 THR B CA 1
ATOM 3196 C C . THR B 1 84 ? 23.857 -29.437 -22.321 1.00 16.35 66 THR B C 1
ATOM 3197 O O . THR B 1 84 ? 23.120 -30.424 -22.295 1.00 17.15 66 THR B O 1
ATOM 3201 N N . LEU B 1 85 ? 23.781 -28.454 -21.431 1.00 16.61 67 LEU B N 1
ATOM 3202 C CA . LEU B 1 85 ? 22.803 -28.498 -20.352 1.00 17.04 67 LEU B CA 1
ATOM 3203 C C . LEU B 1 85 ? 21.385 -28.493 -20.907 1.00 19.49 67 LEU B C 1
ATOM 3204 O O . LEU B 1 85 ? 20.529 -29.230 -20.416 1.00 17.83 67 LEU B O 1
ATOM 3209 N N . ASN B 1 86 ? 21.144 -27.666 -21.929 1.00 14.24 68 ASN B N 1
ATOM 3210 C CA . ASN B 1 86 ? 19.833 -27.600 -22.572 1.00 17.16 68 ASN B CA 1
ATOM 3211 C C . ASN B 1 86 ? 19.397 -28.969 -23.082 1.00 17.69 68 ASN B C 1
ATOM 3212 O O . ASN B 1 86 ? 18.278 -29.418 -22.822 1.00 16.87 68 ASN B O 1
ATOM 3217 N N . THR B 1 87 ? 20.299 -29.623 -23.811 1.00 15.74 69 THR B N 1
ATOM 3218 C CA . THR B 1 87 ? 20.026 -30.930 -24.390 1.00 16.32 69 THR B CA 1
ATOM 3219 C C . THR B 1 87 ? 19.791 -31.983 -23.308 1.00 17.71 69 THR B C 1
ATOM 3220 O O . THR B 1 87 ? 18.776 -32.688 -23.316 1.00 18.86 69 THR B O 1
ATOM 3224 N N . VAL B 1 88 ? 20.728 -32.078 -22.374 1.00 13.85 70 VAL B N 1
ATOM 3225 C CA . VAL B 1 88 ? 20.639 -33.079 -21.318 1.00 19.48 70 VAL B CA 1
ATOM 3226 C C . VAL B 1 88 ? 19.400 -32.876 -20.445 1.00 18.90 70 VAL B C 1
ATOM 3227 O O . VAL B 1 88 ? 18.697 -33.832 -20.132 1.00 16.70 70 VAL B O 1
ATOM 3231 N N . LYS B 1 89 ? 19.101 -31.631 -20.084 1.00 18.16 71 LYS B N 1
ATOM 3232 C CA . LYS B 1 89 ? 17.931 -31.397 -19.245 1.00 21.01 71 LYS B CA 1
ATOM 3233 C C . LYS B 1 89 ? 16.627 -31.700 -19.989 1.00 19.29 71 LYS B C 1
ATOM 3234 O O . LYS B 1 89 ? 15.655 -32.150 -19.383 1.00 18.50 71 LYS B O 1
ATOM 3240 N N . MET B 1 90 ? 16.613 -31.504 -21.304 1.00 17.06 72 MET B N 1
ATOM 3241 C CA . MET B 1 90 ? 15.412 -31.833 -22.069 1.00 18.54 72 MET B CA 1
ATOM 3242 C C . MET B 1 90 ? 15.255 -33.347 -22.280 1.00 19.08 72 MET B C 1
ATOM 3243 O O . MET B 1 90 ? 14.135 -33.868 -22.281 1.00 18.05 72 MET B O 1
ATOM 3248 N N . ILE B 1 91 ? 16.374 -34.046 -22.452 1.00 17.76 73 ILE B N 1
ATOM 3249 C CA . ILE B 1 91 ? 16.355 -35.507 -22.465 1.00 17.88 73 ILE B CA 1
ATOM 3250 C C . ILE B 1 91 ? 15.704 -36.004 -21.176 1.00 22.47 73 ILE B C 1
ATOM 3251 O O . ILE B 1 91 ? 14.783 -36.823 -21.204 1.00 24.04 73 ILE B O 1
ATOM 3256 N N . GLN B 1 92 ? 16.186 -35.484 -20.052 1.00 20.83 74 GLN B N 1
ATOM 3257 C CA . GLN B 1 92 ? 15.645 -35.809 -18.738 1.00 22.01 74 GLN B CA 1
ATOM 3258 C C . GLN B 1 92 ? 14.143 -35.524 -18.672 1.00 23.84 74 GLN B C 1
ATOM 3259 O O . GLN B 1 92 ? 13.356 -36.355 -18.219 1.00 23.99 74 GLN B O 1
ATOM 3265 N N . TRP B 1 93 ? 13.756 -34.350 -19.152 1.00 22.18 75 TRP B N 1
ATOM 3266 C CA . TRP B 1 93 ? 12.365 -33.915 -19.135 1.00 23.14 75 TRP B CA 1
ATOM 3267 C C . TRP B 1 93 ? 11.450 -34.787 -20.009 1.00 24.99 75 TRP B C 1
ATOM 3268 O O . TRP B 1 93 ? 10.311 -35.072 -19.638 1.00 25.30 75 TRP B O 1
ATOM 3279 N N . ILE B 1 94 ? 11.953 -35.208 -21.167 1.00 25.84 76 ILE B N 1
ATOM 3280 C CA . ILE B 1 94 ? 11.198 -36.073 -22.076 1.00 25.85 76 ILE B CA 1
ATOM 3281 C C . ILE B 1 94 ? 10.964 -37.464 -21.486 1.00 25.97 76 ILE B C 1
ATOM 3282 O O . ILE B 1 94 ? 9.854 -38.002 -21.535 1.00 23.82 76 ILE B O 1
ATOM 3287 N N . ILE B 1 95 ? 12.024 -38.041 -20.935 1.00 21.69 77 ILE B N 1
ATOM 3288 C CA . ILE B 1 95 ? 11.986 -39.405 -20.436 1.00 24.62 77 ILE B CA 1
ATOM 3289 C C . ILE B 1 95 ? 11.153 -39.540 -19.152 1.00 29.82 77 ILE B C 1
ATOM 3290 O O . ILE B 1 95 ? 10.551 -40.587 -18.911 1.00 33.45 77 ILE B O 1
ATOM 3295 N N . GLN B 1 96 ? 11.123 -38.475 -18.350 1.00 32.87 78 GLN B N 1
ATOM 3296 C CA . GLN B 1 96 ? 10.278 -38.367 -17.147 1.00 39.43 78 GLN B CA 1
ATOM 3297 C C . GLN B 1 96 ? 10.784 -39.103 -15.901 1.00 41.59 78 GLN B C 1
ATOM 3298 O O . GLN B 1 96 ? 10.555 -38.651 -14.779 1.00 46.36 78 GLN B O 1
ATOM 3304 N N . LYS B 1 97 ? 11.461 -40.230 -16.091 1.00 37.41 79 LYS B N 1
ATOM 3305 C CA . LYS B 1 97 ? 12.016 -40.976 -14.965 1.00 33.61 79 LYS B CA 1
ATOM 3306 C C . LYS B 1 97 ? 13.078 -40.151 -14.237 1.00 29.50 79 LYS B C 1
ATOM 3307 O O . LYS B 1 97 ? 14.079 -39.756 -14.825 1.00 24.41 79 LYS B O 1
ATOM 3313 N N . PRO B 1 98 ? 12.860 -39.894 -12.941 1.00 31.70 80 PRO B N 1
ATOM 3314 C CA . PRO B 1 98 ? 13.782 -39.035 -12.185 1.00 28.78 80 PRO B CA 1
ATOM 3315 C C . PRO B 1 98 ? 15.213 -39.581 -12.158 1.00 27.83 80 PRO B C 1
ATOM 3316 O O . PRO B 1 98 ? 15.403 -40.791 -12.012 1.00 30.12 80 PRO B O 1
ATOM 3320 N N . PHE B 1 99 ? 16.189 -38.688 -12.328 1.00 26.23 81 PHE B N 1
ATOM 3321 C CA . PHE B 1 99 ? 17.618 -38.991 -12.163 1.00 24.56 81 PHE B CA 1
ATOM 3322 C C . PHE B 1 99 ? 18.255 -39.834 -13.283 1.00 24.98 81 PHE B C 1
ATOM 3323 O O . PHE B 1 99 ? 19.362 -40.347 -13.120 1.00 24.04 81 PHE B O 1
ATOM 3331 N N . VAL B 1 100 ? 17.568 -39.967 -14.416 1.00 22.34 82 VAL B N 1
ATOM 3332 C CA . VAL B 1 100 ? 18.130 -40.684 -15.561 1.00 22.67 82 VAL B CA 1
ATOM 3333 C C . VAL B 1 100 ? 19.348 -39.953 -16.127 1.00 22.50 82 VAL B C 1
ATOM 3334 O O . VAL B 1 100 ? 20.284 -40.577 -16.633 1.00 23.80 82 VAL B O 1
ATOM 3338 N N . CYS B 1 101 ? 19.345 -38.628 -16.015 1.00 22.07 83 CYS B N 1
ATOM 3339 C CA . CYS B 1 101 ? 20.434 -37.821 -16.554 1.00 21.64 83 CYS B CA 1
ATOM 3340 C C . CYS B 1 101 ? 21.341 -37.221 -15.486 1.00 22.93 83 CYS B C 1
ATOM 3341 O O . CYS B 1 101 ? 20.900 -36.891 -14.379 1.00 20.89 83 CYS B O 1
ATOM 3344 N N . SER B 1 102 ? 22.612 -37.069 -15.848 1.00 22.34 84 SER B N 1
ATOM 3345 C CA . SER B 1 102 ? 23.606 -36.440 -14.997 1.00 23.56 84 SER B CA 1
ATOM 3346 C C . SER B 1 102 ? 24.286 -35.323 -15.785 1.00 22.13 84 SER B C 1
ATOM 3347 O O . SER B 1 102 ? 24.394 -35.398 -17.010 1.00 20.51 84 SER B O 1
ATOM 3350 N N . TYR B 1 103 ? 24.737 -34.289 -15.082 1.00 21.46 85 TYR B N 1
ATOM 3351 C CA . TYR B 1 103 ? 25.415 -33.165 -15.723 1.00 21.66 85 TYR B CA 1
ATOM 3352 C C . TYR B 1 103 ? 26.547 -32.625 -14.858 1.00 21.33 85 TYR B C 1
ATOM 3353 O O . TYR B 1 103 ? 26.397 -32.460 -13.647 1.00 25.28 85 TYR B O 1
ATOM 3362 N N . VAL B 1 104 ? 27.681 -32.353 -15.494 1.00 20.59 86 VAL B N 1
ATOM 3363 C CA . VAL B 1 104 ? 28.833 -31.770 -14.815 1.00 24.07 86 VAL B CA 1
ATOM 3364 C C . VAL B 1 104 ? 29.239 -30.480 -15.527 1.00 23.15 86 VAL B C 1
ATOM 3365 O O . VAL B 1 104 ? 29.256 -30.426 -16.752 1.00 22.16 86 VAL B O 1
ATOM 3369 N N . GLY B 1 105 ? 29.543 -29.441 -14.755 1.00 24.90 87 GLY B N 1
ATOM 3370 C CA . GLY B 1 105 ? 29.932 -28.154 -15.306 1.00 23.50 87 GLY B CA 1
ATOM 3371 C C . GLY B 1 105 ? 30.413 -27.236 -14.194 1.00 27.71 87 GLY B C 1
ATOM 3372 O O . GLY B 1 105 ? 30.275 -27.564 -13.015 1.00 27.80 87 GLY B O 1
ATOM 3373 N N . CYS B 1 106 ? 30.978 -26.088 -14.559 1.00 27.20 88 CYS B N 1
ATOM 3374 C CA . CYS B 1 106 ? 31.498 -25.161 -13.557 1.00 26.44 88 CYS B CA 1
ATOM 3375 C C . CYS B 1 106 ? 30.737 -23.834 -13.523 1.00 27.57 88 CYS B C 1
ATOM 3376 O O . CYS B 1 106 ? 30.706 -23.079 -14.505 1.00 20.00 88 CYS B O 1
ATOM 3379 N N . ILE B 1 107 ? 30.119 -23.567 -12.376 1.00 26.60 89 ILE B N 1
ATOM 3380 C CA . ILE B 1 107 ? 29.421 -22.314 -12.130 1.00 24.46 89 ILE B CA 1
ATOM 3381 C C . ILE B 1 107 ? 30.245 -21.472 -11.161 1.00 27.80 89 ILE B C 1
ATOM 3382 O O . ILE B 1 107 ? 31.277 -21.923 -10.663 1.00 29.96 89 ILE B O 1
ATOM 3387 N N . GLY B 1 108 ? 29.793 -20.249 -10.901 1.00 29.05 90 GLY B N 1
ATOM 3388 C CA . GLY B 1 108 ? 30.453 -19.380 -9.943 1.00 28.87 90 GLY B CA 1
ATOM 3389 C C . GLY B 1 108 ? 29.760 -19.438 -8.593 1.00 30.69 90 GLY B C 1
ATOM 3390 O O . GLY B 1 108 ? 28.666 -19.994 -8.475 1.00 28.63 90 GLY B O 1
ATOM 3391 N N . ALA B 1 109 ? 30.396 -18.879 -7.568 1.00 31.04 91 ALA B N 1
ATOM 3392 C CA . ALA B 1 109 ? 29.768 -18.801 -6.254 1.00 34.18 91 ALA B CA 1
ATOM 3393 C C . ALA B 1 109 ? 28.909 -17.545 -6.178 1.00 35.64 91 ALA B C 1
ATOM 3394 O O . ALA B 1 109 ? 29.225 -16.598 -5.453 1.00 37.15 91 ALA B O 1
ATOM 3396 N N . ASP B 1 110 ? 27.824 -17.542 -6.944 1.00 33.22 92 ASP B N 1
ATOM 3397 C CA . ASP B 1 110 ? 26.937 -16.389 -7.012 1.00 35.09 92 ASP B CA 1
ATOM 3398 C C . ASP B 1 110 ? 25.472 -16.807 -7.113 1.00 33.65 92 ASP B C 1
ATOM 3399 O O . ASP B 1 110 ? 25.154 -18.001 -7.150 1.00 32.05 92 ASP B O 1
ATOM 3404 N N . ILE B 1 111 ? 24.588 -15.815 -7.155 1.00 34.95 93 ILE B N 1
ATOM 3405 C CA . ILE B 1 111 ? 23.155 -16.058 -7.269 1.00 34.78 93 ILE B CA 1
ATOM 3406 C C . ILE B 1 111 ? 22.801 -16.685 -8.627 1.00 33.45 93 ILE B C 1
ATOM 3407 O O . ILE B 1 111 ? 21.876 -17.496 -8.721 1.00 32.33 93 ILE B O 1
ATOM 3412 N N . GLN B 1 112 ? 23.553 -16.326 -9.668 1.00 32.45 94 GLN B N 1
ATOM 3413 C CA . GLN B 1 112 ? 23.352 -16.900 -11.001 1.00 30.17 94 GLN B CA 1
ATOM 3414 C C . GLN B 1 112 ? 23.624 -18.406 -11.010 1.00 28.35 94 GLN B C 1
ATOM 3415 O O . GLN B 1 112 ? 22.879 -19.177 -11.611 1.00 24.50 94 GLN B O 1
ATOM 3421 N N . GLY B 1 113 ? 24.701 -18.816 -10.347 1.00 25.77 95 GLY B N 1
ATOM 3422 C CA . GLY B 1 113 ? 25.044 -20.223 -10.249 1.00 24.84 95 GLY B CA 1
ATOM 3423 C C . GLY B 1 113 ? 24.003 -20.986 -9.451 1.00 28.44 95 GLY B C 1
ATOM 3424 O O . GLY B 1 113 ? 23.626 -22.101 -9.814 1.00 28.87 95 GLY B O 1
ATOM 3425 N N . LYS B 1 114 ? 23.535 -20.381 -8.363 1.00 28.56 96 LYS B N 1
ATOM 3426 C CA . LYS B 1 114 ? 22.503 -20.989 -7.528 1.00 31.21 96 LYS B CA 1
ATOM 3427 C C . LYS B 1 114 ? 21.209 -21.139 -8.314 1.00 32.61 96 LYS B C 1
ATOM 3428 O O . LYS B 1 114 ? 20.466 -22.106 -8.132 1.00 31.61 96 LYS B O 1
ATOM 3434 N N . TYR B 1 115 ? 20.943 -20.174 -9.190 1.00 32.09 97 TYR B N 1
ATOM 3435 C CA . TYR B 1 115 ? 19.749 -20.217 -10.020 1.00 31.70 97 TYR B CA 1
ATOM 3436 C C . TYR B 1 115 ? 19.790 -21.398 -10.982 1.00 29.90 97 TYR B C 1
ATOM 3437 O O . TYR B 1 115 ? 18.778 -22.065 -11.201 1.00 24.64 97 TYR B O 1
ATOM 3446 N N . ILE B 1 116 ? 20.958 -21.641 -11.570 1.00 23.49 98 ILE B N 1
ATOM 3447 C CA . ILE B 1 116 ? 21.116 -22.740 -12.517 1.00 24.17 98 ILE B CA 1
ATOM 3448 C C . ILE B 1 116 ? 21.039 -24.087 -11.799 1.00 24.70 98 ILE B C 1
ATOM 3449 O O . ILE B 1 116 ? 20.379 -25.008 -12.265 1.00 23.64 98 ILE B O 1
ATOM 3454 N N . LYS B 1 117 ? 21.709 -24.181 -10.656 1.00 29.82 99 LYS B N 1
ATOM 3455 C CA . LYS B 1 117 ? 21.722 -25.397 -9.851 1.00 32.65 99 LYS B CA 1
ATOM 3456 C C . LYS B 1 117 ? 20.304 -25.768 -9.422 1.00 33.18 99 LYS B C 1
ATOM 3457 O O . LYS B 1 117 ? 19.915 -26.933 -9.461 1.00 34.95 99 LYS B O 1
ATOM 3463 N N . ASN B 1 118 ? 19.528 -24.764 -9.030 1.00 32.75 100 ASN B N 1
ATOM 3464 C CA . ASN B 1 118 ? 18.143 -24.982 -8.635 1.00 34.80 100 ASN B CA 1
ATOM 3465 C C . ASN B 1 118 ? 17.284 -25.448 -9.811 1.00 31.96 100 ASN B C 1
ATOM 3466 O O . ASN B 1 118 ? 16.374 -26.264 -9.644 1.00 27.96 100 ASN B O 1
ATOM 3471 N N . ASP B 1 119 ? 17.582 -24.922 -10.997 1.00 30.36 101 ASP B N 1
ATOM 3472 C CA . ASP B 1 119 ? 16.835 -25.253 -12.206 1.00 33.07 101 ASP B CA 1
ATOM 3473 C C . ASP B 1 119 ? 16.984 -26.738 -12.545 1.00 30.52 101 ASP B C 1
ATOM 3474 O O . ASP B 1 119 ? 16.039 -27.381 -13.008 1.00 32.82 101 ASP B O 1
ATOM 3479 N N . CYS B 1 120 ? 18.176 -27.275 -12.310 1.00 24.57 102 CYS B N 1
ATOM 3480 C CA . CYS B 1 120 ? 18.444 -28.679 -12.597 1.00 25.51 102 CYS B CA 1
ATOM 3481 C C . CYS B 1 120 ? 17.710 -29.587 -11.616 1.00 28.60 102 CYS B C 1
ATOM 3482 O O . CYS B 1 120 ? 17.083 -30.563 -12.026 1.00 30.95 102 CYS B O 1
ATOM 3485 N N . SER B 1 121 ? 17.772 -29.248 -10.329 1.00 25.63 103 SER B N 1
ATOM 3486 C CA . SER B 1 121 ? 17.077 -30.011 -9.286 1.00 29.06 103 SER B CA 1
ATOM 3487 C C . SER B 1 121 ? 15.585 -30.137 -9.548 1.00 28.94 103 SER B C 1
ATOM 3488 O O . SER B 1 121 ? 15.002 -31.199 -9.337 1.00 32.26 103 SER B O 1
ATOM 3491 N N . ALA B 1 122 ? 14.971 -29.049 -10.003 1.00 28.08 104 ALA B N 1
ATOM 3492 C CA . ALA B 1 122 ? 13.542 -29.035 -10.295 1.00 28.36 104 ALA B CA 1
ATOM 3493 C C . ALA B 1 122 ? 13.182 -30.025 -11.400 1.00 30.01 104 ALA B C 1
ATOM 3494 O O . ALA B 1 122 ? 12.071 -30.553 -11.436 1.00 32.28 104 ALA B O 1
ATOM 3496 N N . LEU B 1 123 ? 14.128 -30.286 -12.296 1.00 28.03 105 LEU B N 1
ATOM 3497 C CA . LEU B 1 123 ? 13.888 -31.222 -13.391 1.00 29.70 105 LEU B CA 1
ATOM 3498 C C . LEU B 1 123 ? 14.313 -32.651 -13.039 1.00 31.24 105 LEU B C 1
ATOM 3499 O O . LEU B 1 123 ? 14.276 -33.540 -13.893 1.00 34.70 105 LEU B O 1
ATOM 3504 N N . ASP B 1 124 ? 14.707 -32.862 -11.786 1.00 26.52 106 ASP B N 1
ATOM 3505 C CA . ASP B 1 124 ? 15.232 -34.154 -11.337 1.00 29.42 106 ASP B CA 1
ATOM 3506 C C . ASP B 1 124 ? 16.467 -34.573 -12.125 1.00 29.63 106 ASP B C 1
ATOM 3507 O O . ASP B 1 124 ? 16.649 -35.744 -12.457 1.00 27.82 106 ASP B O 1
ATOM 3512 N N . LEU B 1 125 ? 17.308 -33.597 -12.427 1.00 32.96 107 LEU B N 1
ATOM 3513 C CA . LEU B 1 125 ? 18.587 -33.856 -13.063 1.00 32.52 107 LEU B CA 1
ATOM 3514 C C . LEU B 1 125 ? 19.634 -33.956 -11.963 1.00 32.69 107 LEU B C 1
ATOM 3515 O O . LEU B 1 125 ? 19.704 -33.099 -11.087 1.00 37.75 107 LEU B O 1
ATOM 3520 N N . VAL B 1 126 ? 20.425 -35.018 -11.984 1.00 30.89 108 VAL B N 1
ATOM 3521 C CA . VAL B 1 126 ? 21.523 -35.158 -11.036 1.00 29.95 108 VAL B CA 1
ATOM 3522 C C . VAL B 1 126 ? 22.691 -34.293 -11.506 1.00 31.22 108 VAL B C 1
ATOM 3523 O O . VAL B 1 126 ? 23.031 -34.297 -12.688 1.00 32.36 108 VAL B O 1
ATOM 3527 N N . THR B 1 127 ? 23.286 -33.526 -10.596 1.00 28.95 109 THR B N 1
ATOM 3528 C CA . THR B 1 127 ? 24.403 -32.663 -10.968 1.00 27.37 109 THR B CA 1
ATOM 3529 C C . THR B 1 127 ? 25.565 -32.726 -9.987 1.00 28.71 109 THR B C 1
ATOM 3530 O O . THR B 1 127 ? 25.379 -32.940 -8.791 1.00 31.74 109 THR B O 1
ATOM 3534 N N . GLU B 1 128 ? 26.768 -32.552 -10.517 1.00 27.87 110 GLU B N 1
ATOM 3535 C CA . GLU B 1 128 ? 27.946 -32.325 -9.697 1.00 29.25 110 GLU B CA 1
ATOM 3536 C C . GLU B 1 128 ? 28.683 -31.112 -10.242 1.00 29.56 110 GLU B C 1
ATOM 3537 O O . GLU B 1 128 ? 29.626 -31.241 -11.027 1.00 29.78 110 GLU B O 1
ATOM 3543 N N . PHE B 1 129 ? 28.236 -29.931 -9.830 1.00 27.50 111 PHE B N 1
ATOM 3544 C CA . PHE B 1 129 ? 28.858 -28.690 -10.267 1.00 24.42 111 PHE B CA 1
ATOM 3545 C C . PHE B 1 129 ? 30.212 -28.453 -9.613 1.00 24.91 111 PHE B C 1
ATOM 3546 O O . PHE B 1 129 ? 30.431 -28.799 -8.454 1.00 27.60 111 PHE B O 1
ATOM 3554 N N . GLN B 1 130 ? 31.130 -27.884 -10.382 1.00 24.93 112 GLN B N 1
ATOM 3555 C CA . GLN B 1 130 ? 32.360 -27.358 -9.819 1.00 27.53 112 GLN B CA 1
ATOM 3556 C C . GLN B 1 130 ? 32.116 -25.881 -9.533 1.00 28.50 112 GLN B C 1
ATOM 3557 O O . GLN B 1 130 ? 31.441 -25.202 -10.306 1.00 26.15 112 GLN B O 1
ATOM 3563 N N . ILE B 1 131 ? 32.638 -25.391 -8.415 1.00 29.86 113 ILE B N 1
ATOM 3564 C CA . ILE B 1 131 ? 32.509 -23.977 -8.079 1.00 30.10 113 ILE B CA 1
ATOM 3565 C C . ILE B 1 131 ? 33.842 -23.277 -8.297 1.00 31.67 113 ILE B C 1
ATOM 3566 O O . ILE B 1 131 ? 34.840 -23.601 -7.650 1.00 30.52 113 ILE B O 1
ATOM 3571 N N . ALA B 1 132 ? 33.861 -22.324 -9.218 1.00 31.90 114 ALA B N 1
ATOM 3572 C CA . ALA B 1 132 ? 35.078 -21.581 -9.499 1.00 33.37 114 ALA B CA 1
ATOM 3573 C C . ALA B 1 132 ? 35.486 -20.744 -8.289 1.00 34.83 114 ALA B C 1
ATOM 3574 O O . ALA B 1 132 ? 34.639 -20.308 -7.506 1.00 34.98 114 ALA B O 1
ATOM 3576 N N . GLU B 1 133 ? 36.787 -20.536 -8.130 1.00 37.46 115 GLU B N 1
ATOM 3577 C CA . GLU B 1 133 ? 37.287 -19.700 -7.047 1.00 43.15 115 GLU B CA 1
ATOM 3578 C C . GLU B 1 133 ? 36.864 -18.251 -7.279 1.00 42.61 115 GLU B C 1
ATOM 3579 O O . GLU B 1 133 ? 36.929 -17.753 -8.404 1.00 38.63 115 GLU B O 1
ATOM 3585 N N . GLU B 1 134 ? 36.414 -17.590 -6.216 1.00 47.45 116 GLU B N 1
ATOM 3586 C CA . GLU B 1 134 ? 36.050 -16.177 -6.273 1.00 51.62 116 GLU B CA 1
ATOM 3587 C C . GLU B 1 134 ? 37.235 -15.348 -6.757 1.00 51.80 116 GLU B C 1
ATOM 3588 O O . GLU B 1 134 ? 38.384 -15.731 -6.542 1.00 51.15 116 GLU B O 1
ATOM 3594 N N . PRO B 1 135 ? 36.963 -14.204 -7.408 1.00 51.78 117 PRO B N 1
ATOM 3595 C CA . PRO B 1 135 ? 35.627 -13.677 -7.698 1.00 50.40 117 PRO B CA 1
ATOM 3596 C C . PRO B 1 135 ? 35.143 -14.025 -9.107 1.00 47.99 117 PRO B C 1
ATOM 3597 O O . PRO B 1 135 ? 34.357 -13.272 -9.680 1.00 50.01 117 PRO B O 1
ATOM 3601 N N . LEU B 1 136 ? 35.607 -15.146 -9.654 1.00 42.52 118 LEU B N 1
ATOM 3602 C CA . LEU B 1 136 ? 35.189 -15.575 -10.983 1.00 37.01 118 LEU B CA 1
ATOM 3603 C C . LEU B 1 136 ? 33.707 -15.933 -10.977 1.00 36.97 118 LEU B C 1
ATOM 3604 O O . LEU B 1 136 ? 33.276 -16.810 -10.230 1.00 37.28 118 LEU B O 1
ATOM 3609 N N . MET B 1 137 ? 32.930 -15.248 -11.806 1.00 29.10 119 MET B N 1
ATOM 3610 C CA . MET B 1 137 ? 31.480 -15.383 -11.763 1.00 28.34 119 MET B CA 1
ATOM 3611 C C . MET B 1 137 ? 30.910 -16.360 -12.792 1.00 26.25 119 MET B C 1
ATOM 3612 O O . MET B 1 137 ? 31.552 -16.672 -13.795 1.00 25.36 119 MET B O 1
ATOM 3617 N N . THR B 1 138 ? 29.702 -16.843 -12.514 1.00 25.67 120 THR B N 1
ATOM 3618 C CA . THR B 1 138 ? 28.981 -17.718 -13.426 1.00 28.82 120 THR B CA 1
ATOM 3619 C C . THR B 1 138 ? 28.900 -17.075 -14.802 1.00 29.94 120 THR B C 1
ATOM 3620 O O . THR B 1 138 ? 28.557 -15.897 -14.928 1.00 28.69 120 THR B O 1
ATOM 3624 N N . GLY B 1 139 ? 29.250 -17.851 -15.825 1.00 29.22 121 GLY B N 1
ATOM 3625 C CA . GLY B 1 139 ? 29.209 -17.375 -17.192 1.00 29.87 121 GLY B CA 1
ATOM 3626 C C . GLY B 1 139 ? 27.811 -16.963 -17.600 1.00 29.46 121 GLY B C 1
ATOM 3627 O O . GLY B 1 139 ? 26.823 -17.406 -17.016 1.00 31.60 121 GLY B O 1
ATOM 3628 N N . LYS B 1 140 ? 27.727 -16.113 -18.612 1.00 27.18 122 LYS B N 1
ATOM 3629 C CA . LYS B 1 140 ? 26.451 -15.561 -19.026 1.00 25.75 122 LYS B CA 1
ATOM 3630 C C . LYS B 1 140 ? 26.418 -15.330 -20.530 1.00 26.08 122 LYS B C 1
ATOM 3631 O O . LYS B 1 140 ? 27.455 -15.244 -21.184 1.00 26.53 122 LYS B O 1
ATOM 3637 N N . VAL B 1 141 ? 25.213 -15.247 -21.076 1.00 26.40 123 VAL B N 1
ATOM 3638 C CA . VAL B 1 141 ? 25.041 -14.982 -22.490 1.00 21.50 123 VAL B CA 1
ATOM 3639 C C . VAL B 1 141 ? 24.070 -13.829 -22.656 1.00 23.63 123 VAL B C 1
ATOM 3640 O O . VAL B 1 141 ? 22.934 -13.887 -22.179 1.00 23.45 123 VAL B O 1
ATOM 3644 N N . ALA B 1 142 ? 24.529 -12.768 -23.309 1.00 24.39 124 ALA B N 1
ATOM 3645 C CA . ALA B 1 142 ? 23.642 -11.685 -23.696 1.00 25.97 124 ALA B CA 1
ATOM 3646 C C . ALA B 1 142 ? 22.843 -12.152 -24.902 1.00 25.86 124 ALA B C 1
ATOM 3647 O O . ALA B 1 142 ? 23.397 -12.358 -25.984 1.00 26.20 124 ALA B O 1
ATOM 3649 N N . VAL B 1 143 ? 21.546 -12.350 -24.711 1.00 27.58 125 VAL B N 1
ATOM 3650 C CA . VAL B 1 143 ? 20.688 -12.757 -25.816 1.00 29.49 125 VAL B CA 1
ATOM 3651 C C . VAL B 1 143 ? 19.863 -11.568 -26.306 1.00 33.13 125 VAL B C 1
ATOM 3652 O O . VAL B 1 143 ? 18.878 -11.176 -25.675 1.00 35.17 125 VAL B O 1
ATOM 3656 N N . LEU B 1 144 ? 20.287 -10.992 -27.426 1.00 33.86 126 LEU B N 1
ATOM 3657 C CA . LEU B 1 144 ? 19.591 -9.853 -28.021 1.00 37.75 126 LEU B CA 1
ATOM 3658 C C . LEU B 1 144 ? 18.461 -10.326 -28.932 1.00 38.23 126 LEU B C 1
ATOM 3659 O O . LEU B 1 144 ? 18.695 -11.033 -29.918 1.00 35.91 126 LEU B O 1
ATOM 3664 N N . VAL B 1 145 ? 17.235 -9.943 -28.587 1.00 39.83 127 VAL B N 1
ATOM 3665 C CA . VAL B 1 145 ? 16.065 -10.370 -29.343 1.00 42.88 127 VAL B CA 1
ATOM 3666 C C . VAL B 1 145 ? 15.439 -9.211 -30.110 1.00 47.55 127 VAL B C 1
ATOM 3667 O O . VAL B 1 145 ? 15.087 -8.188 -29.527 1.00 50.20 127 VAL B O 1
ATOM 3671 N N . SER B 1 146 ? 15.309 -9.386 -31.422 1.00 51.22 128 SER B N 1
ATOM 3672 C CA . SER B 1 146 ? 14.741 -8.364 -32.294 1.00 55.30 128 SER B CA 1
ATOM 3673 C C . SER B 1 146 ? 13.732 -8.976 -33.257 1.00 55.50 128 SER B C 1
ATOM 3674 O O . SER B 1 146 ? 14.009 -9.996 -33.887 1.00 54.10 128 SER B O 1
ATOM 3677 N N . LEU B 1 149 ? 13.804 -13.133 -34.176 0.00 57.84 131 LEU B N 1
ATOM 3678 C CA . LEU B 1 149 ? 15.177 -13.596 -34.343 0.00 56.27 131 LEU B CA 1
ATOM 3679 C C . LEU B 1 149 ? 15.971 -13.463 -33.047 0.00 55.35 131 LEU B C 1
ATOM 3680 O O . LEU B 1 149 ? 15.396 -13.323 -31.968 0.00 55.32 131 LEU B O 1
ATOM 3685 N N . ARG B 1 150 ? 17.294 -13.501 -33.166 1.00 54.96 132 ARG B N 1
ATOM 3686 C CA . ARG B 1 150 ? 18.179 -13.459 -32.005 1.00 56.78 132 ARG B CA 1
ATOM 3687 C C . ARG B 1 150 ? 19.599 -13.027 -32.373 1.00 57.58 132 ARG B C 1
ATOM 3688 O O . ARG B 1 150 ? 19.899 -12.762 -33.542 1.00 61.42 132 ARG B O 1
ATOM 3696 N N . SER B 1 151 ? 20.450 -12.949 -31.350 1.00 48.75 133 SER B N 1
ATOM 3697 C CA . SER B 1 151 ? 21.892 -12.747 -31.489 1.00 39.54 133 SER B CA 1
ATOM 3698 C C . SER B 1 151 ? 22.533 -12.875 -30.106 1.00 34.05 133 SER B C 1
ATOM 3699 O O . SER B 1 151 ? 22.100 -12.219 -29.154 1.00 32.89 133 SER B O 1
ATOM 3702 N N . MET B 1 152 ? 23.558 -13.717 -29.996 1.00 28.23 134 MET B N 1
ATOM 3703 C CA . MET B 1 152 ? 24.130 -14.052 -28.692 1.00 26.28 134 MET B CA 1
ATOM 3704 C C . MET B 1 152 ? 25.596 -13.652 -28.536 1.00 27.65 134 MET B C 1
ATOM 3705 O O . MET B 1 152 ? 26.425 -13.919 -29.408 1.00 29.30 134 MET B O 1
ATOM 3710 N N . VAL B 1 153 ? 25.904 -13.025 -27.405 1.00 26.02 135 VAL B N 1
ATOM 3711 C CA . VAL B 1 153 ? 27.280 -12.710 -27.037 1.00 24.04 135 VAL B CA 1
ATOM 3712 C C . VAL B 1 153 ? 27.595 -13.431 -25.732 1.00 26.52 135 VAL B C 1
ATOM 3713 O O . VAL B 1 153 ? 26.942 -13.197 -24.716 1.00 28.86 135 VAL B O 1
ATOM 3717 N N . THR B 1 154 ? 28.591 -14.310 -25.759 1.00 24.85 136 THR B N 1
ATOM 3718 C CA . THR B 1 154 ? 28.833 -15.221 -24.642 1.00 21.33 136 THR B CA 1
ATOM 3719 C C . THR B 1 154 ? 30.078 -14.880 -23.837 1.00 25.54 136 THR B C 1
ATOM 3720 O O . THR B 1 154 ? 31.165 -14.729 -24.389 1.00 28.74 136 THR B O 1
ATOM 3724 N N . TYR B 1 155 ? 29.905 -14.761 -22.526 1.00 24.11 137 TYR B N 1
ATOM 3725 C CA . TYR B 1 155 ? 31.025 -14.615 -21.609 1.00 23.05 137 TYR B CA 1
ATOM 3726 C C . TYR B 1 155 ? 31.103 -15.879 -20.755 1.00 25.68 137 TYR B C 1
ATOM 3727 O O . TYR B 1 155 ? 30.261 -16.103 -19.883 1.00 23.51 137 TYR B O 1
ATOM 3736 N N . LEU B 1 156 ? 32.108 -16.707 -21.018 1.00 24.03 138 LEU B N 1
ATOM 3737 C CA . LEU B 1 156 ? 32.184 -18.034 -20.419 1.00 22.30 138 LEU B CA 1
ATOM 3738 C C . LEU B 1 156 ? 32.403 -17.996 -18.907 1.00 26.05 138 LEU B C 1
ATOM 3739 O O . LEU B 1 156 ? 31.847 -18.820 -18.181 1.00 25.25 138 LEU B O 1
ATOM 3744 N N . GLY B 1 157 ? 33.200 -17.035 -18.442 1.00 22.84 139 GLY B N 1
ATOM 3745 C CA . GLY B 1 157 ? 33.500 -16.899 -17.025 1.00 23.88 139 GLY B CA 1
ATOM 3746 C C . GLY B 1 157 ? 33.891 -18.196 -16.329 1.00 33.93 139 GLY B C 1
ATOM 3747 O O . GLY B 1 157 ? 34.814 -18.891 -16.749 1.00 23.21 139 GLY B O 1
ATOM 3748 N N . ALA B 1 158 ? 33.161 -18.526 -15.268 1.00 23.45 140 ALA B N 1
ATOM 3749 C CA . ALA B 1 158 ? 33.445 -19.706 -14.451 1.00 28.01 140 ALA B CA 1
ATOM 3750 C C . ALA B 1 158 ? 33.488 -21.018 -15.240 1.00 26.81 140 ALA B C 1
ATOM 3751 O O . ALA B 1 158 ? 34.163 -21.967 -14.836 1.00 24.75 140 ALA B O 1
ATOM 3753 N N . ALA B 1 159 ? 32.771 -21.074 -16.360 1.00 27.23 141 ALA B N 1
ATOM 3754 C CA . ALA B 1 159 ? 32.696 -22.306 -17.142 1.00 24.63 141 ALA B CA 1
ATOM 3755 C C . ALA B 1 159 ? 34.086 -22.760 -17.590 1.00 26.81 141 ALA B C 1
ATOM 3756 O O . ALA B 1 159 ? 34.331 -23.957 -17.777 1.00 28.16 141 ALA B O 1
ATOM 3758 N N . CYS B 1 160 ? 34.995 -21.796 -17.729 1.00 25.02 142 CYS B N 1
ATOM 3759 C CA . CYS B 1 160 ? 36.377 -22.069 -18.111 1.00 28.53 142 CYS B CA 1
ATOM 3760 C C . CYS B 1 160 ? 37.157 -22.848 -17.058 1.00 31.50 142 CYS B C 1
ATOM 3761 O O . CYS B 1 160 ? 38.092 -23.569 -17.390 1.00 36.99 142 CYS B O 1
ATOM 3764 N N . ASP B 1 161 ? 36.787 -22.698 -15.791 1.00 30.41 143 ASP B N 1
ATOM 3765 C CA . ASP B 1 161 ? 37.545 -23.332 -14.714 1.00 31.28 143 ASP B CA 1
ATOM 3766 C C . ASP B 1 161 ? 37.242 -24.822 -14.556 1.00 30.40 143 ASP B C 1
ATOM 3767 O O . ASP B 1 161 ? 37.840 -25.494 -13.714 1.00 32.67 143 ASP B O 1
ATOM 3772 N N . LEU B 1 162 ? 36.319 -25.337 -15.364 1.00 30.35 144 LEU B N 1
ATOM 3773 C CA . LEU B 1 162 ? 36.046 -26.774 -15.383 1.00 29.95 144 LEU B CA 1
ATOM 3774 C C . LEU B 1 162 ? 37.338 -27.538 -15.661 1.00 31.65 144 LEU B C 1
ATOM 3775 O O . LEU B 1 162 ? 38.028 -27.264 -16.646 1.00 34.47 144 LEU B O 1
ATOM 3780 N N . SER B 1 163 ? 37.673 -28.483 -14.786 1.00 30.11 145 SER B N 1
ATOM 3781 C CA . SER B 1 163 ? 38.972 -29.147 -14.867 1.00 32.95 145 SER B CA 1
ATOM 3782 C C . SER B 1 163 ? 38.905 -30.674 -14.813 1.00 34.11 145 SER B C 1
ATOM 3783 O O . SER B 1 163 ? 37.908 -31.258 -14.382 1.00 33.56 145 SER B O 1
ATOM 3786 N N . LEU B 1 164 ? 39.991 -31.305 -15.247 1.00 32.93 146 LEU B N 1
ATOM 3787 C CA . LEU B 1 164 ? 40.116 -32.756 -15.211 1.00 33.85 146 LEU B CA 1
ATOM 3788 C C . LEU B 1 164 ? 40.086 -33.258 -13.770 1.00 32.90 146 LEU B C 1
ATOM 3789 O O . LEU B 1 164 ? 39.551 -34.327 -13.490 1.00 35.58 146 LEU B O 1
ATOM 3794 N N . ALA B 1 165 ? 40.648 -32.471 -12.857 1.00 30.41 147 ALA B N 1
ATOM 3795 C CA . ALA B 1 165 ? 40.685 -32.840 -11.447 1.00 32.24 147 ALA B CA 1
ATOM 3796 C C . ALA B 1 165 ? 39.289 -33.000 -10.839 1.00 33.95 147 ALA B C 1
ATOM 3797 O O . ALA B 1 165 ? 39.067 -33.889 -10.017 1.00 35.62 147 ALA B O 1
ATOM 3799 N N . HIS B 1 166 ? 38.353 -32.138 -11.235 1.00 31.19 148 HIS B N 1
ATOM 3800 C CA . HIS B 1 166 ? 36.983 -32.231 -10.731 1.00 31.31 148 HIS B CA 1
ATOM 3801 C C . HIS B 1 166 ? 36.298 -33.480 -11.278 1.00 34.08 148 HIS B C 1
ATOM 3802 O O . HIS B 1 166 ? 35.530 -34.150 -10.583 1.00 33.87 148 HIS B O 1
ATOM 3809 N N . ILE B 1 167 ? 36.586 -33.781 -12.537 1.00 34.71 149 ILE B N 1
ATOM 3810 C CA . ILE B 1 167 ? 36.010 -34.938 -13.208 1.00 36.30 149 ILE B CA 1
ATOM 3811 C C . ILE B 1 167 ? 36.550 -36.247 -12.621 1.00 35.34 149 ILE B C 1
ATOM 3812 O O . ILE B 1 167 ? 35.821 -37.227 -12.492 1.00 33.78 149 ILE B O 1
ATOM 3817 N N . GLU B 1 168 ? 37.822 -36.235 -12.232 1.00 36.50 150 GLU B N 1
ATOM 3818 C CA . GLU B 1 168 ? 38.499 -37.440 -11.767 1.00 38.14 150 GLU B CA 1
ATOM 3819 C C . GLU B 1 168 ? 38.191 -37.791 -10.313 1.00 41.94 150 GLU B C 1
ATOM 3820 O O . GLU B 1 168 ? 38.583 -38.856 -9.836 1.00 45.73 150 GLU B O 1
ATOM 3826 N N . GLN B 1 169 ? 37.502 -36.897 -9.611 1.00 40.60 151 GLN B N 1
ATOM 3827 C CA . GLN B 1 169 ? 37.020 -37.203 -8.269 1.00 39.74 151 GLN B CA 1
ATOM 3828 C C . GLN B 1 169 ? 36.129 -38.438 -8.328 1.00 38.28 151 GLN B C 1
ATOM 3829 O O . GLN B 1 169 ? 35.289 -38.555 -9.218 1.00 40.50 151 GLN B O 1
ATOM 3835 N N . PRO B 1 170 ? 36.320 -39.369 -7.386 1.00 37.26 152 PRO B N 1
ATOM 3836 C CA . PRO B 1 170 ? 35.558 -40.619 -7.340 1.00 36.96 152 PRO B CA 1
ATOM 3837 C C . PRO B 1 170 ? 34.045 -40.418 -7.434 1.00 38.29 152 PRO B C 1
ATOM 3838 O O . PRO B 1 170 ? 33.393 -41.152 -8.173 1.00 29.90 152 PRO B O 1
ATOM 3842 N N . HIS B 1 171 ? 33.503 -39.435 -6.717 1.00 38.22 153 HIS B N 1
ATOM 3843 C CA . HIS B 1 171 ? 32.054 -39.232 -6.681 1.00 37.89 153 HIS B CA 1
ATOM 3844 C C . HIS B 1 171 ? 31.533 -38.567 -7.951 1.00 38.34 153 HIS B C 1
ATOM 3845 O O . HIS B 1 171 ? 30.330 -38.556 -8.204 1.00 41.71 153 HIS B O 1
ATOM 3852 N N . VAL B 1 172 ? 32.442 -38.011 -8.744 1.00 35.76 154 VAL B N 1
ATOM 3853 C CA . VAL B 1 172 ? 32.075 -37.422 -10.025 1.00 30.38 154 VAL B CA 1
ATOM 3854 C C . VAL B 1 172 ? 32.307 -38.424 -11.157 1.00 29.68 154 VAL B C 1
ATOM 3855 O O . VAL B 1 172 ? 31.442 -38.622 -12.006 1.00 27.70 154 VAL B O 1
ATOM 3859 N N . TRP B 1 173 ? 33.470 -39.070 -11.155 1.00 32.22 155 TRP B N 1
ATOM 3860 C CA . TRP B 1 173 ? 33.784 -40.062 -12.180 1.00 31.04 155 TRP B CA 1
ATOM 3861 C C . TRP B 1 173 ? 32.800 -41.238 -12.152 1.00 32.54 155 TRP B C 1
ATOM 3862 O O . TRP B 1 173 ? 32.508 -41.841 -13.188 1.00 33.25 155 TRP B O 1
ATOM 3873 N N . SER B 1 174 ? 32.286 -41.544 -10.964 1.00 28.77 156 SER B N 1
ATOM 3874 C CA . SER B 1 174 ? 31.238 -42.548 -10.799 1.00 31.80 156 SER B CA 1
ATOM 3875 C C . SER B 1 174 ? 30.006 -42.277 -11.682 1.00 32.66 156 SER B C 1
ATOM 3876 O O . SER B 1 174 ? 29.356 -43.213 -12.160 1.00 35.36 156 SER B O 1
ATOM 3879 N N . LEU B 1 175 ? 29.693 -41.001 -11.900 1.00 28.05 157 LEU B N 1
ATOM 3880 C CA . LEU B 1 175 ? 28.586 -40.628 -12.779 1.00 26.48 157 LEU B CA 1
ATOM 3881 C C . LEU B 1 175 ? 28.906 -40.949 -14.241 1.00 24.58 157 LEU B C 1
ATOM 3882 O O . LEU B 1 175 ? 28.013 -41.261 -15.025 1.00 22.00 157 LEU B O 1
ATOM 3887 N N . VAL B 1 176 ? 30.185 -40.865 -14.597 1.00 23.13 158 VAL B N 1
ATOM 3888 C CA . VAL B 1 176 ? 30.632 -41.214 -15.941 1.00 23.79 158 VAL B CA 1
ATOM 3889 C C . VAL B 1 176 ? 30.549 -42.724 -16.170 1.00 26.99 158 VAL B C 1
ATOM 3890 O O . VAL B 1 176 ? 30.079 -43.177 -17.218 1.00 25.66 158 VAL B O 1
ATOM 3894 N N . GLU B 1 177 ? 30.981 -43.492 -15.173 1.00 23.12 159 GLU B N 1
ATOM 3895 C CA . GLU B 1 177 ? 31.016 -44.948 -15.277 1.00 24.34 159 GLU B CA 1
ATOM 3896 C C . GLU B 1 177 ? 29.641 -45.613 -15.348 1.00 25.13 159 GLU B C 1
ATOM 3897 O O . GLU B 1 177 ? 29.476 -46.626 -16.034 1.00 25.71 159 GLU B O 1
ATOM 3903 N N . LYS B 1 178 ? 28.655 -45.051 -14.657 1.00 24.12 160 LYS B N 1
ATOM 3904 C CA . LYS B 1 178 ? 27.311 -45.632 -14.677 1.00 30.07 160 LYS B CA 1
ATOM 3905 C C . LYS B 1 178 ? 26.537 -45.269 -15.947 1.00 25.76 160 LYS B C 1
ATOM 3906 O O . LYS B 1 178 ? 25.576 -45.945 -16.303 1.00 25.74 160 LYS B O 1
ATOM 3912 N N . ALA B 1 179 ? 26.946 -44.201 -16.624 1.00 21.49 161 ALA B N 1
ATOM 3913 C CA . ALA B 1 179 ? 26.256 -43.774 -17.840 1.00 20.95 161 ALA B CA 1
ATOM 3914 C C . ALA B 1 179 ? 26.584 -44.659 -19.039 1.00 22.00 161 ALA B C 1
ATOM 3915 O O . ALA B 1 179 ? 27.692 -45.179 -19.151 1.00 23.37 161 ALA B O 1
ATOM 3917 N N . GLN B 1 180 ? 25.616 -44.834 -19.931 1.00 19.99 162 GLN B N 1
ATOM 3918 C CA . GLN B 1 180 ? 25.842 -45.60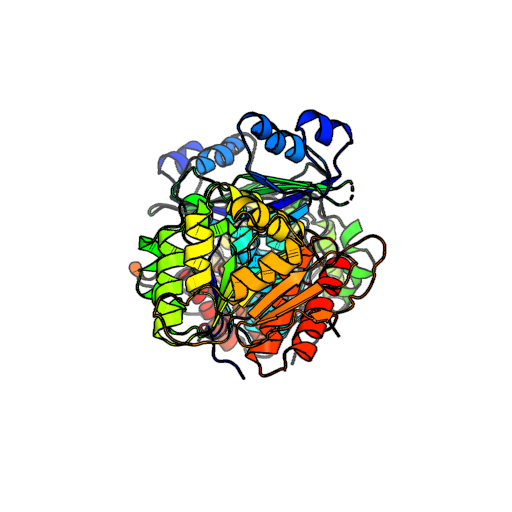9 -21.148 1.00 22.39 162 GLN B CA 1
ATOM 3919 C C . GLN B 1 180 ? 25.740 -44.714 -22.383 1.00 21.43 162 GLN B C 1
ATOM 3920 O O . GLN B 1 180 ? 26.067 -45.132 -23.494 1.00 20.29 162 GLN B O 1
ATOM 3926 N N . VAL B 1 181 ? 25.281 -43.482 -22.165 1.00 19.01 163 VAL B N 1
ATOM 3927 C CA . VAL B 1 181 ? 25.096 -42.498 -23.227 1.00 18.08 163 VAL B CA 1
ATOM 3928 C C . VAL B 1 181 ? 25.698 -41.165 -22.797 1.00 19.45 163 VAL B C 1
ATOM 3929 O O . VAL B 1 181 ? 25.445 -40.690 -21.686 1.00 20.91 163 VAL B O 1
ATOM 3933 N N . TYR B 1 182 ? 26.502 -40.569 -23.671 1.00 18.58 164 TYR B N 1
ATOM 3934 C CA . TYR B 1 182 ? 27.105 -39.271 -23.393 1.00 17.60 164 TYR B CA 1
ATOM 3935 C C . TYR B 1 182 ? 26.689 -38.231 -24.432 1.00 19.13 164 TYR B C 1
ATOM 3936 O O . TYR B 1 182 ? 26.524 -38.543 -25.618 1.00 17.55 164 TYR B O 1
ATOM 3945 N N . TYR B 1 183 ? 26.498 -36.998 -23.971 1.00 18.09 165 TYR B N 1
ATOM 3946 C CA . TYR B 1 183 ? 26.317 -35.866 -24.867 1.00 17.01 165 TYR B CA 1
ATOM 3947 C C . TYR B 1 183 ? 27.227 -34.734 -24.417 1.00 19.73 165 TYR B C 1
ATOM 3948 O O . TYR B 1 183 ? 27.173 -34.316 -23.259 1.00 19.55 165 TYR B O 1
ATOM 3957 N N . ILE B 1 184 ? 28.081 -34.261 -25.321 1.00 18.47 166 ILE B N 1
ATOM 3958 C CA . ILE B 1 184 ? 28.945 -33.115 -25.035 1.00 19.11 166 ILE B CA 1
ATOM 3959 C C . ILE B 1 184 ? 29.008 -32.224 -26.269 1.00 18.24 166 ILE B C 1
ATOM 3960 O O . ILE B 1 184 ? 29.344 -32.688 -27.356 1.00 19.51 166 ILE B O 1
ATOM 3965 N N . ALA B 1 185 ? 28.669 -30.949 -26.103 1.00 19.54 167 ALA B N 1
ATOM 3966 C CA . ALA B 1 185 ? 28.731 -29.992 -27.210 1.00 17.61 167 ALA B CA 1
ATOM 3967 C C . ALA B 1 185 ? 30.171 -29.628 -27.539 1.00 20.16 167 ALA B C 1
ATOM 3968 O O . ALA B 1 185 ? 31.043 -29.635 -26.660 1.00 21.64 167 ALA B O 1
ATOM 3970 N N . GLY B 1 186 ? 30.416 -29.308 -28.806 1.00 18.17 168 GLY B N 1
ATOM 3971 C CA . GLY B 1 186 ? 31.731 -28.879 -29.245 1.00 18.66 168 GLY B CA 1
ATOM 3972 C C . GLY B 1 186 ? 32.239 -27.651 -28.506 1.00 21.21 168 GLY B C 1
ATOM 3973 O O . GLY B 1 186 ? 33.447 -27.430 -28.439 1.00 22.00 168 GLY B O 1
ATOM 3974 N N . PHE B 1 187 ? 31.322 -26.857 -27.950 1.00 16.68 169 PHE B N 1
ATOM 3975 C CA . PHE B 1 187 ? 31.685 -25.674 -27.162 1.00 18.67 169 PHE B CA 1
ATOM 3976 C C . PHE B 1 187 ? 32.619 -26.010 -26.001 1.00 21.75 169 PHE B C 1
ATOM 3977 O O . PHE B 1 187 ? 33.358 -25.151 -25.521 1.00 24.77 169 PHE B O 1
ATOM 3985 N N . VAL B 1 188 ? 32.576 -27.259 -25.542 1.00 21.41 170 VAL B N 1
ATOM 3986 C CA . VAL B 1 188 ? 33.341 -27.666 -24.367 1.00 20.67 170 VAL B CA 1
ATOM 3987 C C . VAL B 1 188 ? 34.831 -27.796 -24.700 1.00 20.15 170 VAL B C 1
ATOM 3988 O O . VAL B 1 188 ? 35.681 -27.872 -23.810 1.00 23.49 170 VAL B O 1
ATOM 3992 N N . ILE B 1 189 ? 35.148 -27.780 -25.990 1.00 19.30 171 ILE B N 1
ATOM 3993 C CA . ILE B 1 189 ? 36.543 -27.750 -26.431 1.00 23.02 171 ILE B CA 1
ATOM 3994 C C . ILE B 1 189 ? 37.321 -26.549 -25.863 1.00 24.70 171 ILE B C 1
ATOM 3995 O O . ILE B 1 189 ? 38.493 -26.679 -25.504 1.00 26.11 171 ILE B O 1
ATOM 4000 N N . ASN B 1 190 ? 36.660 -25.395 -25.757 1.00 24.57 172 ASN B N 1
ATOM 4001 C CA . ASN B 1 190 ? 37.303 -24.180 -25.244 1.00 27.59 172 ASN B CA 1
ATOM 4002 C C . ASN B 1 190 ? 37.488 -24.128 -23.729 1.00 27.44 172 ASN B C 1
ATOM 4003 O O . ASN B 1 190 ? 38.285 -23.332 -23.232 1.00 27.80 172 ASN B O 1
ATOM 4008 N N . THR B 1 191 ? 36.749 -24.953 -22.991 1.00 26.46 173 THR B N 1
ATOM 4009 C CA . THR B 1 191 ? 36.756 -24.850 -21.532 1.00 28.54 173 THR B CA 1
ATOM 4010 C C . THR B 1 191 ? 37.438 -26.020 -20.819 1.00 30.39 173 THR B C 1
ATOM 4011 O O . THR B 1 191 ? 38.093 -25.824 -19.790 1.00 30.79 173 THR B O 1
ATOM 4015 N N . CYS B 1 192 ? 37.278 -27.228 -21.357 1.00 29.43 174 CYS B N 1
ATOM 4016 C CA . CYS B 1 192 ? 37.893 -28.419 -20.767 1.00 27.00 174 CYS B CA 1
ATOM 4017 C C . CYS B 1 192 ? 38.018 -29.554 -21.776 1.00 25.32 174 CYS B C 1
ATOM 4018 O O . CYS B 1 192 ? 37.295 -30.553 -21.697 1.00 23.89 174 CYS B O 1
ATOM 4021 N N . TYR B 1 193 ? 38.938 -29.401 -22.721 1.00 25.19 175 TYR B N 1
ATOM 4022 C CA . TYR B 1 193 ? 39.133 -30.419 -23.743 1.00 27.20 175 TYR B CA 1
ATOM 4023 C C . TYR B 1 193 ? 39.688 -31.712 -23.153 1.00 27.47 175 TYR B C 1
ATOM 4024 O O . TYR B 1 193 ? 39.264 -32.803 -23.529 1.00 24.43 175 TYR B O 1
ATOM 4033 N N . GLU B 1 194 ? 40.643 -31.575 -22.238 1.00 28.32 176 GLU B N 1
ATOM 4034 C CA . GLU B 1 194 ? 41.229 -32.721 -21.556 1.00 33.89 176 GLU B CA 1
ATOM 4035 C C . GLU B 1 194 ? 40.144 -33.592 -20.920 1.00 32.07 176 GLU B C 1
ATOM 4036 O O . GLU B 1 194 ? 40.197 -34.818 -20.994 1.00 33.68 176 GLU B O 1
ATOM 4042 N N . GLY B 1 195 ? 39.143 -32.946 -20.331 1.00 28.66 177 GLY B N 1
ATOM 4043 C CA . GLY B 1 195 ? 38.051 -33.645 -19.679 1.00 25.08 177 GLY B CA 1
ATOM 4044 C C . GLY B 1 195 ? 37.128 -34.394 -20.621 1.00 23.96 177 GLY B C 1
ATOM 4045 O O . GLY B 1 195 ? 36.804 -35.551 -20.380 1.00 23.48 177 GLY B O 1
ATOM 4046 N N . MET B 1 196 ? 36.696 -33.739 -21.694 1.00 24.93 178 MET B N 1
ATOM 4047 C CA . MET B 1 196 ? 35.789 -34.373 -22.646 1.00 24.82 178 MET B CA 1
ATOM 4048 C C . MET B 1 196 ? 36.499 -35.474 -23.433 1.00 26.05 178 MET B C 1
ATOM 4049 O O . MET B 1 196 ? 35.876 -36.452 -23.843 1.00 25.03 178 MET B O 1
ATOM 4054 N N . LEU B 1 197 ? 37.805 -35.319 -23.630 1.00 23.98 179 LEU B N 1
ATOM 4055 C CA . LEU B 1 197 ? 38.581 -36.340 -24.314 1.00 24.43 179 LEU B CA 1
ATOM 4056 C C . LEU B 1 197 ? 38.650 -37.615 -23.470 1.00 26.20 179 LEU B C 1
ATOM 4057 O O . LEU B 1 197 ? 38.535 -38.720 -23.999 1.00 26.85 179 LEU B O 1
ATOM 4062 N N . LYS B 1 198 ? 38.828 -37.453 -22.160 1.00 26.37 180 LYS B N 1
ATOM 4063 C CA . LYS B 1 198 ? 38.939 -38.596 -21.253 1.00 28.19 180 LYS B CA 1
ATOM 4064 C C . LYS B 1 198 ? 37.630 -39.369 -21.203 1.00 24.61 180 LYS B C 1
ATOM 4065 O O . LYS B 1 198 ? 37.622 -40.596 -21.128 1.00 26.44 180 LYS B O 1
ATOM 4071 N N . ILE B 1 199 ? 36.520 -38.645 -21.250 1.00 23.46 181 ILE B N 1
ATOM 4072 C CA . ILE B 1 199 ? 35.211 -39.282 -21.281 1.00 23.32 181 ILE B CA 1
ATOM 4073 C C . ILE B 1 199 ? 34.984 -40.022 -22.606 1.00 21.56 181 ILE B C 1
ATOM 4074 O O . ILE B 1 199 ? 34.467 -41.137 -22.623 1.00 21.35 181 ILE B O 1
ATOM 4079 N N . ALA B 1 200 ? 35.392 -39.401 -23.707 1.00 19.48 182 ALA B N 1
ATOM 4080 C CA . ALA B 1 200 ? 35.228 -39.995 -25.024 1.00 18.93 182 ALA B CA 1
ATOM 4081 C C . ALA B 1 200 ? 36.014 -41.296 -25.139 1.00 20.67 182 ALA B C 1
ATOM 4082 O O . ALA B 1 200 ? 35.500 -42.295 -25.648 1.00 21.81 182 ALA B O 1
ATOM 4084 N N . LYS B 1 201 ? 37.253 -41.287 -24.655 1.00 21.50 183 LYS B N 1
ATOM 4085 C CA . LYS B 1 201 ? 38.079 -42.493 -24.655 1.00 26.95 183 LYS B CA 1
ATOM 4086 C C . LYS B 1 201 ? 37.443 -43.597 -23.822 1.00 27.71 183 LYS B C 1
ATOM 4087 O O . LYS B 1 201 ? 37.480 -44.768 -24.198 1.00 27.13 183 LYS B O 1
ATOM 4093 N N . HIS B 1 202 ? 36.851 -43.212 -22.694 1.00 27.33 184 HIS B N 1
ATOM 4094 C CA . HIS B 1 202 ? 36.180 -44.160 -21.816 1.00 27.72 184 HIS B CA 1
ATOM 4095 C C . HIS B 1 202 ? 34.940 -44.750 -22.478 1.00 27.11 184 HIS B C 1
ATOM 4096 O O . HIS B 1 202 ? 34.653 -45.937 -22.331 1.00 23.62 184 HIS B O 1
ATOM 4103 N N . SER B 1 203 ? 34.204 -43.904 -23.194 1.00 21.23 185 SER B N 1
ATOM 4104 C CA . SER B 1 203 ? 32.996 -44.325 -23.892 1.00 25.80 185 SER B CA 1
ATOM 4105 C C . SER B 1 203 ? 33.289 -45.393 -24.943 1.00 25.81 185 SER B C 1
ATOM 4106 O O . SER B 1 203 ? 32.623 -46.426 -24.988 1.00 24.35 185 SER B O 1
ATOM 4109 N N . LEU B 1 204 ? 34.282 -45.130 -25.786 1.00 22.05 186 LEU B N 1
ATOM 4110 C CA . LEU B 1 204 ? 34.618 -46.027 -26.886 1.00 23.16 186 LEU B CA 1
ATOM 4111 C C . LEU B 1 204 ? 35.111 -47.374 -26.362 1.00 27.23 186 LEU B C 1
ATOM 4112 O O . LEU B 1 204 ? 34.714 -48.425 -26.861 1.00 30.27 186 LEU B O 1
ATOM 4117 N N . GLU B 1 205 ? 35.969 -47.328 -25.347 1.00 27.67 187 GLU B N 1
ATOM 4118 C CA . GLU B 1 205 ? 36.507 -48.532 -24.722 1.00 31.91 187 GLU B CA 1
ATOM 4119 C C . GLU B 1 205 ? 35.405 -49.422 -24.148 1.00 30.46 187 GLU B C 1
ATOM 4120 O O . GLU B 1 205 ? 35.510 -50.646 -24.181 1.00 34.48 187 GLU B O 1
ATOM 4126 N N . ASN B 1 206 ? 34.347 -48.811 -23.625 1.00 27.58 188 ASN B N 1
ATOM 4127 C CA . ASN B 1 206 ? 33.252 -49.586 -23.049 1.00 30.01 188 ASN B CA 1
ATOM 4128 C C . ASN B 1 206 ? 32.050 -49.743 -23.978 1.00 29.43 188 ASN B C 1
ATOM 4129 O O . ASN B 1 206 ? 30.977 -50.163 -23.548 1.00 25.81 188 ASN B O 1
ATOM 4134 N N . GLU B 1 207 ? 32.247 -49.411 -25.251 1.00 29.02 189 GLU B N 1
ATOM 4135 C CA . GLU B 1 207 ? 31.205 -49.539 -26.266 1.00 28.03 189 GLU B CA 1
ATOM 4136 C C . GLU B 1 207 ? 29.928 -48.798 -25.882 1.00 25.62 189 GLU B C 1
ATOM 4137 O O . GLU B 1 207 ? 28.816 -49.292 -26.073 1.00 24.83 189 GLU B O 1
ATOM 4143 N N . LYS B 1 208 ? 30.100 -47.603 -25.338 1.00 24.38 190 LYS B N 1
ATOM 4144 C CA . LYS B 1 208 ? 28.968 -46.763 -24.990 1.00 23.44 190 LYS B CA 1
ATOM 4145 C C . LYS B 1 208 ? 28.622 -45.859 -26.174 1.00 23.71 190 LYS B C 1
ATOM 4146 O O . LYS B 1 208 ? 29.297 -45.899 -27.206 1.00 25.26 190 LYS B O 1
ATOM 4152 N N . LEU B 1 209 ? 27.565 -45.065 -26.034 1.00 21.04 191 LEU B N 1
ATOM 4153 C CA . LEU B 1 209 ? 27.107 -44.197 -27.112 1.00 22.03 191 LEU B CA 1
ATOM 4154 C C . LEU B 1 209 ? 27.530 -42.756 -26.858 1.00 24.46 191 LEU B C 1
ATOM 4155 O O . LEU B 1 209 ? 26.980 -42.091 -25.975 1.00 23.66 191 LEU B O 1
ATOM 4160 N N . PHE B 1 210 ? 28.508 -42.274 -27.622 1.00 23.07 192 PHE B N 1
ATOM 4161 C CA . PHE B 1 210 ? 28.977 -40.900 -27.464 1.00 21.36 192 PHE B CA 1
ATOM 4162 C C . PHE B 1 210 ? 28.401 -39.978 -28.539 1.00 21.42 192 PHE B C 1
ATOM 4163 O O . PHE B 1 210 ? 28.634 -40.178 -29.731 1.00 16.04 192 PHE B O 1
ATOM 4171 N N . CYS B 1 211 ? 27.667 -38.959 -28.103 1.00 14.83 193 CYS B N 1
ATOM 4172 C CA . CYS B 1 211 ? 27.033 -38.019 -29.021 1.00 16.69 193 CYS B CA 1
ATOM 4173 C C . CYS B 1 211 ? 27.726 -36.655 -28.977 1.00 19.45 193 CYS B C 1
ATOM 4174 O O . CYS B 1 211 ? 27.902 -36.069 -27.905 1.00 18.44 193 CYS B O 1
ATOM 4177 N N . PHE B 1 212 ? 28.113 -36.162 -30.152 1.00 19.34 194 PHE B N 1
ATOM 4178 C CA . PHE B 1 212 ? 28.900 -34.936 -30.279 1.00 20.66 194 PHE B CA 1
ATOM 4179 C C . PHE B 1 212 ? 28.189 -33.912 -31.173 1.00 21.59 194 PHE B C 1
ATOM 4180 O O . PHE B 1 212 ? 27.556 -34.276 -32.164 1.00 24.31 194 PHE B O 1
ATOM 4188 N N . ASN B 1 213 ? 28.299 -32.634 -30.825 1.00 19.14 195 ASN B N 1
ATOM 4189 C CA . ASN B 1 213 ? 27.710 -31.562 -31.633 1.00 18.33 195 ASN B CA 1
ATOM 4190 C C . ASN B 1 213 ? 28.795 -30.613 -32.138 1.00 19.91 195 ASN B C 1
ATOM 4191 O O . ASN B 1 213 ? 29.643 -30.170 -31.363 1.00 22.94 195 ASN B O 1
ATOM 4196 N N . LEU B 1 214 ? 28.773 -30.300 -33.432 1.00 19.60 196 LEU B N 1
ATOM 4197 C CA . LEU B 1 214 ? 29.743 -29.360 -33.999 1.00 20.26 196 LEU B CA 1
ATOM 4198 C C . LEU B 1 214 ? 29.623 -27.951 -33.387 1.00 20.91 196 LEU B C 1
ATOM 4199 O O . LEU B 1 214 ? 30.600 -27.201 -33.357 1.00 20.55 196 LEU B O 1
ATOM 4204 N N . SER B 1 215 ? 28.423 -27.612 -32.910 1.00 19.21 197 SER B N 1
ATOM 4205 C CA . SER B 1 215 ? 28.173 -26.423 -32.074 1.00 21.81 197 SER B CA 1
ATOM 4206 C C . SER B 1 215 ? 28.285 -25.061 -32.756 1.00 22.56 197 SER B C 1
ATOM 4207 O O . SER B 1 215 ? 27.336 -24.280 -32.733 1.00 22.46 197 SER B O 1
ATOM 4210 N N . ALA B 1 216 ? 29.436 -24.767 -33.349 1.00 21.28 198 ALA B N 1
ATOM 4211 C CA . ALA B 1 216 ? 29.622 -23.487 -34.014 1.00 22.45 198 ALA B CA 1
ATOM 4212 C C . ALA B 1 216 ? 30.716 -23.574 -35.063 1.00 25.23 198 ALA B C 1
ATOM 4213 O O . ALA B 1 216 ? 31.695 -24.303 -34.876 1.00 23.31 198 ALA B O 1
ATOM 4215 N N . PRO B 1 217 ? 30.556 -22.819 -36.168 1.00 24.77 199 PRO B N 1
ATOM 4216 C CA . PRO B 1 217 ? 31.531 -22.799 -37.263 1.00 25.90 199 PRO B CA 1
ATOM 4217 C C . PRO B 1 217 ? 32.960 -22.524 -36.799 1.00 26.25 199 PRO B C 1
ATOM 4218 O O . PRO B 1 217 ? 33.877 -23.150 -37.329 1.00 27.67 199 PRO B O 1
ATOM 4222 N N . PHE B 1 218 ? 33.149 -21.634 -35.826 1.00 21.88 200 PHE B N 1
ATOM 4223 C CA . PHE B 1 218 ? 34.505 -21.246 -35.420 1.00 30.24 200 PHE B CA 1
ATOM 4224 C C . PHE B 1 218 ? 35.319 -22.393 -34.806 1.00 29.73 200 PHE B C 1
ATOM 4225 O O . PHE B 1 218 ? 36.548 -22.391 -34.876 1.00 31.26 200 PHE B O 1
ATOM 4233 N N . LEU B 1 219 ? 34.635 -23.369 -34.211 1.00 27.82 201 LEU B N 1
ATOM 4234 C CA . LEU B 1 219 ? 35.316 -24.516 -33.614 1.00 25.31 201 LEU B CA 1
ATOM 4235 C C . LEU B 1 219 ? 35.976 -25.394 -34.676 1.00 27.55 201 LEU B C 1
ATOM 4236 O O . LEU B 1 219 ? 37.077 -25.900 -34.471 1.00 27.57 201 LEU B O 1
ATOM 4241 N N . SER B 1 220 ? 35.303 -25.569 -35.809 1.00 27.24 202 SER B N 1
ATOM 4242 C CA . SER B 1 220 ? 35.870 -26.328 -36.916 1.00 30.72 202 SER B CA 1
ATOM 4243 C C . SER B 1 220 ? 37.030 -25.578 -37.564 1.00 33.34 202 SER B C 1
ATOM 4244 O O . SER B 1 220 ? 37.965 -26.191 -38.075 1.00 35.39 202 SER B O 1
ATOM 4247 N N . GLN B 1 221 ? 36.964 -24.251 -37.540 1.00 34.95 203 GLN B N 1
ATOM 4248 C CA . GLN B 1 221 ? 37.969 -23.425 -38.206 1.00 38.77 203 GLN B CA 1
ATOM 4249 C C . GLN B 1 221 ? 39.231 -23.242 -37.370 1.00 37.04 203 GLN B C 1
ATOM 4250 O O . GLN B 1 221 ? 40.338 -23.245 -37.903 1.00 38.16 203 GLN B O 1
ATOM 4256 N N . PHE B 1 222 ? 39.064 -23.088 -36.060 1.00 35.57 204 PHE B N 1
ATOM 4257 C CA . PHE B 1 222 ? 40.185 -22.735 -35.192 1.00 40.33 204 PHE B CA 1
ATOM 4258 C C . PHE B 1 222 ? 40.559 -23.826 -34.183 1.00 41.69 204 PHE B C 1
ATOM 4259 O O . PHE B 1 222 ? 41.557 -23.709 -33.472 1.00 42.18 204 PHE B O 1
ATOM 4267 N N . ASN B 1 223 ? 39.760 -24.886 -34.130 1.00 43.16 205 ASN B N 1
ATOM 4268 C CA . ASN B 1 223 ? 40.064 -26.036 -33.284 1.00 24.45 205 ASN B CA 1
ATOM 4269 C C . ASN B 1 223 ? 39.856 -27.340 -34.047 1.00 24.83 205 ASN B C 1
ATOM 4270 O O . ASN B 1 223 ? 39.321 -28.311 -33.500 1.00 27.72 205 ASN B O 1
ATOM 4275 N N . THR B 1 224 ? 40.282 -27.340 -35.309 1.00 42.43 206 THR B N 1
ATOM 4276 C CA . THR B 1 224 ? 40.045 -28.443 -36.235 1.00 35.52 206 THR B CA 1
ATOM 4277 C C . THR B 1 224 ? 40.552 -29.781 -35.711 1.00 35.03 206 THR B C 1
ATOM 4278 O O . THR B 1 224 ? 39.866 -30.797 -35.816 1.00 34.25 206 THR B O 1
ATOM 4282 N N . LYS B 1 225 ? 41.760 -29.775 -35.159 1.00 35.90 207 LYS B N 1
ATOM 4283 C CA . LYS B 1 225 ? 42.355 -30.986 -34.606 1.00 38.64 207 LYS B CA 1
ATOM 4284 C C . LYS B 1 225 ? 41.476 -31.594 -33.510 1.00 34.59 207 LYS B C 1
ATOM 4285 O O . LYS B 1 225 ? 41.229 -32.801 -33.498 1.00 34.69 207 LYS B O 1
ATOM 4291 N N . GLU B 1 226 ? 40.993 -30.750 -32.606 1.00 30.43 208 GLU B N 1
ATOM 4292 C CA . GLU B 1 226 ? 40.175 -31.211 -31.489 1.00 30.99 208 GLU B CA 1
ATOM 4293 C C . GLU B 1 226 ? 38.834 -31.764 -31.963 1.00 28.09 208 GLU B C 1
ATOM 4294 O O . GLU B 1 226 ? 38.376 -32.797 -31.479 1.00 27.58 208 GLU B O 1
ATOM 4300 N N . VAL B 1 227 ? 38.213 -31.074 -32.913 1.00 25.92 209 VAL B N 1
ATOM 4301 C CA . VAL B 1 227 ? 36.949 -31.519 -33.489 1.00 21.67 209 VAL B CA 1
ATOM 4302 C C . VAL B 1 227 ? 37.089 -32.898 -34.138 1.00 22.83 209 VAL B C 1
ATOM 4303 O O . VAL B 1 227 ? 36.285 -33.796 -33.882 1.00 23.84 209 VAL B O 1
ATOM 4307 N N . ASP B 1 228 ? 38.117 -33.073 -34.963 1.00 23.83 210 ASP B N 1
ATOM 4308 C CA . ASP B 1 228 ? 38.321 -34.354 -35.636 1.00 25.90 210 ASP B CA 1
ATOM 4309 C C . ASP B 1 228 ? 38.681 -35.467 -34.654 1.00 25.36 210 ASP B C 1
ATOM 4310 O O . ASP B 1 228 ? 38.223 -36.600 -34.805 1.00 24.12 210 ASP B O 1
ATOM 4315 N N . GLU B 1 229 ? 39.485 -35.147 -33.642 1.00 24.72 211 GLU B N 1
ATOM 4316 C CA . GLU B 1 229 ? 39.778 -36.127 -32.601 1.00 22.37 211 GLU B CA 1
ATOM 4317 C C . GLU B 1 229 ? 38.498 -36.592 -31.909 1.00 24.18 211 GLU B C 1
ATOM 4318 O O . GLU B 1 229 ? 38.271 -37.795 -31.762 1.00 24.21 211 GLU B O 1
ATOM 4324 N N . MET B 1 230 ? 37.653 -35.643 -31.508 1.00 23.51 212 MET B N 1
ATOM 4325 C CA . MET B 1 230 ? 36.379 -35.982 -30.873 1.00 22.60 212 MET B CA 1
ATOM 4326 C C . MET B 1 230 ? 35.486 -36.815 -31.788 1.00 22.37 212 MET B C 1
ATOM 4327 O O . MET B 1 230 ? 34.779 -37.707 -31.328 1.00 20.99 212 MET B O 1
ATOM 4332 N N . ILE B 1 231 ? 35.511 -36.513 -33.082 1.00 25.26 213 ILE B N 1
ATOM 4333 C CA . ILE B 1 231 ? 34.699 -37.256 -34.044 1.00 23.68 213 ILE B CA 1
ATOM 4334 C C . ILE B 1 231 ? 35.138 -38.717 -34.063 1.00 22.27 213 ILE B C 1
ATOM 4335 O O . ILE B 1 231 ? 34.305 -39.618 -34.085 1.00 20.20 213 ILE B O 1
ATOM 4340 N N . SER B 1 232 ? 36.450 -38.941 -34.007 1.00 24.06 214 SER B N 1
ATOM 4341 C CA . SER B 1 232 ? 37.010 -40.294 -33.984 1.00 24.94 214 SER B CA 1
ATOM 4342 C C . SER B 1 232 ? 36.507 -41.158 -32.811 1.00 23.28 214 SER B C 1
ATOM 4343 O O . SER B 1 232 ? 36.657 -42.377 -32.830 1.00 23.64 214 SER B O 1
ATOM 4346 N N . TYR B 1 233 ? 35.906 -40.525 -31.805 1.00 20.57 215 TYR B N 1
ATOM 4347 C CA . TYR B 1 233 ? 35.356 -41.247 -30.660 1.00 21.34 215 TYR B CA 1
ATOM 4348 C C . TYR B 1 233 ? 33.830 -41.213 -30.611 1.00 19.44 215 TYR B C 1
ATOM 4349 O O . TYR B 1 233 ? 33.225 -41.790 -29.711 1.00 21.13 215 TYR B O 1
ATOM 4358 N N . SER B 1 234 ? 33.211 -40.539 -31.574 1.00 18.10 216 SER B N 1
ATOM 4359 C CA . SER B 1 234 ? 31.774 -40.293 -31.522 1.00 20.04 216 SER B CA 1
ATOM 4360 C C . SER B 1 234 ? 30.961 -41.305 -32.321 1.00 19.75 216 SER B C 1
ATOM 4361 O O . SER B 1 234 ? 31.297 -41.625 -33.453 1.00 19.55 216 SER B O 1
ATOM 4364 N N . ASN B 1 235 ? 29.884 -41.795 -31.720 1.00 17.79 217 ASN B N 1
ATOM 4365 C CA . ASN B 1 235 ? 28.958 -42.682 -32.405 1.00 21.40 217 ASN B CA 1
ATOM 4366 C C . ASN B 1 235 ? 27.914 -41.884 -33.185 1.00 22.08 217 ASN B C 1
ATOM 4367 O O . ASN B 1 235 ? 27.415 -42.337 -34.216 1.00 21.59 217 ASN B O 1
ATOM 4372 N N . ILE B 1 236 ? 27.595 -40.692 -32.683 1.00 18.46 218 ILE B N 1
ATOM 4373 C CA . ILE B 1 236 ? 26.643 -39.803 -33.339 1.00 21.02 218 ILE B CA 1
ATOM 4374 C C . ILE B 1 236 ? 27.189 -38.375 -33.398 1.00 22.26 218 ILE B C 1
ATOM 4375 O O . ILE B 1 236 ? 27.612 -37.816 -32.385 1.00 23.11 218 ILE B O 1
ATOM 4380 N N . VAL B 1 237 ? 27.194 -37.788 -34.590 1.00 22.46 219 VAL B N 1
ATOM 4381 C CA . VAL B 1 237 ? 27.591 -36.392 -34.733 1.00 19.88 219 VAL B CA 1
ATOM 4382 C C . VAL B 1 237 ? 26.435 -35.562 -35.276 1.00 18.69 219 VAL B C 1
ATOM 4383 O O . VAL B 1 237 ? 25.840 -35.902 -36.304 1.00 18.92 219 VAL B O 1
ATOM 4387 N N . PHE B 1 238 ? 26.106 -34.494 -34.552 1.00 17.73 220 PHE B N 1
ATOM 4388 C CA . PHE B 1 238 ? 25.109 -33.525 -34.976 1.00 17.89 220 PHE B CA 1
ATOM 4389 C C . PHE B 1 238 ? 25.809 -32.282 -35.522 1.00 21.52 220 PHE B C 1
ATOM 4390 O O . PHE B 1 238 ? 26.831 -31.840 -34.985 1.00 21.24 220 PHE B O 1
ATOM 4398 N N . GLY B 1 239 ? 25.243 -31.708 -36.576 1.00 21.52 221 GLY B N 1
ATOM 4399 C CA . GLY B 1 239 ? 25.743 -30.463 -37.124 1.00 21.22 221 GLY B CA 1
ATOM 4400 C C . GLY B 1 239 ? 24.629 -29.688 -37.793 1.00 22.54 221 GLY B C 1
ATOM 4401 O O . GLY B 1 239 ? 23.530 -30.214 -38.002 1.00 21.80 221 GLY B O 1
ATOM 4402 N N . ASN B 1 240 ? 24.896 -28.426 -38.105 1.00 24.59 222 ASN B N 1
ATOM 4403 C CA . ASN B 1 240 ? 24.001 -27.674 -38.967 1.00 24.14 222 ASN B CA 1
ATOM 4404 C C . ASN B 1 240 ? 24.717 -27.299 -40.255 1.00 27.16 222 ASN B C 1
ATOM 4405 O O . ASN B 1 240 ? 25.900 -27.610 -40.418 1.00 27.43 222 ASN B O 1
ATOM 4410 N N . GLU B 1 241 ? 24.004 -26.642 -41.163 1.00 25.82 223 GLU B N 1
ATOM 4411 C CA . GLU B 1 241 ? 24.554 -26.308 -42.468 1.00 27.80 223 GLU B CA 1
ATOM 4412 C C . GLU B 1 241 ? 25.783 -25.405 -42.367 1.00 26.80 223 GLU B C 1
ATOM 4413 O O . GLU B 1 241 ? 26.811 -25.682 -42.980 1.00 27.93 223 GLU B O 1
ATOM 4419 N N . SER B 1 242 ? 25.679 -24.330 -41.591 1.00 23.60 224 SER B N 1
ATOM 4420 C CA . SER B 1 242 ? 26.776 -23.369 -41.496 1.00 25.73 224 SER B CA 1
ATOM 4421 C C . SER B 1 242 ? 28.027 -23.976 -40.849 1.00 27.03 224 SER B C 1
ATOM 4422 O O . SER B 1 242 ? 29.152 -23.611 -41.202 1.00 26.93 224 SER B O 1
ATOM 4425 N N . GLU B 1 243 ? 27.830 -24.907 -39.917 1.00 24.99 225 GLU B N 1
ATOM 4426 C CA . GLU B 1 243 ? 28.943 -25.664 -39.343 1.00 25.37 225 GLU B CA 1
ATOM 4427 C C . GLU B 1 243 ? 29.526 -26.616 -40.376 1.00 25.84 225 GLU B C 1
ATOM 4428 O O . GLU B 1 243 ? 30.743 -26.768 -40.475 1.00 26.12 225 GLU B O 1
ATOM 4434 N N . ALA B 1 244 ? 28.647 -27.259 -41.139 1.00 21.27 226 ALA B N 1
ATOM 4435 C CA . ALA B 1 244 ? 29.071 -28.226 -42.142 1.00 21.49 226 ALA B CA 1
ATOM 4436 C C . ALA B 1 244 ? 29.854 -27.551 -43.262 1.00 25.87 226 ALA B C 1
ATOM 4437 O O . ALA B 1 244 ? 30.850 -28.091 -43.735 1.00 28.77 226 ALA B O 1
ATOM 4439 N N . GLU B 1 245 ? 29.406 -26.367 -43.676 1.00 27.11 227 GLU B N 1
ATOM 4440 C CA . GLU B 1 245 ? 30.124 -25.585 -44.680 1.00 30.70 227 GLU B CA 1
ATOM 4441 C C . GLU B 1 245 ? 31.510 -25.172 -44.182 1.00 30.02 227 GLU B C 1
ATOM 4442 O O . GLU B 1 245 ? 32.492 -25.232 -44.925 1.00 30.71 227 GLU B O 1
ATOM 4448 N N . ALA B 1 246 ? 31.589 -24.761 -42.920 1.00 27.32 228 ALA B N 1
ATOM 4449 C CA . ALA B 1 246 ? 32.863 -24.344 -42.344 1.00 29.33 228 ALA B CA 1
ATOM 4450 C C . ALA B 1 246 ? 33.820 -25.527 -42.230 1.00 28.91 228 ALA B C 1
ATOM 4451 O O . ALA B 1 246 ? 35.005 -25.415 -42.543 1.00 30.61 228 ALA B O 1
ATOM 4453 N N . TYR B 1 247 ? 33.293 -26.663 -41.791 1.00 26.88 229 TYR B N 1
ATOM 4454 C CA . TYR B 1 247 ? 34.089 -27.875 -41.656 1.00 25.16 229 TYR B CA 1
ATOM 4455 C C . TYR B 1 247 ? 34.653 -28.306 -43.008 1.00 27.43 229 TYR B C 1
ATOM 4456 O O . TYR B 1 247 ? 35.838 -28.614 -43.126 1.00 28.09 229 TYR B O 1
ATOM 4465 N N . GLY B 1 248 ? 33.796 -28.323 -44.025 1.00 28.69 230 GLY B N 1
ATOM 4466 C CA . GLY B 1 248 ? 34.189 -28.743 -45.360 1.00 29.38 230 GLY B CA 1
ATOM 4467 C C . GLY B 1 248 ? 35.260 -27.877 -46.002 1.00 31.51 230 GLY B C 1
ATOM 4468 O O . GLY B 1 248 ? 36.181 -28.393 -46.631 1.00 33.52 230 GLY B O 1
ATOM 4469 N N . GLU B 1 249 ? 35.141 -26.562 -45.845 1.00 32.59 231 GLU B N 1
ATOM 4470 C CA . GLU B 1 249 ? 36.114 -25.631 -46.413 1.00 40.79 231 GLU B CA 1
ATOM 4471 C C . GLU B 1 249 ? 37.494 -25.838 -45.801 1.00 40.25 231 GLU B C 1
ATOM 4472 O O . GLU B 1 249 ? 38.508 -25.787 -46.494 1.00 42.02 231 GLU B O 1
ATOM 4478 N N . VAL B 1 250 ? 37.517 -26.077 -44.496 1.00 37.88 232 VAL B N 1
ATOM 4479 C CA . VAL B 1 250 ? 38.755 -26.321 -43.766 1.00 39.70 232 VAL B CA 1
ATOM 4480 C C . VAL B 1 250 ? 39.395 -27.659 -44.171 1.00 39.61 232 VAL B C 1
ATOM 4481 O O . VAL B 1 250 ? 40.615 -27.824 -44.118 1.00 39.03 232 VAL B O 1
ATOM 4485 N N . HIS B 1 251 ? 38.569 -28.606 -44.603 1.00 36.73 233 HIS B N 1
ATOM 4486 C CA . HIS B 1 251 ? 39.076 -29.900 -45.045 1.00 34.75 233 HIS B CA 1
ATOM 4487 C C . HIS B 1 251 ? 39.217 -29.999 -46.562 1.00 38.53 233 HIS B C 1
ATOM 4488 O O . HIS B 1 251 ? 39.493 -31.073 -47.093 1.00 40.45 233 HIS B O 1
ATOM 4495 N N . GLY B 1 252 ? 39.027 -28.879 -47.253 1.00 35.68 234 GLY B N 1
ATOM 4496 C CA . GLY B 1 252 ? 39.220 -28.831 -48.693 1.00 38.26 234 GLY B CA 1
ATOM 4497 C C . GLY B 1 252 ? 38.149 -29.547 -49.496 1.00 44.63 234 GLY B C 1
ATOM 4498 O O . GLY B 1 252 ? 38.393 -29.984 -50.621 1.00 45.71 234 GLY B O 1
ATOM 4499 N N . LEU B 1 253 ? 36.959 -29.671 -48.918 1.00 42.63 235 LEU B N 1
ATOM 4500 C CA . LEU B 1 253 ? 35.828 -30.275 -49.611 1.00 40.08 235 LEU B CA 1
ATOM 4501 C C . LEU B 1 253 ? 35.048 -29.188 -50.338 1.00 43.98 235 LEU B C 1
ATOM 4502 O O . LEU B 1 253 ? 33.957 -28.812 -49.916 1.00 44.83 235 LEU B O 1
ATOM 4507 N N . LEU B 1 254 ? 35.607 -28.684 -51.433 1.00 46.42 236 LEU B N 1
ATOM 4508 C CA . LEU B 1 254 ? 35.038 -27.512 -52.094 1.00 48.38 236 LEU B CA 1
ATOM 4509 C C . LEU B 1 254 ? 33.828 -27.822 -52.980 1.00 50.80 236 LEU B C 1
ATOM 4510 O O . LEU B 1 254 ? 33.021 -26.936 -53.264 1.00 51.50 236 LEU B O 1
ATOM 4515 N N . GLU B 1 255 ? 33.703 -29.075 -53.409 1.00 50.91 237 GLU B N 1
ATOM 4516 C CA . GLU B 1 255 ? 32.585 -29.484 -54.256 1.00 51.04 237 GLU B CA 1
ATOM 4517 C C . GLU B 1 255 ? 31.506 -30.196 -53.438 1.00 48.50 237 GLU B C 1
ATOM 4518 O O . GLU B 1 255 ? 31.805 -31.140 -52.705 1.00 44.65 237 GLU B O 1
ATOM 4520 N N . ASP B 1 256 ? 30.260 -29.741 -53.585 1.00 49.37 238 ASP B N 1
ATOM 4521 C CA . ASP B 1 256 ? 29.131 -30.229 -52.786 1.00 46.32 238 ASP B CA 1
ATOM 4522 C C . ASP B 1 256 ? 29.505 -30.327 -51.318 1.00 39.05 238 ASP B C 1
ATOM 4523 O O . ASP B 1 256 ? 29.375 -31.383 -50.703 1.00 38.53 238 ASP B O 1
ATOM 4528 N N . THR B 1 257 ? 29.970 -29.209 -50.775 1.00 36.51 239 THR B N 1
ATOM 4529 C CA . THR B 1 257 ? 30.610 -29.175 -49.467 1.00 33.86 239 THR B CA 1
ATOM 4530 C C . THR B 1 257 ? 29.827 -29.856 -48.341 1.00 30.62 239 THR B C 1
ATOM 4531 O O . THR B 1 257 ? 30.386 -30.664 -47.601 1.00 31.52 239 THR B O 1
ATOM 4535 N N . VAL B 1 258 ? 28.539 -29.549 -48.233 1.00 28.57 240 VAL B N 1
ATOM 4536 C CA . VAL B 1 258 ? 27.723 -30.060 -47.137 1.00 26.87 240 VAL B CA 1
ATOM 4537 C C . VAL B 1 258 ? 27.560 -31.578 -47.210 1.00 30.37 240 VAL B C 1
ATOM 4538 O O . VAL B 1 258 ? 27.782 -32.279 -46.221 1.00 28.42 240 VAL B O 1
ATOM 4542 N N . HIS B 1 259 ? 27.180 -32.082 -48.381 1.00 30.30 241 HIS B N 1
ATOM 4543 C CA . HIS B 1 259 ? 27.091 -33.524 -48.597 1.00 28.54 241 HIS B CA 1
ATOM 4544 C C . HIS B 1 259 ? 28.450 -34.188 -48.401 1.00 29.38 241 HIS B C 1
ATOM 4545 O O . HIS B 1 259 ? 28.558 -35.204 -47.714 1.00 30.12 241 HIS B O 1
ATOM 4552 N N . ALA B 1 260 ? 29.482 -33.598 -48.995 1.00 29.21 242 ALA B N 1
ATOM 4553 C CA . ALA B 1 260 ? 30.845 -34.096 -48.851 1.00 30.41 242 ALA B CA 1
ATOM 4554 C C . ALA B 1 260 ? 31.291 -34.131 -47.390 1.00 30.67 242 ALA B C 1
ATOM 4555 O O . ALA B 1 260 ? 32.034 -35.023 -46.985 1.00 31.51 242 ALA B O 1
ATOM 4557 N N . THR B 1 261 ? 30.840 -33.157 -46.606 1.00 29.09 243 THR B N 1
ATOM 4558 C CA . THR B 1 261 ? 31.202 -33.092 -45.194 1.00 27.31 243 THR B CA 1
ATOM 4559 C C . THR B 1 261 ? 30.535 -34.206 -44.400 1.00 25.70 243 THR B C 1
ATOM 4560 O O . THR B 1 261 ? 31.177 -34.865 -43.583 1.00 27.54 243 THR B O 1
ATOM 4564 N N . ALA B 1 262 ? 29.247 -34.419 -44.648 1.00 22.69 244 ALA B N 1
ATOM 4565 C CA . ALA B 1 262 ? 28.519 -35.484 -43.972 1.00 23.04 244 ALA B CA 1
ATOM 4566 C C . ALA B 1 262 ? 29.162 -36.844 -44.272 1.00 25.70 244 ALA B C 1
ATOM 4567 O O . ALA B 1 262 ? 29.281 -37.690 -43.390 1.00 22.60 244 ALA B O 1
ATOM 4569 N N . ARG B 1 263 ? 29.588 -37.030 -45.518 1.00 29.11 245 ARG B N 1
ATOM 4570 C CA . ARG B 1 263 ? 30.266 -38.253 -45.939 1.00 31.98 245 ARG B CA 1
ATOM 4571 C C . ARG B 1 263 ? 31.599 -38.415 -45.212 1.00 34.48 245 ARG B C 1
ATOM 4572 O O . ARG B 1 263 ? 31.883 -39.475 -44.650 1.00 33.62 245 ARG B O 1
ATOM 4580 N N . TYR B 1 264 ? 32.398 -37.349 -45.217 1.00 34.42 246 TYR B N 1
ATOM 4581 C CA . TYR B 1 264 ? 33.723 -37.344 -44.605 1.00 30.47 246 TYR B CA 1
ATOM 4582 C C . TYR B 1 264 ? 33.673 -37.675 -43.118 1.00 27.91 246 TYR B C 1
ATOM 4583 O O . TYR B 1 264 ? 34.469 -38.470 -42.623 1.00 28.50 246 TYR B O 1
ATOM 4592 N N . ILE B 1 265 ? 32.746 -37.046 -42.407 1.00 26.60 247 ILE B N 1
ATOM 4593 C CA . ILE B 1 265 ? 32.627 -37.238 -40.972 1.00 22.72 247 ILE B CA 1
ATOM 4594 C C . ILE B 1 265 ? 32.178 -38.666 -40.659 1.00 25.40 247 ILE B C 1
ATOM 4595 O O . ILE B 1 265 ? 32.685 -39.298 -39.732 1.00 26.63 247 ILE B O 1
ATOM 4600 N N . ALA B 1 266 ? 31.243 -39.176 -41.451 1.00 25.10 248 ALA B N 1
ATOM 4601 C CA . ALA B 1 266 ? 30.755 -40.540 -41.273 1.00 28.11 248 ALA B CA 1
ATOM 4602 C C . ALA B 1 266 ? 31.872 -41.573 -41.429 1.00 31.92 248 ALA B C 1
ATOM 4603 O O . ALA B 1 266 ? 31.912 -42.570 -40.710 1.00 33.43 248 ALA B O 1
ATOM 4605 N N . ASP B 1 267 ? 32.786 -41.322 -42.361 1.00 26.64 249 ASP B N 1
ATOM 4606 C CA . ASP B 1 267 ? 33.778 -42.321 -42.729 1.00 28.75 249 ASP B CA 1
ATOM 4607 C C . ASP B 1 267 ? 35.137 -42.180 -42.044 1.00 28.82 249 ASP B C 1
ATOM 4608 O O . ASP B 1 267 ? 36.038 -42.971 -42.310 1.00 32.40 249 ASP B O 1
ATOM 4613 N N . LEU B 1 268 ? 35.298 -41.182 -41.180 1.00 25.43 250 LEU B N 1
ATOM 4614 C CA . LEU B 1 268 ? 36.546 -41.047 -40.431 1.00 27.98 250 LEU B CA 1
ATOM 4615 C C . LEU B 1 268 ? 36.752 -42.296 -39.597 1.00 28.52 250 LEU B C 1
ATOM 4616 O O . LEU B 1 268 ? 35.803 -42.816 -39.016 1.00 23.35 250 LEU B O 1
ATOM 4621 N N . PRO B 1 269 ? 37.986 -42.807 -39.560 1.00 29.69 251 PRO B N 1
ATOM 4622 C CA . PRO B 1 269 ? 38.233 -43.994 -38.735 1.00 30.45 251 PRO B CA 1
ATOM 4623 C C . PRO B 1 269 ? 37.960 -43.742 -37.249 1.00 29.54 251 PRO B C 1
ATOM 4624 O O . PRO B 1 269 ? 38.200 -42.641 -36.750 1.00 28.67 251 PRO B O 1
ATOM 4628 N N . PHE B 1 270 ? 37.429 -44.746 -36.556 1.00 30.07 252 PHE B N 1
ATOM 4629 C CA . PHE B 1 270 ? 37.319 -44.676 -35.103 1.00 27.38 252 PHE B CA 1
ATOM 4630 C C . PHE B 1 270 ? 38.713 -44.819 -34.513 1.00 30.80 252 PHE B C 1
ATOM 4631 O O . PHE B 1 270 ? 39.580 -45.463 -35.106 1.00 30.30 252 PHE B O 1
ATOM 4639 N N . ALA B 1 271 ? 38.925 -44.215 -33.348 1.00 30.63 253 ALA B N 1
ATOM 4640 C CA . ALA B 1 271 ? 40.259 -44.131 -32.763 1.00 30.79 253 ALA B CA 1
ATOM 4641 C C . ALA B 1 271 ? 40.893 -45.492 -32.481 1.00 31.84 253 ALA B C 1
ATOM 4642 O O . ALA B 1 271 ? 42.107 -45.642 -32.584 1.00 36.27 253 ALA B O 1
ATOM 4644 N N . ASP B 1 272 ? 40.075 -46.483 -32.135 1.00 27.64 254 ASP B N 1
ATOM 4645 C CA . ASP B 1 272 ? 40.593 -47.815 -31.824 1.00 30.44 254 ASP B CA 1
ATOM 4646 C C . ASP B 1 272 ? 40.630 -48.736 -33.051 1.00 32.57 254 ASP B C 1
ATOM 4647 O O . ASP B 1 272 ? 40.908 -49.930 -32.937 1.00 32.48 254 ASP B O 1
ATOM 4652 N N . GLY B 1 273 ? 40.331 -48.178 -34.220 1.00 34.29 255 GLY B N 1
ATOM 4653 C CA . GLY B 1 273 ? 40.415 -48.922 -35.466 1.00 37.25 255 GLY B CA 1
ATOM 4654 C C . GLY B 1 273 ? 39.319 -49.950 -35.680 1.00 40.09 255 GLY B C 1
ATOM 4655 O O . GLY B 1 273 ? 39.303 -50.637 -36.697 1.00 40.37 255 GLY B O 1
ATOM 4656 N N . LYS B 1 274 ? 38.400 -50.063 -34.727 1.00 40.52 256 LYS B N 1
ATOM 4657 C CA . LYS B 1 274 ? 37.314 -51.030 -34.837 1.00 40.36 256 LYS B CA 1
ATOM 4658 C C . LYS B 1 274 ? 36.205 -50.498 -35.740 1.00 38.43 256 LYS B C 1
ATOM 4659 O O . LYS B 1 274 ? 35.957 -49.292 -35.793 1.00 34.28 256 LYS B O 1
ATOM 4665 N N . LYS B 1 275 ? 35.550 -51.403 -36.459 1.00 40.89 257 LYS B N 1
ATOM 4666 C CA . LYS B 1 275 ? 34.520 -51.016 -37.415 1.00 40.28 257 LYS B CA 1
ATOM 4667 C C . LYS B 1 275 ? 33.181 -50.804 -36.720 1.00 36.38 257 LYS B C 1
ATOM 4668 O O . LYS B 1 275 ? 32.625 -51.730 -36.142 1.00 37.57 257 LYS B O 1
ATOM 4674 N N . ARG B 1 276 ? 32.673 -49.577 -36.774 1.00 35.48 258 ARG B N 1
ATOM 4675 C CA . ARG B 1 276 ? 31.394 -49.241 -36.159 1.00 35.44 258 ARG B CA 1
ATOM 4676 C C . ARG B 1 276 ? 30.576 -48.366 -37.087 1.00 32.13 258 ARG B C 1
ATOM 4677 O O . ARG B 1 276 ? 31.108 -47.792 -38.036 1.00 32.98 258 ARG B O 1
ATOM 4685 N N . LYS B 1 277 ? 29.284 -48.256 -36.801 1.00 29.16 259 LYS B N 1
ATOM 4686 C CA . LYS B 1 277 ? 28.443 -47.305 -37.512 1.00 32.72 259 LYS B CA 1
ATOM 4687 C C . LYS B 1 277 ? 28.487 -45.968 -36.798 1.00 31.05 259 LYS B C 1
ATOM 4688 O O . LYS B 1 277 ? 28.039 -45.859 -35.656 1.00 31.33 259 LYS B O 1
ATOM 4694 N N . ARG B 1 278 ? 29.041 -44.955 -37.456 1.00 27.39 260 ARG B N 1
ATOM 4695 C CA . ARG B 1 278 ? 28.881 -43.595 -36.965 1.00 27.08 260 ARG B CA 1
ATOM 4696 C C . ARG B 1 278 ? 27.753 -42.907 -37.713 1.00 25.35 260 ARG B C 1
ATOM 4697 O O . ARG B 1 278 ? 27.747 -42.857 -38.938 1.00 28.53 260 ARG B O 1
ATOM 4705 N N . LEU B 1 279 ? 26.801 -42.380 -36.960 1.00 21.77 261 LEU B N 1
ATOM 4706 C CA . LEU B 1 279 ? 25.682 -41.659 -37.531 1.00 21.75 261 LEU B CA 1
ATOM 4707 C C . LEU B 1 279 ? 25.991 -40.157 -37.604 1.00 21.90 261 LEU B C 1
ATOM 4708 O O . LEU B 1 279 ? 26.490 -39.555 -36.644 1.00 16.73 261 LEU B O 1
ATOM 4713 N N . VAL B 1 280 ? 25.714 -39.560 -38.755 1.00 23.11 262 VAL B N 1
ATOM 4714 C CA . VAL B 1 280 ? 25.911 -38.129 -38.926 1.00 21.56 262 VAL B CA 1
ATOM 4715 C C . VAL B 1 280 ? 24.620 -37.486 -39.401 1.00 19.79 262 VAL B C 1
ATOM 4716 O O . VAL B 1 280 ? 24.031 -37.918 -40.389 1.00 16.95 262 VAL B O 1
ATOM 4720 N N . ILE B 1 281 ? 24.184 -36.457 -38.681 1.00 18.60 263 ILE B N 1
ATOM 4721 C CA . ILE B 1 281 ? 22.949 -35.746 -38.992 1.00 19.17 263 ILE B CA 1
ATOM 4722 C C . ILE B 1 281 ? 23.230 -34.249 -39.144 1.00 23.32 263 ILE B C 1
ATOM 4723 O O . ILE B 1 281 ? 23.750 -33.614 -38.221 1.00 24.11 263 ILE B O 1
ATOM 4728 N N . ILE B 1 282 ? 22.889 -33.693 -40.305 1.00 20.55 264 ILE B N 1
ATOM 4729 C CA . ILE B 1 282 ? 23.107 -32.276 -40.581 1.00 17.01 264 ILE B CA 1
ATOM 4730 C C . ILE B 1 282 ? 21.787 -31.573 -40.874 1.00 19.12 264 ILE B C 1
ATOM 4731 O O . ILE B 1 282 ? 21.168 -31.801 -41.912 1.00 18.84 264 ILE B O 1
ATOM 4736 N N . THR B 1 283 ? 21.363 -30.705 -39.963 1.00 17.41 265 THR B N 1
ATOM 4737 C CA . THR B 1 283 ? 20.140 -29.943 -40.162 1.00 22.93 265 THR B CA 1
ATOM 4738 C C . THR B 1 283 ? 20.391 -28.759 -41.104 1.00 24.94 265 THR B C 1
ATOM 4739 O O . THR B 1 283 ? 21.496 -28.211 -41.148 1.00 24.44 265 THR B O 1
ATOM 4743 N N . ARG B 1 284 ? 19.374 -28.382 -41.875 1.00 25.50 266 ARG B N 1
ATOM 4744 C CA . ARG B 1 284 ? 19.512 -27.280 -42.828 1.00 27.01 266 ARG B CA 1
ATOM 4745 C C . ARG B 1 284 ? 18.332 -26.312 -42.738 1.00 27.39 266 ARG B C 1
ATOM 4746 O O . ARG B 1 284 ? 17.719 -25.957 -43.749 1.00 29.22 266 ARG B O 1
ATOM 4754 N N . GLY B 1 285 ? 18.015 -25.890 -41.521 1.00 25.74 267 GLY B N 1
ATOM 4755 C CA . GLY B 1 285 ? 16.960 -24.921 -41.295 1.00 23.72 267 GLY B CA 1
ATOM 4756 C C . GLY B 1 285 ? 15.600 -25.476 -41.649 1.00 29.99 267 GLY B C 1
ATOM 4757 O O . GLY B 1 285 ? 15.229 -26.566 -41.211 1.00 27.58 267 GLY B O 1
ATOM 4758 N N . LYS B 1 286 ? 14.857 -24.724 -42.453 1.00 30.97 268 LYS B N 1
ATOM 4759 C CA . LYS B 1 286 ? 13.530 -25.137 -42.884 1.00 32.04 268 LYS B CA 1
ATOM 4760 C C . LYS B 1 286 ? 13.618 -26.165 -44.010 1.00 30.87 268 LYS B C 1
ATOM 4761 O O . LYS B 1 286 ? 12.632 -26.815 -44.349 1.00 29.43 268 LYS B O 1
ATOM 4767 N N . ASN B 1 287 ? 14.803 -26.294 -44.593 1.00 25.66 269 ASN B N 1
ATOM 4768 C CA . ASN B 1 287 ? 15.025 -27.235 -45.681 1.00 25.73 269 ASN B CA 1
ATOM 4769 C C . ASN B 1 287 ? 15.311 -28.635 -45.122 1.00 26.92 269 ASN B C 1
ATOM 4770 O O . ASN B 1 287 ? 15.651 -28.770 -43.947 1.00 23.73 269 ASN B O 1
ATOM 4775 N N . PRO B 1 288 ? 15.147 -29.685 -45.949 1.00 28.55 270 PRO B N 1
ATOM 4776 C CA . PRO B 1 288 ? 15.349 -31.053 -45.452 1.00 25.83 270 PRO B CA 1
ATOM 4777 C C . PRO B 1 288 ? 16.730 -31.269 -44.846 1.00 24.35 270 PRO B C 1
ATOM 4778 O O . PRO B 1 288 ? 17.733 -30.798 -45.384 1.00 24.02 270 PRO B O 1
ATOM 4782 N N . LEU B 1 289 ? 16.775 -31.971 -43.721 1.00 20.84 271 LEU B N 1
ATOM 4783 C CA . LEU B 1 289 ? 18.046 -32.326 -43.115 1.00 20.13 271 LEU B CA 1
ATOM 4784 C C . LEU B 1 289 ? 18.679 -33.494 -43.864 1.00 24.08 271 LEU B C 1
ATOM 4785 O O . LEU B 1 289 ? 18.015 -34.207 -44.626 1.00 24.41 271 LEU B O 1
ATOM 4790 N N . LEU B 1 290 ? 19.973 -33.674 -43.650 1.00 21.45 272 LEU B N 1
ATOM 4791 C CA . LEU B 1 290 ? 20.692 -34.773 -44.248 1.00 23.46 272 LEU B CA 1
ATOM 4792 C C . LEU B 1 290 ? 21.071 -35.724 -43.134 1.00 26.20 272 LEU B C 1
ATOM 4793 O O . LEU B 1 290 ? 21.271 -35.302 -41.990 1.00 24.33 272 LEU B O 1
ATOM 4798 N N . TYR B 1 291 ? 21.145 -37.009 -43.456 1.00 24.71 273 TYR B N 1
ATOM 4799 C CA . TYR B 1 291 ? 21.663 -37.981 -42.505 1.00 26.74 273 TYR B CA 1
ATOM 4800 C C . TYR B 1 291 ? 22.252 -39.177 -43.236 1.00 27.49 273 TYR B C 1
ATOM 4801 O O . TYR B 1 291 ? 21.741 -39.605 -44.274 1.00 28.73 273 TYR B O 1
ATOM 4810 N N . THR B 1 292 ? 23.341 -39.699 -42.688 1.00 23.28 274 THR B N 1
ATOM 4811 C CA . THR B 1 292 ? 23.984 -40.871 -43.243 1.00 25.08 274 THR B CA 1
ATOM 4812 C C . THR B 1 292 ? 24.755 -41.580 -42.143 1.00 26.82 274 THR B C 1
ATOM 4813 O O . THR B 1 292 ? 24.810 -41.106 -41.001 1.00 24.23 274 THR B O 1
ATOM 4817 N N . ASP B 1 293 ? 25.329 -42.730 -42.477 1.00 27.11 275 ASP B N 1
ATOM 4818 C CA . ASP B 1 293 ? 26.222 -43.409 -41.556 1.00 28.24 275 ASP B CA 1
ATOM 4819 C C . ASP B 1 293 ? 27.353 -44.089 -42.321 1.00 29.28 275 ASP B C 1
ATOM 4820 O O . ASP B 1 293 ? 27.275 -44.252 -43.538 1.00 32.87 275 ASP B O 1
ATOM 4825 N N . SER B 1 294 ? 28.402 -44.470 -41.601 1.00 29.83 276 SER B N 1
ATOM 4826 C CA . SER B 1 294 ? 29.598 -45.053 -42.207 1.00 35.55 276 SER B CA 1
ATOM 4827 C C . SER B 1 294 ? 29.345 -46.312 -43.044 1.00 36.92 276 SER B C 1
ATOM 4828 O O . SER B 1 294 ? 30.142 -46.639 -43.923 1.00 36.91 276 SER B O 1
ATOM 4831 N N . SER B 1 295 ? 28.243 -47.009 -42.773 1.00 37.87 277 SER B N 1
ATOM 4832 C CA . SER B 1 295 ? 27.870 -48.198 -43.547 1.00 41.86 277 SER B CA 1
ATOM 4833 C C . SER B 1 295 ? 27.041 -47.858 -44.779 1.00 42.50 277 SER B C 1
ATOM 4834 O O . SER B 1 295 ? 26.838 -48.705 -45.644 1.00 42.82 277 SER B O 1
ATOM 4837 N N . ASP B 1 296 ? 26.557 -46.622 -44.849 1.00 42.95 278 ASP B N 1
ATOM 4838 C CA . ASP B 1 296 ? 25.665 -46.206 -45.925 1.00 45.07 278 ASP B CA 1
ATOM 4839 C C . ASP B 1 296 ? 26.410 -45.416 -46.999 1.00 45.92 278 ASP B C 1
ATOM 4840 O O . ASP B 1 296 ? 27.072 -44.418 -46.706 1.00 45.98 278 ASP B O 1
ATOM 4845 N N . SER B 1 297 ? 26.292 -45.868 -48.243 1.00 46.42 279 SER B N 1
ATOM 4846 C CA . SER B 1 297 ? 26.908 -45.180 -49.373 1.00 47.17 279 SER B CA 1
ATOM 4847 C C . SER B 1 297 ? 26.068 -43.985 -49.831 1.00 47.26 279 SER B C 1
ATOM 4848 O O . SER B 1 297 ? 26.502 -43.199 -50.673 1.00 46.71 279 SER B O 1
ATOM 4851 N N . GLU B 1 298 ? 24.871 -43.847 -49.267 1.00 46.01 280 GLU B N 1
ATOM 4852 C CA . GLU B 1 298 ? 23.978 -42.757 -49.641 1.00 46.20 280 GLU B CA 1
ATOM 4853 C C . GLU B 1 298 ? 23.765 -41.748 -48.515 1.00 42.30 280 GLU B C 1
ATOM 4854 O O . GLU B 1 298 ? 23.863 -42.073 -47.328 1.00 38.46 280 GLU B O 1
ATOM 4860 N N . ILE B 1 299 ? 23.466 -40.517 -48.907 1.00 38.61 281 ILE B N 1
ATOM 4861 C CA . ILE B 1 299 ? 23.077 -39.487 -47.966 1.00 34.26 281 ILE B CA 1
ATOM 4862 C C . ILE B 1 299 ? 21.596 -39.202 -48.164 1.00 36.35 281 ILE B C 1
ATOM 4863 O O . ILE B 1 299 ? 21.153 -38.939 -49.280 1.00 38.72 281 ILE B O 1
ATOM 4868 N N . HIS B 1 300 ? 20.829 -39.269 -47.083 1.00 34.05 282 HIS B N 1
ATOM 4869 C CA . HIS B 1 300 ? 19.380 -39.182 -47.189 1.00 33.53 282 HIS B CA 1
ATOM 4870 C C . HIS B 1 300 ? 18.844 -37.811 -46.797 1.00 29.41 282 HIS B C 1
ATOM 4871 O O . HIS B 1 300 ? 19.378 -37.157 -45.904 1.00 25.75 282 HIS B O 1
ATOM 4878 N N . GLN B 1 301 ? 17.790 -37.382 -47.484 1.00 30.32 283 GLN B N 1
ATOM 4879 C CA . GLN B 1 301 ? 17.076 -36.169 -47.120 1.00 32.10 283 GLN B CA 1
ATOM 4880 C C . GLN B 1 301 ? 15.871 -36.512 -46.255 1.00 32.21 283 GLN B C 1
ATOM 4881 O O . GLN B 1 301 ? 15.243 -37.553 -46.424 1.00 32.99 283 GLN B O 1
ATOM 4887 N N . PHE B 1 302 ? 15.542 -35.622 -45.331 1.00 29.74 284 PHE B N 1
ATOM 4888 C CA . PHE B 1 302 ? 14.422 -35.848 -44.439 1.00 26.08 284 PHE B CA 1
ATOM 4889 C C . PHE B 1 302 ? 13.669 -34.536 -44.308 1.00 24.12 284 PHE B C 1
ATOM 4890 O O . PHE B 1 302 ? 14.156 -33.588 -43.687 1.00 24.51 284 PHE B O 1
ATOM 4898 N N . MET B 1 303 ? 12.487 -34.487 -44.914 1.00 24.08 285 MET B N 1
ATOM 4899 C CA . MET B 1 303 ? 11.655 -33.294 -44.894 1.00 29.52 285 MET B CA 1
ATOM 4900 C C . MET B 1 303 ? 11.335 -32.867 -43.465 1.00 29.24 285 MET B C 1
ATOM 4901 O O . MET B 1 303 ? 11.095 -33.709 -42.593 1.00 25.41 285 MET B O 1
ATOM 4906 N N . VAL B 1 304 ? 11.336 -31.555 -43.242 1.00 27.26 286 VAL B N 1
ATOM 4907 C CA . VAL B 1 304 ? 11.144 -30.988 -41.914 1.00 28.97 286 VAL B CA 1
ATOM 4908 C C . VAL B 1 304 ? 9.868 -30.152 -41.852 1.00 31.77 286 VAL B C 1
ATOM 4909 O O . VAL B 1 304 ? 9.495 -29.510 -42.832 1.00 26.28 286 VAL B O 1
ATOM 4913 N N . GLU B 1 305 ? 9.190 -30.183 -40.706 1.00 37.04 287 GLU B N 1
ATOM 4914 C CA . GLU B 1 305 ? 8.003 -29.358 -40.476 1.00 41.94 287 GLU B CA 1
ATOM 4915 C C . GLU B 1 305 ? 8.321 -27.862 -40.549 1.00 43.47 287 GLU B C 1
ATOM 4916 O O . GLU B 1 305 ? 9.398 -27.422 -40.137 1.00 42.28 287 GLU B O 1
ATOM 4918 N N . GLN B 1 306 ? 7.377 -27.084 -41.073 1.00 44.66 288 GLN B N 1
ATOM 4919 C CA . GLN B 1 306 ? 7.552 -25.639 -41.194 1.00 47.38 288 GLN B CA 1
ATOM 4920 C C . GLN B 1 306 ? 6.828 -24.904 -40.064 1.00 51.82 288 GLN B C 1
ATOM 4921 O O . GLN B 1 306 ? 5.802 -25.373 -39.565 1.00 52.52 288 GLN B O 1
ATOM 4927 N N . PHE B 1 307 ? 7.367 -23.752 -39.667 1.00 54.87 289 PHE B N 1
ATOM 4928 C CA . PHE B 1 307 ? 6.805 -22.965 -38.567 1.00 58.57 289 PHE B CA 1
ATOM 4929 C C . PHE B 1 307 ? 6.594 -21.504 -38.959 1.00 64.23 289 PHE B C 1
ATOM 4930 O O . PHE B 1 307 ? 6.946 -21.090 -40.062 1.00 63.52 289 PHE B O 1
ATOM 4938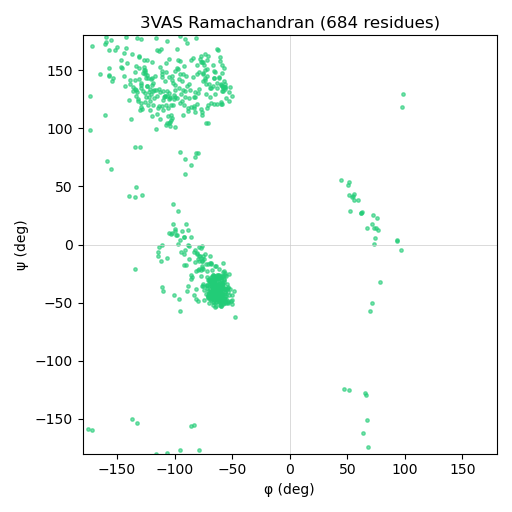 N N . LYS B 1 308 ? 6.028 -20.724 -38.042 1.00 71.67 290 LYS B N 1
ATOM 4939 C CA . LYS B 1 308 ? 5.745 -19.314 -38.296 1.00 78.04 290 LYS B CA 1
ATOM 4940 C C . LYS B 1 308 ? 6.982 -18.433 -38.108 1.00 80.90 290 LYS B C 1
ATOM 4941 O O . LYS B 1 308 ? 7.130 -17.775 -37.077 1.00 83.67 290 LYS B O 1
ATOM 4947 N N . ASP B 1 309 ? 7.854 -18.443 -39.117 1.00 80.68 291 ASP B N 1
ATOM 4948 C CA . ASP B 1 309 ? 9.097 -17.654 -39.162 1.00 77.07 291 ASP B CA 1
ATOM 4949 C C . ASP B 1 309 ? 10.243 -18.180 -38.283 1.00 75.74 291 ASP B C 1
ATOM 4950 O O . ASP B 1 309 ? 11.147 -17.424 -37.924 1.00 78.71 291 ASP B O 1
ATOM 4952 N N . ASP B 1 310 ? 10.217 -19.472 -37.959 1.00 69.55 292 ASP B N 1
ATOM 4953 C CA . ASP B 1 310 ? 11.260 -20.075 -37.125 1.00 65.29 292 ASP B CA 1
ATOM 4954 C C . ASP B 1 310 ? 11.811 -21.370 -37.725 1.00 58.93 292 ASP B C 1
ATOM 4955 O O . ASP B 1 310 ? 11.175 -21.985 -38.579 1.00 58.14 292 ASP B O 1
ATOM 4960 N N . GLN B 1 311 ? 12.989 -21.782 -37.260 1.00 56.84 293 GLN B N 1
ATOM 4961 C CA . GLN B 1 311 ? 13.636 -23.005 -37.742 1.00 57.58 293 GLN B CA 1
ATOM 4962 C C . GLN B 1 311 ? 14.012 -23.956 -36.603 1.00 54.36 293 GLN B C 1
ATOM 4963 O O . GLN B 1 311 ? 14.151 -23.534 -35.455 1.00 52.97 293 GLN B O 1
ATOM 4969 N N . ILE B 1 312 ? 14.186 -25.237 -36.930 1.00 52.88 294 ILE B N 1
ATOM 4970 C CA . ILE B 1 312 ? 14.624 -26.238 -35.956 1.00 52.21 294 ILE B CA 1
ATOM 4971 C C . ILE B 1 312 ? 16.140 -26.227 -35.811 1.00 53.35 294 ILE B C 1
ATOM 4972 O O . ILE B 1 312 ? 16.701 -26.924 -34.964 1.00 52.23 294 ILE B O 1
ATOM 4977 N N . ILE B 1 313 ? 16.797 -25.439 -36.654 1.00 55.43 295 ILE B N 1
ATOM 4978 C CA . ILE B 1 313 ? 18.246 -25.482 -36.793 1.00 56.41 295 ILE B CA 1
ATOM 4979 C C . ILE B 1 313 ? 18.925 -24.590 -35.751 1.00 58.50 295 ILE B C 1
ATOM 4980 O O . ILE B 1 313 ? 20.062 -24.840 -35.350 1.00 57.88 295 ILE B O 1
ATOM 4985 N N . ASP B 1 314 ? 18.210 -23.564 -35.302 1.00 60.68 296 ASP B N 1
ATOM 4986 C CA . ASP B 1 314 ? 18.770 -22.578 -34.391 1.00 63.45 296 ASP B CA 1
ATOM 4987 C C . ASP B 1 314 ? 17.696 -21.619 -33.914 1.00 62.72 296 ASP B C 1
ATOM 4988 O O . ASP B 1 314 ? 17.342 -20.672 -34.616 1.00 62.42 296 ASP B O 1
ATOM 4990 N N . THR B 1 315 ? 17.173 -21.876 -32.721 1.00 63.31 297 THR B N 1
ATOM 4991 C CA . THR B 1 315 ? 16.332 -20.898 -32.029 1.00 70.15 297 THR B CA 1
ATOM 4992 C C . THR B 1 315 ? 16.996 -19.746 -31.231 1.00 73.76 297 THR B C 1
ATOM 4993 O O . THR B 1 315 ? 16.330 -18.733 -31.037 1.00 76.44 297 THR B O 1
ATOM 4995 N N . ASN B 1 316 ? 18.255 -19.831 -30.770 1.00 73.39 298 ASN B N 1
ATOM 4996 C CA . ASN B 1 316 ? 19.254 -20.868 -31.061 1.00 45.07 298 ASN B CA 1
ATOM 4997 C C . ASN B 1 316 ? 19.051 -22.215 -30.354 1.00 39.70 298 ASN B C 1
ATOM 4998 O O . ASN B 1 316 ? 19.714 -23.205 -30.686 1.00 44.87 298 ASN B O 1
ATOM 5000 N N . GLY B 1 317 ? 18.118 -22.256 -29.407 1.00 54.12 299 GLY B N 1
ATOM 5001 C CA . GLY B 1 317 ? 17.905 -23.440 -28.596 1.00 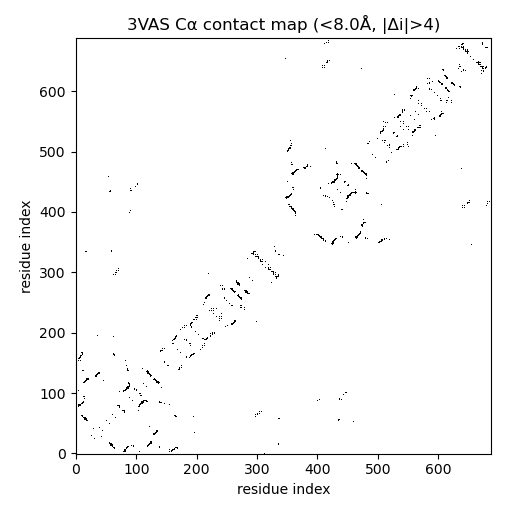40.67 299 GLY B CA 1
ATOM 5002 C C . GLY B 1 317 ? 17.153 -24.589 -29.246 1.00 30.60 299 GLY B C 1
ATOM 5003 O O . GLY B 1 317 ? 16.996 -25.644 -28.636 1.00 26.96 299 GLY B O 1
ATOM 5004 N N . ALA B 1 318 ? 16.688 -24.401 -30.478 1.00 28.74 300 ALA B N 1
ATOM 5005 C CA . ALA B 1 318 ? 15.935 -25.447 -31.170 1.00 29.12 300 ALA B CA 1
ATOM 5006 C C . ALA B 1 318 ? 16.839 -26.600 -31.580 1.00 27.34 300 ALA B C 1
ATOM 5007 O O . ALA B 1 318 ? 16.418 -27.759 -31.589 1.00 28.57 300 ALA B O 1
ATOM 5009 N N . GLY B 1 319 ? 18.079 -26.270 -31.931 1.00 26.65 301 GLY B N 1
ATOM 5010 C CA . GLY B 1 319 ? 19.067 -27.268 -32.299 1.00 20.90 301 GLY B CA 1
ATOM 5011 C C . GLY B 1 319 ? 19.444 -28.141 -31.115 1.00 20.60 301 GLY B C 1
ATOM 5012 O O . GLY B 1 319 ? 19.669 -29.343 -31.267 1.00 21.62 301 GLY B O 1
ATOM 5013 N N . ASP B 1 320 ? 19.507 -27.543 -29.928 1.00 21.95 302 ASP B N 1
ATOM 5014 C CA . ASP B 1 320 ? 19.784 -28.304 -28.709 1.00 23.66 302 ASP B CA 1
ATOM 5015 C C . ASP B 1 320 ? 18.625 -29.242 -28.388 1.00 22.30 302 ASP B C 1
ATOM 5016 O O . ASP B 1 320 ? 18.828 -30.353 -27.889 1.00 22.16 302 ASP B O 1
ATOM 5021 N N . ALA B 1 321 ? 17.410 -28.782 -28.673 1.00 22.00 303 ALA B N 1
ATOM 5022 C CA . ALA B 1 321 ? 16.208 -29.578 -28.444 1.00 22.15 303 ALA B CA 1
ATOM 5023 C C . ALA B 1 321 ? 16.108 -30.718 -29.453 1.00 20.30 303 ALA B C 1
ATOM 5024 O O . ALA B 1 321 ? 15.643 -31.811 -29.129 1.00 20.97 303 ALA B O 1
ATOM 5026 N N . PHE B 1 322 ? 16.543 -30.445 -30.678 1.00 19.62 304 PHE B N 1
ATOM 5027 C CA . PHE B 1 322 ? 16.559 -31.449 -31.735 1.00 19.28 304 PHE B CA 1
ATOM 5028 C C . PHE B 1 322 ? 17.437 -32.622 -31.314 1.00 18.57 304 PHE B C 1
ATOM 5029 O O . PHE B 1 322 ? 17.055 -33.776 -31.471 1.00 17.60 304 PHE B O 1
ATOM 5037 N N . ALA B 1 323 ? 18.619 -32.319 -30.788 1.00 17.10 305 ALA B N 1
ATOM 5038 C CA . ALA B 1 323 ? 19.522 -33.366 -30.330 1.00 16.58 305 ALA B CA 1
ATOM 5039 C C . ALA B 1 323 ? 18.895 -34.167 -29.187 1.00 20.19 305 ALA B C 1
ATOM 5040 O O . ALA B 1 323 ? 18.995 -35.394 -29.150 1.00 22.25 305 ALA B O 1
ATOM 5042 N N . ALA B 1 324 ? 18.228 -33.473 -28.268 1.00 20.63 306 ALA B N 1
ATOM 5043 C CA . ALA B 1 324 ? 17.593 -34.133 -27.123 1.00 21.34 306 ALA B CA 1
ATOM 5044 C C . ALA B 1 324 ? 16.489 -35.099 -27.546 1.00 17.53 306 ALA B C 1
ATOM 5045 O O . ALA B 1 324 ? 16.428 -36.221 -27.066 1.00 21.77 306 ALA B O 1
ATOM 5047 N N . GLY B 1 325 ? 15.621 -34.655 -28.446 1.00 18.06 307 GLY B N 1
ATOM 5048 C CA . GLY B 1 325 ? 14.520 -35.480 -28.899 1.00 18.36 307 GLY B CA 1
ATOM 5049 C C . GLY B 1 325 ? 14.988 -36.713 -29.650 1.00 20.61 307 GLY B C 1
ATOM 5050 O O . GLY B 1 325 ? 14.436 -37.798 -29.466 1.00 20.63 307 GLY B O 1
ATOM 5051 N N . PHE B 1 326 ? 16.005 -36.549 -30.498 1.00 20.16 308 PHE B N 1
ATOM 5052 C CA . PHE B 1 326 ? 16.574 -37.689 -31.202 1.00 16.64 308 PHE B CA 1
ATOM 5053 C C . PHE B 1 326 ? 17.119 -38.721 -30.217 1.00 19.94 308 PHE B C 1
ATOM 5054 O O . PHE B 1 326 ? 16.802 -39.903 -30.300 1.00 22.45 308 PHE B O 1
ATOM 5062 N N . ILE B 1 327 ? 17.945 -38.260 -29.289 1.00 20.41 309 ILE B N 1
ATOM 5063 C CA . ILE B 1 327 ? 18.630 -39.150 -28.366 1.00 20.22 309 ILE B CA 1
ATOM 5064 C C . ILE B 1 327 ? 17.662 -39.864 -27.422 1.00 22.57 309 ILE B C 1
ATOM 5065 O O . ILE B 1 327 ? 17.765 -41.076 -27.220 1.00 23.39 309 ILE B O 1
ATOM 5070 N N . ALA B 1 328 ? 16.712 -39.117 -26.867 1.00 17.95 310 ALA B N 1
ATOM 5071 C CA . ALA B 1 328 ? 15.748 -39.683 -25.924 1.00 27.50 310 ALA B CA 1
ATOM 5072 C C . ALA B 1 328 ? 14.969 -40.855 -26.524 1.00 29.24 310 ALA B C 1
ATOM 5073 O O . ALA B 1 328 ? 14.603 -41.790 -25.815 1.00 28.40 310 ALA B O 1
ATOM 5075 N N . ASP B 1 329 ? 14.721 -40.809 -27.830 1.00 29.12 311 ASP B N 1
ATOM 5076 C CA . ASP B 1 329 ? 14.013 -41.903 -28.491 1.00 29.31 311 ASP B CA 1
ATOM 5077 C C . ASP B 1 329 ? 14.964 -42.984 -28.987 1.00 24.71 311 ASP B C 1
ATOM 5078 O O . ASP B 1 329 ? 14.674 -44.169 -28.879 1.00 25.42 311 ASP B O 1
ATOM 5083 N N . TYR B 1 330 ? 16.102 -42.570 -29.530 1.00 21.48 312 TYR B N 1
ATOM 5084 C CA . TYR B 1 330 ? 17.048 -43.517 -30.103 1.00 23.48 312 TYR B CA 1
ATOM 5085 C C . TYR B 1 330 ? 17.607 -44.474 -29.049 1.00 25.06 312 TYR B C 1
ATOM 5086 O O . TYR B 1 330 ? 17.789 -45.660 -29.318 1.00 24.85 312 TYR B O 1
ATOM 5095 N N . ILE B 1 331 ? 17.859 -43.962 -27.845 1.00 25.48 313 ILE B N 1
ATOM 5096 C CA . ILE B 1 331 ? 18.428 -44.782 -26.777 1.00 25.83 313 ILE B CA 1
ATOM 5097 C C . ILE B 1 331 ? 17.381 -45.672 -26.116 1.00 26.27 313 ILE B C 1
ATOM 5098 O O . ILE B 1 331 ? 17.712 -46.558 -25.324 1.00 25.72 313 ILE B O 1
ATOM 5103 N N . ARG B 1 332 ? 16.116 -45.437 -26.449 1.00 26.10 314 ARG B N 1
ATOM 5104 C CA . ARG B 1 332 ? 15.039 -46.291 -25.967 1.00 28.33 314 ARG B CA 1
ATOM 5105 C C . ARG B 1 332 ? 14.573 -47.288 -27.040 1.00 30.44 314 ARG B C 1
ATOM 5106 O O . ARG B 1 332 ? 13.488 -47.862 -26.946 1.00 31.50 314 ARG B O 1
ATOM 5114 N N . GLY B 1 333 ? 15.407 -47.489 -28.057 1.00 29.87 315 GLY B N 1
ATOM 5115 C CA . GLY B 1 333 ? 15.161 -48.516 -29.054 1.00 29.90 315 GLY B CA 1
ATOM 5116 C C . GLY B 1 333 ? 14.411 -48.089 -30.306 1.00 32.18 315 GLY B C 1
ATOM 5117 O O . GLY B 1 333 ? 14.122 -48.924 -31.162 1.00 35.56 315 GLY B O 1
ATOM 5118 N N . LYS B 1 334 ? 14.090 -46.802 -30.428 1.00 28.16 316 LYS B N 1
ATOM 5119 C CA . LYS B 1 334 ? 13.365 -46.334 -31.604 1.00 27.11 316 LYS B CA 1
ATOM 5120 C C . LYS B 1 334 ? 14.284 -46.290 -32.825 1.00 27.98 316 LYS B C 1
ATOM 5121 O O . LYS B 1 334 ? 15.459 -45.939 -32.708 1.00 30.12 316 LYS B O 1
ATOM 5127 N N . PRO B 1 335 ? 13.752 -46.658 -34.002 1.00 26.33 317 PRO B N 1
ATOM 5128 C CA . PRO B 1 335 ? 14.537 -46.622 -35.243 1.00 27.00 317 PRO B CA 1
ATOM 5129 C C . PRO B 1 335 ? 14.979 -45.200 -35.601 1.00 26.23 317 PRO B C 1
ATOM 5130 O O . PRO B 1 335 ? 14.488 -44.232 -35.023 1.00 25.55 317 PRO B O 1
ATOM 5134 N N . MET B 1 336 ? 15.895 -45.105 -36.558 1.00 27.30 318 MET B N 1
ATOM 5135 C CA . MET B 1 336 ? 16.401 -43.845 -37.089 1.00 30.00 318 MET B CA 1
ATOM 5136 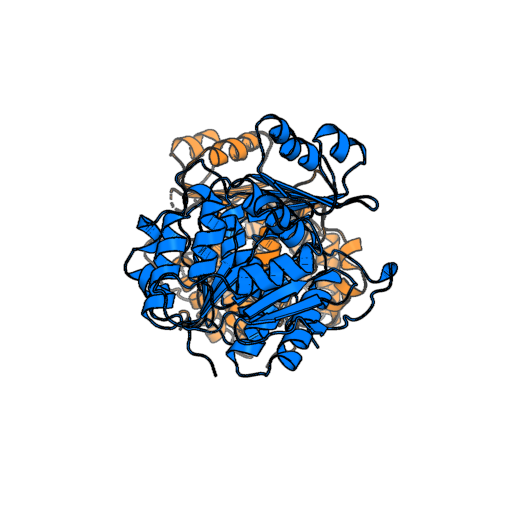C C . MET B 1 336 ? 15.312 -42.832 -37.433 1.00 27.54 318 MET B C 1
ATOM 5137 O O . MET B 1 336 ? 15.265 -41.742 -36.864 1.00 30.33 318 MET B O 1
ATOM 5142 N N . ILE B 1 337 ? 14.453 -43.203 -38.376 1.00 23.98 319 ILE B N 1
ATOM 5143 C CA . ILE B 1 337 ? 13.394 -42.332 -38.870 1.00 25.38 319 ILE B CA 1
ATOM 5144 C C . ILE B 1 337 ? 12.468 -41.855 -37.756 1.00 26.27 319 ILE B C 1
ATOM 5145 O O . ILE B 1 337 ? 12.145 -40.666 -37.670 1.00 23.78 319 ILE B O 1
ATOM 5150 N N . THR B 1 338 ? 12.038 -42.793 -36.918 1.00 24.13 320 THR B N 1
ATOM 5151 C CA . THR B 1 338 ? 11.144 -42.492 -35.806 1.00 23.59 320 THR B CA 1
ATOM 5152 C C . THR B 1 338 ? 11.798 -41.476 -34.879 1.00 22.14 320 THR B C 1
ATOM 5153 O O . THR B 1 338 ? 11.158 -40.528 -34.429 1.00 22.21 320 THR B O 1
ATOM 5157 N N . SER B 1 339 ? 13.087 -41.675 -34.618 1.00 19.85 321 SER B N 1
ATOM 5158 C CA . SER B 1 339 ? 13.856 -40.783 -33.762 1.00 18.82 321 SER B CA 1
ATOM 5159 C C . SER B 1 339 ? 13.989 -39.379 -34.355 1.00 21.71 321 SER B C 1
ATOM 5160 O O . SER B 1 339 ? 13.908 -38.390 -33.635 1.00 22.05 321 SER B O 1
ATOM 5163 N N . LEU B 1 340 ? 14.178 -39.294 -35.669 1.00 20.98 322 LEU B N 1
ATOM 5164 C CA . LEU B 1 340 ? 14.232 -38.000 -36.342 1.00 21.76 322 LEU B CA 1
ATOM 5165 C C . LEU B 1 340 ? 12.911 -37.242 -36.189 1.00 25.06 322 LEU B C 1
ATOM 5166 O O . LEU B 1 340 ? 12.902 -36.022 -36.029 1.00 26.35 322 LEU B O 1
ATOM 5171 N N . HIS B 1 341 ? 11.797 -37.966 -36.223 1.00 23.55 323 HIS B N 1
ATOM 5172 C CA . HIS B 1 341 ? 10.502 -37.340 -35.980 1.00 24.45 323 HIS B CA 1
ATOM 5173 C C . HIS B 1 341 ? 10.388 -36.848 -34.544 1.00 23.63 323 HIS B C 1
ATOM 5174 O O . HIS B 1 341 ? 9.796 -35.801 -34.285 1.00 22.62 323 HIS B O 1
ATOM 5181 N N . ALA B 1 342 ? 10.956 -37.607 -33.613 1.00 23.78 324 ALA B N 1
ATOM 5182 C CA . ALA B 1 342 ? 10.955 -37.207 -32.213 1.00 24.71 324 ALA B CA 1
ATOM 5183 C C . ALA B 1 342 ? 11.861 -36.000 -32.030 1.00 21.60 324 ALA B C 1
ATOM 5184 O O . ALA B 1 342 ? 11.610 -35.150 -31.180 1.00 21.18 324 ALA B O 1
ATOM 5186 N N . ALA B 1 343 ? 12.914 -35.936 -32.840 1.00 18.29 325 ALA B N 1
ATOM 5187 C CA . ALA B 1 343 ? 13.852 -34.818 -32.799 1.00 21.33 325 ALA B CA 1
ATOM 5188 C C . ALA B 1 343 ? 13.182 -33.515 -33.253 1.00 22.46 325 ALA B C 1
ATOM 5189 O O . ALA B 1 343 ? 13.309 -32.473 -32.601 1.00 22.16 325 ALA B O 1
ATOM 5191 N N . VAL B 1 344 ? 12.464 -33.585 -34.370 1.00 19.27 326 VAL B N 1
ATOM 5192 C CA . VAL B 1 344 ? 11.723 -32.435 -34.885 1.00 20.48 326 VAL B CA 1
ATOM 5193 C C . VAL B 1 344 ? 10.629 -31.995 -33.909 1.00 21.39 326 VAL B C 1
ATOM 5194 O O . VAL B 1 344 ? 10.384 -30.802 -33.731 1.00 24.65 326 VAL B O 1
ATOM 5198 N N . LYS B 1 345 ? 9.986 -32.970 -33.273 1.00 22.75 327 LYS B N 1
ATOM 5199 C CA . LYS B 1 345 ? 8.928 -32.695 -32.306 1.00 25.65 327 LYS B CA 1
ATOM 5200 C C . LYS B 1 345 ? 9.441 -31.878 -31.117 1.00 27.57 327 LYS B C 1
ATOM 5201 O O . LYS B 1 345 ? 8.746 -30.988 -30.623 1.00 29.56 327 LYS B O 1
ATOM 5207 N N . ALA B 1 346 ? 10.654 -32.186 -30.667 1.00 25.16 328 ALA B N 1
ATOM 5208 C CA . ALA B 1 346 ? 11.280 -31.459 -29.564 1.00 27.78 328 ALA B CA 1
ATOM 5209 C C . ALA B 1 346 ? 11.648 -30.033 -29.974 1.00 26.83 328 ALA B C 1
ATOM 5210 O O . ALA B 1 346 ? 11.426 -29.087 -29.223 1.00 23.36 328 ALA B O 1
ATOM 5212 N N . ALA B 1 347 ? 12.219 -29.895 -31.166 1.00 26.04 329 ALA B N 1
ATOM 5213 C CA . ALA B 1 347 ? 12.578 -28.588 -31.701 1.00 25.43 329 ALA B CA 1
ATOM 5214 C C . ALA B 1 347 ? 11.330 -27.740 -31.887 1.00 26.41 329 ALA B C 1
ATOM 5215 O O . ALA B 1 347 ? 11.348 -26.532 -31.644 1.00 26.00 329 ALA B O 1
ATOM 5217 N N . ALA B 1 348 ? 10.249 -28.388 -32.315 1.00 25.45 330 ALA B N 1
ATOM 5218 C CA . ALA B 1 348 ? 8.968 -27.717 -32.524 1.00 28.59 330 ALA B CA 1
ATOM 5219 C C . ALA B 1 348 ? 8.405 -27.161 -31.219 1.00 29.78 330 ALA B C 1
ATOM 5220 O O . ALA B 1 348 ? 7.825 -26.076 -31.195 1.00 31.70 330 ALA B O 1
ATOM 5222 N N . TYR B 1 349 ? 8.575 -27.917 -30.140 1.00 27.41 331 TYR B N 1
ATOM 5223 C CA . TYR B 1 349 ? 8.062 -27.524 -28.835 1.00 31.35 331 TYR B CA 1
ATOM 5224 C C . TYR B 1 349 ? 8.792 -26.293 -28.317 1.00 29.29 331 TYR B C 1
ATOM 5225 O O . TYR B 1 349 ? 8.177 -25.365 -27.799 1.00 31.43 331 TYR B O 1
ATOM 5234 N N . ILE B 1 350 ? 10.110 -26.296 -28.463 1.00 30.39 332 ILE B N 1
ATOM 5235 C CA . ILE B 1 350 ? 10.930 -25.182 -28.022 1.00 33.99 332 ILE B CA 1
ATOM 5236 C C . ILE B 1 350 ? 10.623 -23.925 -28.833 1.00 38.62 332 ILE B C 1
ATOM 5237 O O . ILE B 1 350 ? 10.577 -22.819 -28.292 1.00 43.64 332 ILE B O 1
ATOM 5242 N N . ILE B 1 351 ? 10.387 -24.107 -30.128 1.00 37.05 333 ILE B N 1
ATOM 5243 C CA . ILE B 1 351 ? 9.993 -23.005 -30.998 1.00 40.81 333 ILE B CA 1
ATOM 5244 C C . ILE B 1 351 ? 8.674 -22.364 -30.545 1.00 42.83 333 ILE B C 1
ATOM 5245 O O . ILE B 1 351 ? 8.567 -21.142 -30.467 1.00 42.92 333 ILE B O 1
ATOM 5250 N N . CYS B 1 352 ? 7.683 -23.191 -30.225 1.00 44.20 334 CYS B N 1
ATOM 5251 C CA . CYS B 1 352 ? 6.370 -22.688 -29.823 1.00 47.81 334 CYS B CA 1
ATOM 5252 C C . CYS B 1 352 ? 6.382 -21.991 -28.463 1.00 52.01 334 CYS B C 1
ATOM 5253 O O . CYS B 1 352 ? 5.445 -21.270 -28.123 1.00 55.73 334 CYS B O 1
ATOM 5256 N N . ARG B 1 353 ? 7.441 -22.208 -27.690 1.00 52.06 335 ARG B N 1
ATOM 5257 C CA . ARG B 1 353 ? 7.597 -21.525 -26.409 1.00 53.22 335 ARG B CA 1
ATOM 5258 C C . ARG B 1 353 ? 8.639 -20.413 -26.487 1.00 53.67 335 ARG B C 1
ATOM 5259 O O . ARG B 1 353 ? 9.486 -20.402 -27.377 1.00 51.34 335 ARG B O 1
ATOM 5267 N N . SER B 1 354 ? 8.568 -19.476 -25.549 1.00 59.24 336 SER B N 1
ATOM 5268 C CA . SER B 1 354 ? 9.505 -18.359 -25.518 1.00 63.17 336 SER B CA 1
ATOM 5269 C C . SER B 1 354 ? 10.900 -18.818 -25.106 1.00 58.81 336 SER B C 1
ATOM 5270 O O . SER B 1 354 ? 11.152 -19.093 -23.930 1.00 57.04 336 SER B O 1
ATOM 5273 N N . GLY B 1 355 ? 11.802 -18.895 -26.080 1.00 57.09 337 GLY B N 1
ATOM 5274 C CA . GLY B 1 355 ? 13.163 -19.336 -25.826 1.00 56.23 337 GLY B CA 1
ATOM 5275 C C . GLY B 1 355 ? 13.231 -20.802 -25.430 1.00 51.02 337 GLY B C 1
ATOM 5276 O O . GLY B 1 355 ? 12.385 -21.592 -25.846 1.00 51.27 337 GLY B O 1
ATOM 5277 N N . PHE B 1 356 ? 14.231 -21.168 -24.629 1.00 46.80 338 PHE B N 1
ATOM 5278 C CA . PHE B 1 356 ? 14.369 -22.552 -24.172 1.00 47.37 338 PHE B CA 1
ATOM 5279 C C . PHE B 1 356 ? 13.739 -22.755 -22.796 1.00 52.12 338 PHE B C 1
ATOM 5280 O O . PHE B 1 356 ? 14.433 -22.801 -21.778 1.00 55.16 338 PHE B O 1
ATOM 5288 N N . SER B 1 357 ? 12.419 -22.888 -22.777 1.00 51.02 339 SER B N 1
ATOM 5289 C CA . SER B 1 357 ? 11.685 -23.058 -21.533 1.00 47.60 339 SER B CA 1
ATOM 5290 C C . SER B 1 357 ? 10.919 -24.373 -21.564 1.00 45.24 339 SER B C 1
ATOM 5291 O O . SER B 1 357 ? 10.213 -24.666 -22.528 1.00 44.46 339 SER B O 1
ATOM 5294 N N . LEU B 1 358 ? 11.073 -25.167 -20.511 1.00 42.64 340 LEU B N 1
ATOM 5295 C CA . LEU B 1 358 ? 10.372 -26.440 -20.410 1.00 38.75 340 LEU B CA 1
ATOM 5296 C C . LEU B 1 358 ? 9.186 -26.304 -19.460 1.00 40.88 340 LEU B C 1
ATOM 5297 O O . LEU B 1 358 ? 9.364 -26.167 -18.250 1.00 44.94 340 LEU B O 1
ATOM 5302 N N . GLY B 1 359 ? 7.978 -26.330 -20.014 1.00 38.94 341 GLY B N 1
ATOM 5303 C CA . GLY B 1 359 ? 6.773 -26.229 -19.212 1.00 40.67 341 GLY B CA 1
ATOM 5304 C C . GLY B 1 359 ? 6.334 -27.582 -18.690 1.00 40.85 341 GLY B C 1
ATOM 5305 O O . GLY B 1 359 ? 7.143 -28.505 -18.579 1.00 39.65 341 GLY B O 1
ATOM 5306 N N . SER B 1 360 ? 5.049 -27.705 -18.374 1.00 43.26 342 SER B N 1
ATOM 5307 C CA . SER B 1 360 ? 4.512 -28.955 -17.848 1.00 45.57 342 SER B CA 1
ATOM 5308 C C . SER B 1 360 ? 4.632 -30.076 -18.874 1.00 43.06 342 SER B C 1
ATOM 5309 O O . SER B 1 360 ? 4.316 -29.899 -20.052 1.00 42.78 342 SER B O 1
ATOM 5312 N N . ARG B 1 361 ? 5.086 -31.231 -18.403 1.00 42.46 343 ARG B N 1
ATOM 5313 C CA . ARG B 1 361 ? 5.388 -32.370 -19.259 1.00 41.17 343 ARG B CA 1
ATOM 5314 C C . ARG B 1 361 ? 4.169 -32.892 -20.022 1.00 44.31 343 ARG B C 1
ATOM 5315 O O . ARG B 1 361 ? 4.297 -33.426 -21.129 1.00 40.99 343 ARG B O 1
ATOM 5323 N N . ASP B 1 362 ? 2.987 -32.719 -19.438 1.00 49.74 344 ASP B N 1
ATOM 5324 C CA . ASP B 1 362 ? 1.755 -33.217 -20.043 1.00 56.07 344 ASP B CA 1
ATOM 5325 C C . ASP B 1 362 ? 1.320 -32.404 -21.261 1.00 57.21 344 ASP B C 1
ATOM 5326 O O . ASP B 1 362 ? 0.503 -32.860 -22.061 1.00 57.94 344 ASP B O 1
ATOM 5331 N N . SER B 1 363 ? 1.875 -31.205 -21.401 1.00 57.94 345 SER B N 1
ATOM 5332 C CA . SER B 1 363 ? 1.556 -30.344 -22.534 1.00 58.16 345 SER B CA 1
ATOM 5333 C C . SER B 1 363 ? 2.495 -30.584 -23.711 1.00 54.74 345 SER B C 1
ATOM 5334 O O . SER B 1 363 ? 2.592 -29.758 -24.616 1.00 56.05 345 SER B O 1
ATOM 5337 N N . TYR B 1 364 ? 3.186 -31.717 -23.696 1.00 51.99 346 TYR B N 1
ATOM 5338 C CA . TYR B 1 364 ? 4.133 -32.045 -24.752 1.00 51.07 346 TYR B CA 1
ATOM 5339 C C . TYR B 1 364 ? 3.432 -32.780 -25.890 1.00 59.08 346 TYR B C 1
ATOM 5340 O O . TYR B 1 364 ? 3.769 -32.586 -27.059 1.00 56.53 346 TYR B O 1
ATOM 5349 N N . SER B 1 365 ? 2.451 -33.607 -25.527 1.00 69.88 347 SER B N 1
ATOM 5350 C CA . SER B 1 365 ? 1.722 -34.476 -26.459 1.00 46.64 347 SER B CA 1
ATOM 5351 C C . SER B 1 365 ? 2.621 -35.555 -27.062 1.00 51.14 347 SER B C 1
ATOM 5352 O O . SER B 1 365 ? 3.160 -36.404 -26.345 1.00 53.77 347 SER B O 1
#

Sequence (688 aa):
DLSEGYVFGMGNPLLDIIVDADDFMYRKYNLKKDNIVLAEEKHMTIYDEIQKKKKLNYIAGGATLNTVKMIQWIIQKPFVCSYVGCIGADIQGKYIKNDCSALDLVTEFQIAEEPLMTGKVAVLVSEKLRSMVTYLGAACDLSLAHIEQPHVWSLVEKAQVYYIAGFVINTCYEGMLKIAKHSLENEKLFCFNLSAPFLSQFNTKEVDEMISYSNIVFGNESEAEAYGEVHGLLEDTVHATARYIADLPFADGKKRKRLVIITRGKNPLLYTDSSDSEIHQFMVEQFKDDQIIDTNGAGDAFAAGFIADYIRGKPMITSLHAAVKAAAYIICRSGFSLGSRDSYSDLSEGYVFGMGNPLLDIIVDADDFMYRKYNLKKDNIVLAEEKHMTIYDEIQKKKKLNYIAGGATLNTVKMIQWIIQKPFVCSYVGCIGADIQGKYIKNDCSALDLVTEFQIAEEPLMTGKVAVLVSLRSMVTYLGAACDLSLAHIEQPHVWSLVEKAQVYYIAGFVINTCYEGMLKIAKHSLENEKLFCFNLSAPFLSQFNTKEVDEMISYSNIVFGNESEAEAYGEVHGLLEDTVHATARYIADLPFADGKKRKRLVIITRGKNPLLYTDSSDSEIHQFMVEQFKDDQIIDTNGAGDAFAAGFIADYIRGKPMITSLHAAVKAAAYIICRSGFSLGSRDSYS

Secondary structure (DSSP, 8-state):
-PPTT-EEEEE--EEEEEEE--THHHHHTT--TTEEEE--GGGTHHHHHHTTSSS-EEEEE-HHHHHHHHHHHHH--TT-EEEEEEE-SSHHHHHHHHHHHHTT-EE-PEEPPTTPPEEEEEEEE-SS-EEEEEEEEGGGG--HHHHTSHHHHHHHHH-SEEEEEGGGHHHHHHHHHHHHHHHHHTT-EEEEE---HHHHHH-HHHHHHHHTT-SEEEEEHHHHHHHHHHTT--SSHHHHHHHHHHHSPPTT------EEEEEETTEEEEEEETT-SS-EEE--PPPPTTT-S--TTHHHHHHHHHHHHHTTT--HHHHHHHHHHHHHHHHTSSSS----GGGG-/---TT-EEEEE--EEEEEEEPPTHHHHHTT--TT-EEE--GGGTHHHHHHHTSSS-EEEEE-HHHHHHHHHHHHH-STT-EEEEEEE-SSHHHHHHHHHHHHTT-EEEEEEPPTTPPEEEEEEEE----EEEEEEGGGG--HHHHTSHHHHHHHHH-SEEEEEGGGHHHHHHHHHHHHHHHHHTT-EEEEE---HHHHHHSHHHHHHHHTT-SEEEEEHHHHHHHHHHTT--SSHHHHHHHHHHHSPPTT------EEEEEETTEEEEEEETT-SS-EEE-----SS--SS-SSHHHHHHHHHHHHHHTTT--HHHHHHHHHHHHHHHHHSSSS----GGG--

Nearest PDB structures (foldseek):
  4dc3-assembly2_B  TM=1.002E+00  e=1.268E-67  Schistosoma mansoni
  3vas-assembly2_B  TM=9.819E-01  e=5.963E-65  Schistosoma mansoni
  4dc3-assembly1_A  TM=9.836E-01  e=8.001E-64  Schistosoma mansoni
  3uq6-assembly2_B  TM=9.963E-01  e=1.202E-62  Schistosoma mansoni
  3uq9-assembly2_B  TM=9.851E-01  e=2.931E-63  Schistosoma mansoni

Radius of gyration: 28.47 Å; Cα contacts (8 Å, |Δi|>4): 1498; chains: 2; bounding box: 60×54×92 Å